Protein AF-A0A5N5D1V8-F1 (afdb_monomer)

Structure (mmCIF, N/CA/C/O backbone):
data_AF-A0A5N5D1V8-F1
#
_entry.id   AF-A0A5N5D1V8-F1
#
loop_
_atom_site.group_PDB
_atom_site.id
_atom_site.type_symbol
_atom_site.label_atom_id
_atom_site.label_alt_id
_atom_site.label_comp_id
_atom_site.label_asym_id
_atom_site.label_entity_id
_atom_site.label_seq_id
_atom_site.pdbx_PDB_ins_code
_atom_site.Cartn_x
_atom_site.Cartn_y
_atom_site.Cartn_z
_atom_site.occupancy
_atom_site.B_iso_or_equiv
_atom_site.auth_seq_id
_atom_site.auth_comp_id
_atom_site.auth_asym_id
_atom_site.auth_atom_id
_atom_site.pdbx_PDB_model_num
ATOM 1 N N . MET A 1 1 ? -0.577 69.117 19.351 1.00 42.59 1 MET A N 1
ATOM 2 C CA . MET A 1 1 ? 0.116 68.019 18.646 1.00 42.59 1 MET A CA 1
ATOM 3 C C . MET A 1 1 ? -0.931 67.071 18.063 1.00 42.59 1 MET A C 1
ATOM 5 O O . MET A 1 1 ? -1.336 66.151 18.761 1.00 42.59 1 MET A O 1
ATOM 9 N N . PRO A 1 2 ? -1.446 67.340 16.850 1.00 47.38 2 PRO A N 1
ATOM 10 C CA . PRO A 1 2 ? -2.308 66.423 16.113 1.00 47.38 2 PRO A CA 1
ATOM 11 C C . PRO A 1 2 ? -1.571 65.749 14.943 1.00 47.38 2 PRO A C 1
ATOM 13 O O . PRO A 1 2 ? -0.576 66.260 14.428 1.00 47.38 2 PRO A O 1
ATOM 16 N N . ALA A 1 3 ? -2.090 64.586 14.557 1.00 36.03 3 ALA A N 1
ATOM 17 C CA . ALA A 1 3 ? -1.589 63.711 13.508 1.00 36.03 3 ALA A CA 1
ATOM 18 C C . ALA A 1 3 ? -1.681 64.340 12.106 1.00 36.03 3 ALA A C 1
ATOM 20 O O . ALA A 1 3 ? -2.692 64.948 11.753 1.00 36.03 3 ALA A O 1
ATOM 21 N N . GLN A 1 4 ? -0.634 64.135 11.304 1.00 44.75 4 GLN A N 1
ATOM 22 C CA . GLN A 1 4 ? -0.610 64.428 9.873 1.00 44.75 4 GLN A CA 1
ATOM 23 C C . GLN A 1 4 ? -0.632 63.135 9.053 1.00 44.75 4 GLN A C 1
ATOM 25 O O . GLN A 1 4 ? 0.056 62.160 9.341 1.00 44.75 4 GLN A O 1
ATOM 30 N N . THR A 1 5 ? -1.459 63.192 8.018 1.00 51.12 5 THR A N 1
ATOM 31 C CA . THR A 1 5 ? -1.609 62.291 6.876 1.00 51.12 5 THR A CA 1
ATOM 32 C C . THR A 1 5 ? -0.330 62.155 6.051 1.00 51.12 5 THR A C 1
ATOM 34 O O . THR A 1 5 ? 0.395 63.138 5.929 1.00 51.12 5 THR A O 1
ATOM 37 N N . ASN A 1 6 ? -0.150 61.038 5.333 1.00 42.38 6 ASN A N 1
ATOM 38 C CA . ASN A 1 6 ? 0.480 61.094 4.010 1.00 42.38 6 ASN A CA 1
ATOM 39 C C . ASN A 1 6 ? -0.023 60.017 3.036 1.00 42.38 6 ASN A C 1
ATOM 41 O O . ASN A 1 6 ? -0.085 58.832 3.354 1.00 42.38 6 ASN A O 1
ATOM 45 N N . LYS A 1 7 ? -0.377 60.510 1.844 1.00 45.62 7 LYS A N 1
ATOM 46 C CA . LYS A 1 7 ? -0.591 59.814 0.570 1.00 45.62 7 LYS A CA 1
ATOM 47 C C . LYS A 1 7 ? 0.757 59.600 -0.126 1.00 45.62 7 LYS A C 1
ATOM 49 O O . LYS A 1 7 ? 1.566 60.516 -0.083 1.00 45.62 7 LYS A O 1
ATOM 54 N N . THR A 1 8 ? 0.891 58.519 -0.891 1.00 39.72 8 THR A N 1
ATOM 55 C CA . THR A 1 8 ? 1.714 58.370 -2.116 1.00 39.72 8 THR A CA 1
ATOM 56 C C . THR A 1 8 ? 1.380 56.999 -2.723 1.00 39.72 8 THR A C 1
ATOM 58 O O . THR A 1 8 ? 1.044 56.085 -1.980 1.00 39.72 8 THR A O 1
ATOM 61 N N . SER A 1 9 ? 1.505 56.689 -4.008 1.00 42.12 9 SER A N 1
ATOM 62 C CA . SER A 1 9 ? 1.336 57.364 -5.302 1.00 42.12 9 SER A CA 1
ATOM 63 C C . SER A 1 9 ? 1.622 56.269 -6.339 1.00 42.12 9 SER A C 1
ATOM 65 O O . SER A 1 9 ? 2.507 55.441 -6.119 1.00 42.12 9 SER A O 1
ATOM 67 N N . ASP A 1 10 ? 0.883 56.280 -7.443 1.00 37.47 10 ASP A N 1
ATOM 68 C CA . ASP A 1 10 ? 1.010 55.376 -8.586 1.00 37.47 10 ASP A CA 1
ATOM 69 C C . ASP A 1 10 ? 2.416 55.334 -9.198 1.00 37.47 10 ASP A C 1
ATOM 71 O O . ASP A 1 10 ? 3.107 56.352 -9.254 1.00 37.47 10 ASP A O 1
ATOM 75 N N . SER A 1 11 ? 2.799 54.177 -9.748 1.00 42.09 11 SER A N 1
ATOM 76 C CA . SER A 1 11 ? 3.769 54.054 -10.848 1.00 42.09 11 SER A CA 1
ATOM 77 C C . SER A 1 11 ? 3.629 52.688 -11.531 1.00 42.09 11 SER A C 1
ATOM 79 O O . SER A 1 11 ? 4.098 51.672 -11.022 1.00 42.09 11 SER A O 1
ATOM 81 N N . ALA A 1 12 ? 2.993 52.676 -12.702 1.00 43.81 12 ALA A N 1
ATOM 82 C CA . ALA A 1 12 ? 3.148 51.626 -13.707 1.00 43.81 12 ALA A CA 1
ATOM 83 C C . ALA A 1 12 ? 4.480 51.807 -14.461 1.00 43.81 12 ALA A C 1
ATOM 85 O O . ALA A 1 12 ? 4.984 52.930 -14.555 1.00 43.81 12 ALA A O 1
ATOM 86 N N . PRO A 1 13 ? 5.004 50.739 -15.084 1.00 53.12 13 PRO A N 1
ATOM 87 C CA . PRO A 1 13 ? 5.500 50.915 -16.442 1.00 53.12 13 PRO A CA 1
ATOM 88 C C . PRO A 1 13 ? 5.020 49.844 -17.430 1.00 53.12 13 PRO A C 1
ATOM 90 O O . PRO A 1 13 ? 4.750 48.690 -17.106 1.00 53.12 13 PRO A O 1
ATOM 93 N N . SER A 1 14 ? 4.932 50.334 -18.657 1.00 41.66 14 SER A N 1
ATOM 94 C CA . SER A 1 14 ? 4.439 49.786 -19.911 1.00 41.66 14 SER A CA 1
ATOM 95 C C . SER A 1 14 ? 5.264 48.652 -20.529 1.00 41.66 14 SER A C 1
ATOM 97 O O . SER A 1 14 ? 6.492 48.680 -20.528 1.00 41.66 14 SER A O 1
ATOM 99 N N . ASP A 1 15 ? 4.516 47.739 -21.150 1.00 39.59 15 ASP A N 1
ATOM 100 C CA . ASP A 1 15 ? 4.758 46.979 -22.384 1.00 39.59 15 ASP A CA 1
ATOM 101 C C . ASP A 1 15 ? 6.012 47.290 -23.225 1.00 39.59 15 ASP A C 1
ATOM 103 O O . ASP A 1 15 ? 6.243 48.419 -23.655 1.00 39.59 15 ASP A O 1
ATOM 107 N N . SER A 1 16 ? 6.708 46.227 -23.640 1.00 39.16 16 SER A N 1
ATOM 108 C CA . SER A 1 16 ? 7.062 46.016 -25.054 1.00 39.16 16 SER A CA 1
ATOM 109 C C . SER A 1 16 ? 7.431 44.547 -25.295 1.00 39.16 16 SER A C 1
ATOM 111 O O . SER A 1 16 ? 8.266 43.959 -24.609 1.00 39.16 16 SER A O 1
ATOM 113 N N . GLY A 1 17 ? 6.724 43.935 -26.244 1.00 36.28 17 GLY A N 1
ATOM 114 C CA . GLY A 1 17 ? 6.792 42.512 -26.539 1.00 36.28 17 GLY A CA 1
ATOM 115 C C . GLY A 1 17 ? 7.970 42.078 -27.406 1.00 36.28 17 GLY A C 1
ATOM 116 O O . GLY A 1 17 ? 8.714 42.882 -27.959 1.00 36.28 17 GLY A O 1
ATOM 117 N N . SER A 1 18 ? 8.086 40.760 -27.569 1.00 35.09 18 SER A N 1
ATOM 118 C CA . SER A 1 18 ? 8.683 40.096 -28.733 1.00 35.09 18 SER A CA 1
ATOM 119 C C . SER A 1 18 ? 8.302 38.615 -28.706 1.00 35.09 18 SER A C 1
ATOM 121 O O . SER A 1 18 ? 8.760 37.855 -27.856 1.00 35.09 18 SER A O 1
ATOM 123 N N . ALA A 1 19 ? 7.433 38.215 -29.633 1.00 39.00 19 ALA A N 1
ATOM 124 C CA . ALA A 1 19 ? 7.110 36.821 -29.908 1.00 39.00 19 ALA A CA 1
ATOM 125 C C . ALA A 1 19 ? 8.233 36.174 -30.747 1.00 39.00 19 ALA A C 1
ATOM 127 O O . ALA A 1 19 ? 8.667 36.781 -31.730 1.00 39.00 19 ALA A O 1
ATOM 128 N N . PRO A 1 20 ? 8.695 34.951 -30.434 1.00 44.03 20 PRO A N 1
ATOM 129 C CA . PRO A 1 20 ? 9.624 34.238 -31.300 1.00 44.03 20 PRO A CA 1
ATOM 130 C C . PRO A 1 20 ? 8.882 33.517 -32.438 1.00 44.03 20 PRO A C 1
ATOM 132 O O . PRO A 1 20 ? 7.998 32.691 -32.211 1.00 44.03 20 PRO A O 1
ATOM 135 N N . GLN A 1 21 ? 9.269 33.829 -33.677 1.00 40.91 21 GLN A N 1
ATOM 136 C CA . GLN A 1 21 ? 8.855 33.112 -34.885 1.00 40.91 21 GLN A CA 1
ATOM 137 C C . GLN A 1 21 ? 9.538 31.733 -35.018 1.00 40.91 21 GLN A C 1
ATOM 139 O O . GLN A 1 21 ? 10.636 31.530 -34.493 1.00 40.91 21 GLN A O 1
ATOM 144 N N . PRO A 1 22 ? 8.911 30.783 -35.742 1.00 45.19 22 PRO A N 1
ATOM 145 C CA . PRO A 1 22 ? 9.345 29.390 -35.817 1.00 45.19 22 PRO A CA 1
ATOM 146 C C . PRO A 1 22 ? 10.581 29.174 -36.703 1.00 45.19 22 PRO A C 1
ATOM 148 O O . PRO A 1 22 ? 10.723 29.746 -37.787 1.00 45.19 22 PRO A O 1
ATOM 151 N N . ALA A 1 23 ? 11.467 28.289 -36.241 1.00 37.94 23 ALA A N 1
ATOM 152 C CA . ALA A 1 23 ? 12.672 27.886 -36.950 1.00 37.94 23 ALA A CA 1
ATOM 153 C C . ALA A 1 23 ? 12.354 27.077 -38.219 1.00 37.94 23 ALA A C 1
ATOM 155 O O . ALA A 1 23 ? 11.509 26.183 -38.242 1.00 37.94 23 ALA A O 1
ATOM 156 N N . LYS A 1 24 ? 13.091 27.429 -39.272 1.00 38.06 24 LYS A N 1
ATOM 157 C CA . LYS A 1 24 ? 13.009 26.925 -40.640 1.00 38.06 24 LYS A CA 1
ATOM 158 C C . LYS A 1 24 ? 13.465 25.468 -40.757 1.00 38.06 24 LYS A C 1
ATOM 160 O O . LYS A 1 24 ? 14.496 25.068 -40.225 1.00 38.06 24 LYS A O 1
ATOM 165 N N . THR A 1 25 ? 12.715 24.734 -41.569 1.00 34.97 25 THR A N 1
ATOM 166 C CA . THR A 1 25 ? 13.058 23.479 -42.244 1.00 34.97 25 THR A CA 1
ATOM 167 C C . THR A 1 25 ? 14.442 23.517 -42.897 1.00 34.97 25 THR A C 1
ATOM 169 O O . THR A 1 25 ? 14.732 24.433 -43.666 1.00 34.97 25 THR A O 1
ATOM 172 N N . TRP A 1 26 ? 15.259 22.487 -42.661 1.00 31.22 26 TRP A N 1
ATOM 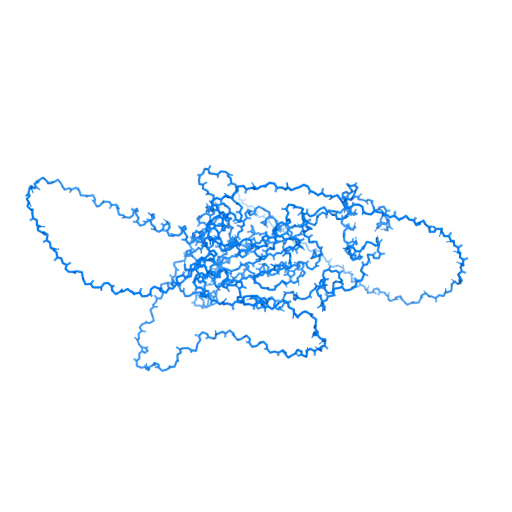173 C CA . TRP A 1 26 ? 16.456 22.189 -43.452 1.00 31.22 26 TRP A CA 1
ATOM 174 C C . TRP A 1 26 ? 16.241 20.885 -44.217 1.00 31.22 26 TRP A C 1
ATOM 176 O O . TRP A 1 26 ? 16.226 19.797 -43.646 1.00 31.22 26 TRP A O 1
ATOM 186 N N . ALA A 1 27 ? 16.060 21.038 -45.525 1.00 32.88 27 ALA A N 1
ATOM 187 C CA . ALA A 1 27 ? 16.198 19.995 -46.523 1.00 32.88 27 ALA A CA 1
ATOM 188 C C . ALA A 1 27 ? 17.584 20.125 -47.181 1.00 32.88 27 ALA A C 1
ATOM 190 O O . ALA A 1 27 ? 18.070 21.234 -47.382 1.00 32.88 27 ALA A O 1
ATOM 191 N N . ASN A 1 28 ? 18.150 18.983 -47.575 1.00 31.80 28 ASN A N 1
ATOM 192 C CA . ASN A 1 28 ? 19.224 18.810 -48.561 1.00 31.80 28 ASN A CA 1
ATOM 193 C C . ASN A 1 28 ? 20.647 19.280 -48.202 1.00 31.80 28 ASN A C 1
ATOM 195 O O . ASN A 1 28 ? 21.061 20.372 -48.571 1.00 31.80 28 ASN A O 1
ATOM 199 N N . VAL A 1 29 ? 21.460 18.348 -47.687 1.00 33.94 29 VAL A N 1
ATOM 200 C CA . VAL A 1 29 ? 22.871 18.197 -48.098 1.00 33.94 29 VAL A CA 1
ATOM 201 C C . VAL A 1 29 ? 23.187 16.701 -48.183 1.00 33.94 29 VAL A C 1
ATOM 203 O O . VAL A 1 29 ? 23.416 16.045 -47.173 1.00 33.94 29 VAL A O 1
ATOM 206 N N . ALA A 1 30 ? 23.180 16.148 -49.394 1.00 32.59 30 ALA A N 1
ATOM 207 C CA . ALA A 1 30 ? 23.771 14.846 -49.684 1.00 32.59 30 ALA A CA 1
ATOM 208 C C . ALA A 1 30 ? 24.305 14.857 -51.120 1.00 32.59 30 ALA A C 1
ATOM 210 O O . ALA A 1 30 ? 23.532 14.712 -52.063 1.00 32.59 30 ALA A O 1
ATOM 211 N N . ARG A 1 31 ? 25.622 15.040 -51.272 1.00 33.50 31 ARG A N 1
ATOM 212 C CA . ARG A 1 31 ? 26.402 14.558 -52.419 1.00 33.50 31 ARG A CA 1
ATOM 213 C C . ARG A 1 31 ? 27.829 14.214 -51.989 1.00 33.50 31 ARG A C 1
ATOM 215 O O . ARG A 1 31 ? 28.512 15.030 -51.382 1.00 33.50 31 ARG A O 1
ATOM 222 N N . ASP A 1 32 ? 28.187 12.987 -52.355 1.00 31.81 32 ASP A N 1
ATOM 223 C CA . ASP A 1 32 ? 29.478 12.486 -52.828 1.00 31.81 32 ASP A CA 1
ATOM 224 C C . ASP A 1 32 ? 30.717 12.499 -51.918 1.00 31.81 32 ASP A C 1
ATOM 226 O O . ASP A 1 32 ? 31.389 13.512 -51.765 1.00 31.81 32 ASP A O 1
ATOM 230 N N . ALA A 1 33 ? 31.118 11.294 -51.478 1.00 34.41 33 ALA A N 1
ATOM 231 C CA . ALA A 1 33 ? 32.513 10.831 -51.546 1.00 34.41 33 ALA A CA 1
ATOM 232 C C . ALA A 1 33 ? 32.646 9.297 -51.363 1.00 34.41 33 ALA A C 1
ATOM 234 O O . ALA A 1 33 ? 32.598 8.760 -50.263 1.00 34.41 33 ALA A O 1
ATOM 235 N N . ASN A 1 34 ? 32.803 8.616 -52.499 1.00 34.56 34 ASN A N 1
ATOM 236 C CA . ASN A 1 34 ? 33.731 7.523 -52.829 1.00 34.56 34 ASN A CA 1
ATOM 237 C C . ASN A 1 34 ? 34.306 6.529 -51.779 1.00 34.56 34 ASN A C 1
ATOM 239 O O . ASN A 1 34 ? 35.125 6.874 -50.938 1.00 34.56 34 ASN A O 1
ATOM 243 N N . LYS A 1 35 ? 34.058 5.252 -52.131 1.00 34.03 35 LYS A N 1
ATOM 244 C CA . LYS A 1 35 ? 34.930 4.051 -52.223 1.00 34.03 35 LYS A CA 1
ATOM 245 C C . LYS A 1 35 ? 35.473 3.320 -50.969 1.00 34.03 35 LYS A C 1
ATOM 247 O O . LYS A 1 35 ? 36.012 3.944 -50.062 1.00 34.03 35 LYS A O 1
ATOM 252 N N . PRO A 1 36 ? 35.431 1.963 -50.976 1.00 36.75 36 PRO A N 1
ATOM 253 C CA . PRO A 1 36 ? 35.878 1.113 -49.875 1.00 36.75 36 PRO A CA 1
ATOM 254 C C . PRO A 1 36 ? 37.347 0.687 -50.022 1.00 36.75 36 PRO A C 1
ATOM 256 O O . PRO A 1 36 ? 37.790 0.318 -51.111 1.00 36.75 36 PRO A O 1
ATOM 259 N N . SER A 1 37 ? 38.085 0.658 -48.910 1.00 36.72 37 SER A N 1
ATOM 260 C CA . SER A 1 37 ? 39.353 -0.064 -48.805 1.00 36.72 37 SER A CA 1
ATOM 261 C C . SER A 1 37 ? 39.127 -1.416 -48.126 1.00 36.72 37 SER A C 1
ATOM 263 O O . SER A 1 37 ? 38.724 -1.532 -46.970 1.00 36.72 37 SER A O 1
ATOM 265 N N . THR A 1 38 ? 39.371 -2.466 -48.898 1.00 38.06 38 THR A N 1
ATOM 266 C CA . THR A 1 38 ? 39.499 -3.852 -48.459 1.00 38.06 38 THR A CA 1
ATOM 267 C C . THR A 1 38 ? 40.792 -4.016 -47.666 1.00 38.06 38 THR A C 1
ATOM 269 O O . THR A 1 38 ? 41.879 -3.869 -48.221 1.00 38.06 38 THR A O 1
ATOM 272 N N . GLY A 1 39 ? 40.681 -4.336 -46.378 1.00 33.41 39 GLY A N 1
ATOM 273 C CA . GLY A 1 39 ? 41.809 -4.678 -45.513 1.00 33.41 39 GLY A CA 1
ATOM 274 C C . GLY A 1 39 ? 41.529 -5.979 -44.774 1.00 33.41 39 GLY A C 1
ATOM 275 O O . GLY A 1 39 ? 40.989 -5.971 -43.672 1.00 33.41 39 GLY A O 1
ATOM 276 N N . SER A 1 40 ? 41.869 -7.101 -45.405 1.00 35.28 40 SER A N 1
ATOM 277 C CA . SER A 1 40 ? 41.883 -8.429 -44.797 1.00 35.28 40 SER A CA 1
ATOM 278 C C . SER A 1 40 ? 43.000 -8.514 -43.754 1.00 35.28 40 SER A C 1
ATOM 280 O O . SER A 1 40 ? 44.176 -8.438 -44.104 1.00 35.28 40 SER A O 1
ATOM 282 N N . SER A 1 41 ? 42.652 -8.726 -42.486 1.00 35.41 41 SER A N 1
ATOM 283 C CA . SER A 1 41 ? 43.610 -9.166 -41.471 1.00 35.41 41 SER A CA 1
ATOM 284 C C . SER A 1 41 ? 43.082 -10.444 -40.831 1.00 35.41 41 SER A C 1
ATOM 286 O O . SER A 1 41 ? 42.145 -10.434 -40.034 1.00 35.41 41 SER A O 1
ATOM 288 N N . GLN A 1 42 ? 43.660 -11.561 -41.271 1.00 35.69 42 GLN A N 1
ATOM 289 C CA . GLN A 1 42 ? 43.499 -12.873 -40.666 1.00 35.69 42 GLN A CA 1
ATOM 290 C C . GLN A 1 42 ? 44.093 -12.838 -39.252 1.00 35.69 42 GLN A C 1
ATOM 292 O O . GLN A 1 42 ? 45.250 -12.463 -39.066 1.00 35.69 42 GLN A O 1
ATOM 297 N N . ARG A 1 43 ? 43.308 -13.250 -38.253 1.00 34.88 43 ARG A N 1
ATOM 298 C CA . ARG A 1 43 ? 43.806 -13.607 -36.919 1.00 34.88 43 ARG A CA 1
ATOM 299 C C . ARG A 1 43 ? 43.671 -15.119 -36.725 1.00 34.88 43 ARG A C 1
ATOM 301 O O . ARG A 1 43 ? 42.622 -15.661 -37.074 1.00 34.88 43 ARG A O 1
ATOM 308 N N . PRO A 1 44 ? 44.692 -15.795 -36.174 1.00 41.91 44 PRO A N 1
ATOM 309 C CA . PRO A 1 44 ? 44.664 -17.236 -35.978 1.00 41.91 44 PRO A CA 1
ATOM 310 C C . PRO A 1 44 ? 43.743 -17.626 -34.816 1.00 41.91 44 PRO A C 1
ATOM 312 O O . PRO A 1 44 ? 43.694 -16.960 -33.779 1.00 41.91 44 PRO A O 1
ATOM 315 N N . ALA A 1 45 ? 43.022 -18.729 -35.014 1.00 32.94 45 ALA A N 1
ATOM 316 C CA . ALA A 1 45 ? 42.212 -19.389 -34.005 1.00 32.94 45 ALA A CA 1
ATOM 317 C C . ALA A 1 45 ? 43.120 -20.063 -32.962 1.00 32.94 45 ALA A C 1
ATOM 319 O O . ALA A 1 45 ? 43.905 -20.948 -33.290 1.00 32.94 45 ALA A O 1
ATOM 320 N N . LEU A 1 46 ? 42.995 -19.646 -31.702 1.00 34.19 46 LEU A N 1
ATOM 321 C CA . LEU A 1 46 ? 43.505 -20.374 -30.543 1.00 34.19 46 LEU A CA 1
ATOM 322 C C . LEU A 1 46 ? 42.364 -21.235 -29.998 1.00 34.19 46 LEU A C 1
ATOM 324 O O . LEU A 1 46 ? 41.447 -20.740 -29.346 1.00 34.19 46 LEU A O 1
ATOM 328 N N . THR A 1 47 ? 42.413 -22.525 -30.306 1.00 33.59 47 THR A N 1
ATOM 329 C CA . THR A 1 47 ? 41.608 -23.573 -29.675 1.00 33.59 47 THR A CA 1
ATOM 330 C C . THR A 1 47 ? 42.188 -23.897 -28.302 1.00 33.59 47 THR A C 1
ATOM 332 O O . THR A 1 47 ? 43.231 -24.540 -28.206 1.00 33.59 47 THR A O 1
ATOM 335 N N . THR A 1 48 ? 41.510 -23.477 -27.236 1.00 32.16 48 THR A N 1
ATOM 336 C CA . THR A 1 48 ? 41.734 -23.977 -25.875 1.00 32.16 48 THR A CA 1
ATOM 337 C C . THR A 1 48 ? 40.599 -24.926 -25.497 1.00 32.16 48 THR A C 1
ATOM 339 O O . THR A 1 48 ? 39.460 -24.521 -25.278 1.00 32.16 48 THR A O 1
ATOM 342 N N . SER A 1 49 ? 40.911 -26.218 -25.439 1.00 31.38 49 SER A N 1
ATOM 343 C CA . SER A 1 49 ? 40.054 -27.252 -24.863 1.00 31.38 49 SER A CA 1
ATOM 344 C C . SER A 1 49 ? 40.066 -27.128 -23.337 1.00 31.38 49 SER A C 1
ATOM 346 O O . SER A 1 49 ? 41.098 -27.353 -22.705 1.00 31.38 49 SER A O 1
ATOM 348 N N . VAL A 1 50 ? 38.929 -26.763 -22.745 1.00 29.84 50 VAL A N 1
ATOM 349 C CA . VAL A 1 50 ? 38.724 -26.783 -21.291 1.00 29.84 50 VAL A CA 1
ATOM 350 C C . VAL A 1 50 ? 38.098 -28.122 -20.913 1.00 29.84 50 VAL A C 1
ATOM 352 O O . VAL A 1 50 ? 36.923 -28.369 -21.176 1.00 29.84 50 VAL A O 1
ATOM 355 N N . THR A 1 51 ? 38.896 -28.984 -20.289 1.00 30.22 51 THR A N 1
ATOM 356 C CA . THR A 1 51 ? 38.439 -30.207 -19.625 1.00 30.22 51 THR A CA 1
ATOM 357 C C . THR A 1 51 ? 37.754 -29.819 -18.315 1.00 30.22 51 THR A C 1
ATOM 359 O O . THR A 1 51 ? 38.399 -29.314 -17.398 1.00 30.22 51 THR A O 1
ATOM 362 N N . THR A 1 52 ? 36.444 -30.027 -18.216 1.00 30.47 52 THR A N 1
ATOM 363 C CA . THR A 1 52 ? 35.683 -29.849 -16.974 1.00 30.47 52 THR A CA 1
ATOM 364 C C . THR A 1 52 ? 35.812 -31.110 -16.118 1.00 30.47 52 THR A C 1
ATOM 366 O O . THR A 1 52 ? 35.195 -32.131 -16.394 1.00 30.47 52 THR A O 1
ATOM 369 N N . GLN A 1 53 ? 36.635 -31.046 -15.068 1.00 30.14 53 GLN A N 1
ATOM 370 C CA . GLN A 1 53 ? 36.560 -31.977 -13.941 1.00 30.14 53 GLN A CA 1
ATOM 371 C C . GLN A 1 53 ? 35.539 -31.438 -12.932 1.00 30.14 53 GLN A C 1
ATOM 373 O O . GLN A 1 53 ? 35.704 -30.348 -12.389 1.00 30.14 53 GLN A O 1
ATOM 378 N N . THR A 1 54 ? 34.478 -32.200 -12.685 1.00 31.14 54 THR A N 1
ATOM 379 C CA . THR A 1 54 ? 33.545 -32.001 -11.568 1.00 31.14 54 THR A CA 1
ATOM 380 C C . THR A 1 54 ? 34.199 -32.425 -10.250 1.00 31.14 54 THR A C 1
ATOM 382 O O . THR A 1 54 ? 34.585 -33.591 -10.138 1.00 31.14 54 THR A O 1
ATOM 385 N N . PRO A 1 55 ? 34.291 -31.557 -9.225 1.00 32.47 55 PRO A N 1
ATOM 386 C CA . PRO A 1 55 ? 34.655 -31.995 -7.886 1.00 32.47 55 PRO A CA 1
ATOM 387 C C . PRO A 1 5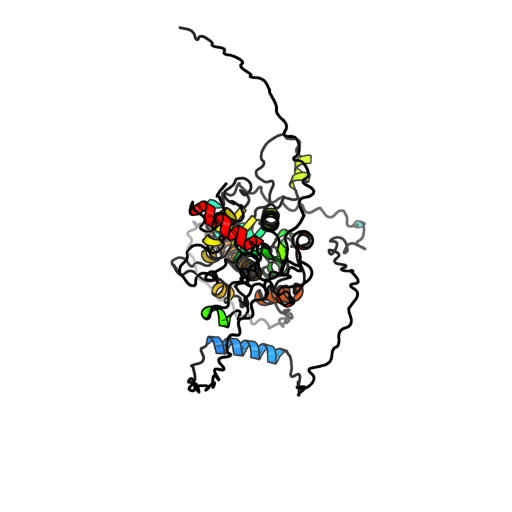5 ? 33.429 -32.570 -7.163 1.00 32.47 55 PRO A C 1
ATOM 389 O O . PRO A 1 55 ? 32.360 -31.957 -7.117 1.00 32.47 55 PRO A O 1
ATOM 392 N N . ALA A 1 56 ? 33.603 -33.759 -6.588 1.00 32.03 56 ALA A N 1
ATOM 393 C CA . ALA A 1 56 ? 32.654 -34.370 -5.668 1.00 32.03 56 ALA A CA 1
ATOM 394 C C . ALA A 1 56 ? 32.577 -33.550 -4.368 1.00 32.03 56 ALA A C 1
ATOM 396 O O . ALA A 1 56 ? 33.601 -33.250 -3.754 1.00 32.03 56 ALA A O 1
ATOM 397 N N . TRP A 1 57 ? 31.361 -33.199 -3.949 1.00 32.59 57 TRP A N 1
ATOM 398 C CA . TRP A 1 57 ? 31.096 -32.563 -2.657 1.00 32.59 57 TRP A CA 1
ATOM 399 C C . TRP A 1 57 ? 30.857 -33.623 -1.570 1.00 32.59 57 TRP A C 1
ATOM 401 O O . TRP A 1 57 ? 30.225 -34.644 -1.850 1.00 32.59 57 TRP A O 1
ATOM 411 N N . PRO A 1 58 ? 31.329 -33.402 -0.329 1.00 33.72 58 PRO A N 1
ATOM 412 C CA . PRO A 1 58 ? 31.129 -34.338 0.767 1.00 33.72 58 PRO A CA 1
ATOM 413 C C . PRO A 1 58 ? 29.703 -34.252 1.327 1.00 33.72 58 PRO A C 1
ATOM 415 O O . PRO A 1 58 ? 29.096 -33.183 1.399 1.00 33.72 58 PRO A O 1
ATOM 418 N N . ALA A 1 59 ? 29.191 -35.406 1.752 1.00 33.28 59 ALA A N 1
ATOM 419 C CA . ALA A 1 59 ? 27.900 -35.564 2.405 1.00 33.28 59 ALA A CA 1
ATOM 420 C C . ALA A 1 59 ? 27.777 -34.660 3.646 1.00 33.28 59 ALA A C 1
ATOM 422 O O . ALA A 1 59 ? 28.547 -34.782 4.600 1.00 33.28 59 ALA A O 1
ATOM 423 N N . LEU A 1 60 ? 26.781 -33.771 3.644 1.00 33.22 60 LEU A N 1
ATOM 424 C CA . LEU A 1 60 ? 26.415 -32.963 4.805 1.00 33.22 60 LEU A CA 1
ATOM 425 C C . LEU A 1 60 ? 25.552 -33.782 5.772 1.00 33.22 60 LEU A C 1
ATOM 427 O O . LEU A 1 60 ? 24.582 -34.435 5.389 1.00 33.22 60 LEU A O 1
ATOM 431 N N . GLY A 1 61 ? 25.960 -33.754 7.040 1.00 31.92 61 GLY A N 1
ATOM 432 C CA . GLY A 1 61 ? 25.370 -34.498 8.144 1.00 31.92 61 GLY A CA 1
ATOM 433 C C . GLY A 1 61 ? 23.939 -34.087 8.498 1.00 31.92 61 GLY A C 1
ATOM 434 O O . GLY A 1 61 ? 23.464 -32.994 8.198 1.00 31.92 61 GLY A O 1
ATOM 435 N N . ARG A 1 62 ? 23.256 -35.011 9.179 1.00 36.00 62 ARG A N 1
ATOM 436 C CA . ARG A 1 62 ? 21.863 -34.905 9.629 1.00 36.00 62 ARG A CA 1
ATOM 437 C C . ARG A 1 62 ? 21.699 -33.749 10.624 1.00 36.00 62 ARG A C 1
ATOM 439 O O . ARG A 1 62 ? 22.101 -33.857 11.779 1.00 36.00 62 ARG A O 1
ATOM 446 N N . GLY A 1 63 ? 21.084 -32.659 10.172 1.00 34.56 63 GLY A N 1
ATOM 447 C CA . GLY A 1 63 ? 20.659 -31.544 11.016 1.00 34.56 63 GLY A CA 1
ATOM 448 C C . GLY A 1 63 ? 19.435 -31.894 11.870 1.00 34.56 63 GLY A C 1
ATOM 449 O O . GLY A 1 63 ? 18.510 -32.571 11.421 1.00 34.56 63 GLY A O 1
ATOM 450 N N . ARG A 1 64 ? 19.447 -31.428 13.121 1.00 39.47 64 ARG A N 1
ATOM 451 C CA . ARG A 1 64 ? 18.397 -31.605 14.136 1.00 39.47 64 ARG A CA 1
ATOM 452 C C . ARG A 1 64 ? 17.117 -30.867 13.716 1.00 39.47 64 ARG A C 1
ATOM 454 O O . ARG A 1 64 ? 17.155 -29.668 13.454 1.00 39.47 64 ARG A O 1
ATOM 461 N N . VAL A 1 65 ? 15.985 -31.570 13.689 1.00 37.69 65 VAL A N 1
ATOM 462 C CA . VAL A 1 65 ? 14.657 -30.991 13.422 1.00 37.69 65 VAL A CA 1
ATOM 463 C C . VAL A 1 65 ? 14.248 -30.098 14.599 1.00 37.69 65 VAL A C 1
ATOM 465 O O . VAL A 1 65 ? 14.276 -30.539 15.746 1.00 37.69 65 VAL A O 1
ATOM 468 N N . THR A 1 66 ? 13.881 -28.843 14.329 1.00 62.38 66 THR A N 1
ATOM 469 C CA . THR A 1 66 ? 13.348 -27.916 15.339 1.00 62.38 66 THR A CA 1
ATOM 470 C C . THR A 1 66 ? 11.846 -28.135 15.545 1.00 62.38 66 THR A C 1
ATOM 472 O O . THR A 1 66 ? 11.120 -28.526 14.630 1.00 62.38 66 THR A O 1
ATOM 475 N N . THR A 1 67 ? 11.353 -27.833 16.747 1.00 44.25 67 THR A N 1
ATOM 476 C CA . THR A 1 67 ? 9.950 -28.006 17.172 1.00 44.25 67 THR A CA 1
ATOM 477 C C . THR A 1 67 ? 8.946 -27.230 16.303 1.00 44.25 67 THR A C 1
ATOM 479 O O . THR A 1 67 ? 7.780 -27.607 16.218 1.00 44.25 67 THR A O 1
ATOM 482 N N . ALA A 1 68 ? 9.390 -26.173 15.612 1.00 40.19 68 ALA A N 1
ATOM 483 C CA . ALA A 1 68 ? 8.581 -25.421 14.648 1.00 40.19 68 ALA A CA 1
ATOM 484 C C . ALA A 1 68 ? 8.342 -26.205 13.342 1.00 40.19 68 ALA A C 1
ATOM 486 O O . ALA A 1 68 ? 7.231 -26.209 12.815 1.00 40.19 68 ALA A O 1
ATOM 487 N N . GLY A 1 69 ? 9.346 -26.954 12.866 1.00 38.00 69 GLY A N 1
ATOM 488 C CA . GLY A 1 69 ? 9.217 -27.820 11.689 1.00 38.00 69 GLY A CA 1
ATOM 489 C C . GLY A 1 69 ? 8.300 -29.027 11.917 1.00 38.00 69 GLY A C 1
ATOM 490 O O . GLY A 1 69 ? 7.685 -29.516 10.973 1.00 38.00 69 GLY A O 1
ATOM 491 N N . GLN A 1 70 ? 8.152 -29.486 13.166 1.00 41.38 70 GLN A N 1
ATOM 492 C CA . GLN A 1 70 ? 7.196 -30.544 13.520 1.00 41.38 70 GLN A CA 1
ATOM 493 C C . GLN A 1 70 ? 5.741 -30.056 13.516 1.00 41.38 70 GLN A C 1
ATOM 495 O O . GLN A 1 70 ? 4.870 -30.792 13.058 1.00 41.38 70 GLN A O 1
ATOM 500 N N . ARG A 1 71 ? 5.469 -28.814 13.943 1.00 43.84 71 ARG A N 1
ATOM 501 C CA . ARG A 1 71 ? 4.104 -28.253 13.924 1.00 43.84 71 ARG A CA 1
ATOM 502 C C . ARG A 1 71 ? 3.617 -27.959 12.504 1.00 43.84 71 ARG A C 1
ATOM 504 O O . ARG A 1 71 ? 2.482 -28.286 12.187 1.00 43.84 71 ARG A O 1
ATOM 511 N N . ALA A 1 72 ? 4.492 -27.469 11.623 1.00 38.75 72 ALA A N 1
ATOM 512 C CA . ALA A 1 72 ? 4.157 -27.275 10.208 1.00 38.75 72 ALA A CA 1
ATOM 513 C C . ALA A 1 72 ? 3.807 -28.598 9.498 1.00 38.75 72 ALA A C 1
ATOM 515 O O . ALA A 1 72 ? 2.869 -28.657 8.708 1.00 38.75 72 ALA A O 1
ATOM 516 N N . ARG A 1 73 ? 4.506 -29.694 9.831 1.00 44.03 73 ARG A N 1
ATOM 517 C CA . ARG A 1 73 ? 4.181 -31.035 9.312 1.00 44.03 73 ARG A CA 1
ATOM 518 C C . ARG A 1 73 ? 2.862 -31.583 9.863 1.00 44.03 73 ARG A C 1
ATOM 520 O O . ARG A 1 73 ? 2.158 -32.271 9.134 1.00 44.03 73 ARG A O 1
ATOM 527 N N . GLN A 1 74 ? 2.508 -31.261 11.108 1.00 50.84 74 GLN A N 1
ATOM 528 C CA . GLN A 1 74 ? 1.216 -31.640 11.694 1.00 50.84 74 GLN A CA 1
ATOM 529 C C . GLN A 1 74 ? 0.040 -30.886 11.057 1.00 50.84 74 GLN A C 1
ATOM 531 O O . GLN A 1 74 ? -1.019 -31.481 10.880 1.00 50.84 74 GLN A O 1
ATOM 536 N N . SER A 1 75 ? 0.222 -29.629 10.640 1.00 41.12 75 SER A N 1
ATOM 537 C CA . SER A 1 75 ? -0.810 -28.888 9.899 1.00 41.12 75 SER A CA 1
ATOM 538 C C . SER A 1 75 ? -1.042 -29.456 8.493 1.00 41.12 75 SER A C 1
ATOM 540 O O . SER A 1 75 ? -2.188 -29.622 8.092 1.00 41.12 75 SER A O 1
ATOM 542 N N . VAL A 1 76 ? 0.019 -29.851 7.774 1.00 39.78 76 VAL A N 1
ATOM 543 C CA . VAL A 1 76 ? -0.107 -30.516 6.457 1.00 39.78 76 VAL A CA 1
ATOM 544 C C . VAL A 1 76 ? -0.763 -31.898 6.582 1.00 39.78 76 VAL A C 1
ATOM 546 O O . VAL A 1 76 ? -1.583 -32.267 5.745 1.00 39.78 76 VAL A O 1
ATOM 549 N N . ALA A 1 77 ? -0.465 -32.644 7.653 1.00 39.66 77 ALA A N 1
ATOM 550 C CA . ALA A 1 77 ? -1.109 -33.930 7.921 1.00 39.66 77 ALA A CA 1
ATOM 551 C C . ALA A 1 77 ? -2.620 -33.786 8.189 1.00 39.66 77 ALA A C 1
ATOM 553 O O . ALA A 1 77 ? -3.396 -34.566 7.649 1.00 39.66 77 ALA A O 1
ATOM 554 N N . ARG A 1 78 ? -3.051 -32.748 8.925 1.00 41.94 78 ARG A N 1
ATOM 555 C CA . ARG A 1 78 ? -4.480 -32.471 9.180 1.00 41.94 78 ARG A CA 1
ATOM 556 C C . ARG A 1 78 ? -5.262 -32.104 7.916 1.00 41.94 78 ARG A C 1
ATOM 558 O O . ARG A 1 78 ? -6.411 -32.506 7.784 1.00 41.94 78 ARG A O 1
ATOM 565 N N . VAL A 1 79 ? -4.640 -31.396 6.969 1.00 37.56 79 VAL A N 1
ATOM 566 C CA . VAL A 1 79 ? -5.255 -31.101 5.659 1.00 37.56 79 VAL A CA 1
ATOM 567 C C . VAL A 1 79 ? -5.374 -32.370 4.810 1.00 37.56 79 VAL A C 1
ATOM 569 O O . VAL A 1 79 ? -6.373 -32.563 4.125 1.00 37.56 79 VAL A O 1
ATOM 572 N N . SER A 1 80 ? -4.396 -33.276 4.896 1.00 34.69 80 SER A N 1
ATOM 573 C CA . SER A 1 80 ? -4.437 -34.554 4.176 1.00 34.69 80 SER A CA 1
ATOM 574 C C . SER A 1 80 ? -5.461 -35.543 4.751 1.00 34.69 80 SER A C 1
ATOM 576 O O . SER A 1 80 ? -5.988 -36.358 4.002 1.00 34.69 80 SER A O 1
ATOM 578 N N . GLU A 1 81 ? -5.761 -35.470 6.052 1.00 39.94 81 GLU A N 1
ATOM 579 C CA . GLU A 1 81 ? -6.797 -36.281 6.713 1.00 39.94 81 GLU A CA 1
ATOM 580 C C . GLU A 1 81 ? -8.216 -35.762 6.416 1.00 39.94 81 GLU A C 1
ATOM 582 O O . GLU A 1 81 ? -9.141 -36.554 6.252 1.00 39.94 81 GLU A O 1
ATOM 587 N N . ALA A 1 82 ? -8.379 -34.442 6.264 1.00 37.09 82 ALA A N 1
ATOM 588 C CA . ALA A 1 82 ? -9.660 -33.811 5.940 1.00 37.09 82 ALA A CA 1
ATOM 589 C C . ALA A 1 82 ? -10.108 -34.011 4.478 1.00 37.09 82 ALA A C 1
ATOM 591 O O . ALA A 1 82 ? -11.289 -33.853 4.177 1.00 37.09 82 ALA A O 1
ATOM 592 N N . LEU A 1 83 ? -9.193 -34.363 3.567 1.00 38.84 83 LEU A N 1
ATOM 593 C CA . LEU A 1 83 ? -9.489 -34.473 2.132 1.00 38.84 83 LEU A CA 1
ATOM 594 C C . LEU A 1 83 ? -9.805 -35.888 1.635 1.00 38.84 83 LEU A C 1
ATOM 596 O O . LEU A 1 83 ? -10.156 -36.041 0.468 1.00 38.84 83 LEU A O 1
ATOM 600 N N . GLY A 1 84 ? -9.764 -36.903 2.501 1.00 29.94 84 GLY A N 1
ATOM 601 C CA . GLY A 1 84 ? -10.085 -38.279 2.123 1.00 29.94 84 GLY A CA 1
ATOM 602 C C . GLY A 1 84 ? -9.076 -38.886 1.135 1.00 29.94 84 GLY A C 1
ATOM 603 O O . GLY A 1 84 ? -8.488 -38.226 0.283 1.00 29.94 84 GLY A O 1
ATOM 604 N N . ASN A 1 85 ? -8.844 -40.189 1.260 1.00 37.12 85 ASN A N 1
ATOM 605 C CA . ASN A 1 85 ? -7.904 -40.926 0.419 1.00 37.12 85 ASN A CA 1
ATOM 606 C C . ASN A 1 85 ? -8.341 -40.933 -1.058 1.00 37.12 85 ASN A C 1
ATOM 608 O O . ASN A 1 85 ? -9.052 -41.836 -1.497 1.00 37.12 85 ASN A O 1
ATOM 612 N N . VAL A 1 86 ? -7.869 -39.966 -1.846 1.00 30.56 86 VAL A N 1
ATOM 613 C CA . VAL A 1 86 ? -7.851 -40.069 -3.307 1.00 30.56 86 VAL A CA 1
ATOM 614 C C . VAL A 1 86 ? -6.555 -40.768 -3.707 1.00 30.56 86 VAL A C 1
ATOM 616 O O . VAL A 1 86 ? -5.467 -40.200 -3.646 1.00 30.56 86 VAL A O 1
ATOM 619 N N . ASN A 1 87 ? -6.683 -42.033 -4.107 1.00 31.73 87 ASN A N 1
ATOM 620 C CA . ASN A 1 87 ? -5.614 -42.795 -4.743 1.00 31.73 87 ASN A CA 1
ATOM 621 C C . ASN A 1 87 ? -5.224 -42.120 -6.067 1.00 31.73 87 ASN A C 1
ATOM 623 O O . ASN A 1 87 ? -5.932 -42.251 -7.064 1.00 31.73 87 ASN A O 1
ATOM 627 N N . ILE A 1 88 ? -4.081 -41.437 -6.092 1.00 31.00 88 ILE A N 1
ATOM 628 C CA . ILE A 1 88 ? -3.415 -41.034 -7.333 1.00 31.00 88 ILE A CA 1
ATOM 629 C C . ILE A 1 88 ? -2.334 -42.077 -7.602 1.00 31.00 88 ILE A C 1
ATOM 631 O O . ILE A 1 88 ? -1.267 -42.054 -6.992 1.00 31.00 88 ILE A O 1
ATOM 635 N N . SER A 1 89 ? -2.641 -43.016 -8.494 1.00 32.12 89 SER A N 1
ATOM 636 C CA . SER A 1 89 ? -1.628 -43.869 -9.114 1.00 32.12 89 SER A CA 1
ATOM 637 C C . SER A 1 89 ? -1.178 -43.240 -10.434 1.00 32.12 89 SER A C 1
ATOM 639 O O . SER A 1 89 ? -1.992 -42.744 -11.208 1.00 32.12 89 SER A O 1
ATOM 641 N N . ASP A 1 90 ? 0.143 -43.201 -10.593 1.00 35.91 90 ASP A N 1
ATOM 642 C CA . ASP A 1 90 ? 0.967 -43.007 -11.789 1.00 35.91 90 ASP A CA 1
ATOM 643 C C . ASP A 1 90 ? 0.343 -42.415 -13.066 1.00 35.91 90 ASP A C 1
ATOM 645 O O . ASP A 1 90 ? -0.392 -43.064 -13.806 1.00 35.91 90 ASP A O 1
ATOM 649 N N . SER A 1 91 ? 0.817 -41.223 -13.441 1.00 28.86 91 SER A N 1
ATOM 650 C CA . SER A 1 91 ? 0.906 -40.806 -14.850 1.00 28.86 91 SER A CA 1
ATOM 651 C C . SER A 1 91 ? 2.078 -39.842 -15.069 1.00 28.86 91 SER A C 1
ATOM 653 O O . SER A 1 91 ? 1.936 -38.635 -15.236 1.00 28.86 91 SER A O 1
ATOM 655 N N . SER A 1 92 ? 3.288 -40.399 -15.077 1.00 31.00 92 SER A N 1
ATOM 656 C CA . SER A 1 92 ? 4.518 -39.719 -15.487 1.00 31.00 92 SER A CA 1
ATOM 657 C C . SER A 1 92 ? 4.880 -40.065 -16.936 1.00 31.00 92 SER A C 1
ATOM 659 O O . SER A 1 92 ? 5.911 -40.672 -17.192 1.00 31.00 92 SER A O 1
ATOM 661 N N . THR A 1 93 ? 4.048 -39.714 -17.922 1.00 34.19 93 THR A N 1
ATOM 662 C CA . THR A 1 93 ? 4.481 -39.614 -19.338 1.00 34.19 93 THR A CA 1
ATOM 663 C C . THR A 1 93 ? 3.383 -39.010 -20.214 1.00 3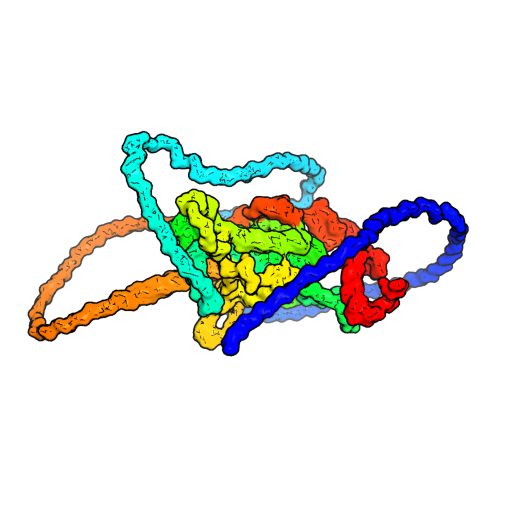4.19 93 THR A C 1
ATOM 665 O O . THR A 1 93 ? 2.529 -39.727 -20.712 1.00 34.19 93 THR A O 1
ATOM 668 N N . GLN A 1 94 ? 3.413 -37.690 -20.425 1.00 29.02 94 GLN A N 1
ATOM 669 C CA . GLN A 1 94 ? 2.971 -37.030 -21.667 1.00 29.02 94 GLN A CA 1
ATOM 670 C C . GLN A 1 94 ? 3.297 -35.532 -21.588 1.00 29.02 94 GLN A C 1
ATOM 672 O O . GLN A 1 94 ? 2.460 -34.680 -21.307 1.00 29.02 94 GLN A O 1
ATOM 677 N N . ALA A 1 95 ? 4.567 -35.213 -21.825 1.00 30.50 95 ALA A N 1
ATOM 678 C CA . ALA A 1 95 ? 4.981 -33.888 -22.262 1.00 30.50 95 ALA A CA 1
ATOM 679 C C . ALA A 1 95 ? 5.312 -33.981 -23.757 1.00 30.50 95 ALA A C 1
ATOM 681 O O . ALA A 1 95 ? 5.958 -34.942 -24.174 1.00 30.50 95 ALA A O 1
ATOM 682 N N . ASN A 1 96 ? 4.896 -32.960 -24.512 1.00 33.94 96 ASN A N 1
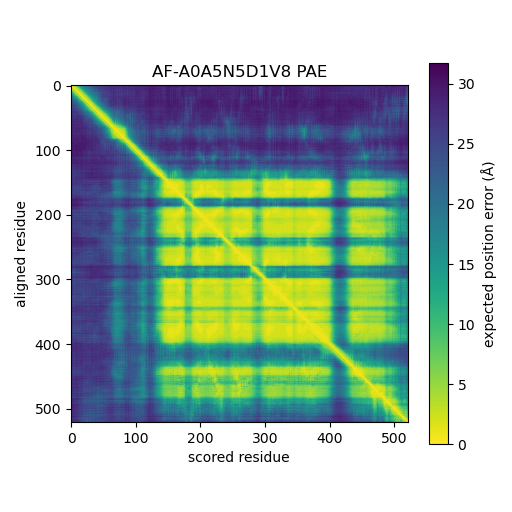ATOM 683 C CA . ASN A 1 96 ? 5.047 -32.736 -25.959 1.00 33.94 96 ASN A CA 1
ATOM 684 C C . ASN A 1 96 ? 3.855 -33.173 -26.819 1.00 33.94 96 ASN A C 1
ATOM 686 O O . ASN A 1 96 ? 3.817 -34.304 -27.287 1.00 33.94 96 ASN A O 1
ATOM 690 N N . GLN A 1 97 ? 2.944 -32.228 -27.090 1.00 29.03 97 GLN A N 1
ATOM 691 C CA . GLN A 1 97 ? 2.448 -31.884 -28.439 1.00 29.03 97 GLN A CA 1
ATOM 692 C C . GLN A 1 97 ? 1.200 -30.998 -28.347 1.00 29.03 97 GLN A C 1
ATOM 694 O O . GLN A 1 97 ? 0.098 -31.496 -28.512 1.00 29.03 97 GLN A O 1
ATOM 699 N N . TRP A 1 98 ? 1.341 -29.686 -28.137 1.00 27.25 98 TRP A N 1
ATOM 700 C CA . TRP A 1 98 ? 0.269 -28.747 -28.501 1.00 27.25 98 TRP A CA 1
ATOM 701 C C . TRP A 1 98 ? 0.865 -27.621 -29.343 1.00 27.25 98 TRP A C 1
ATOM 703 O O . TRP A 1 98 ? 1.550 -26.721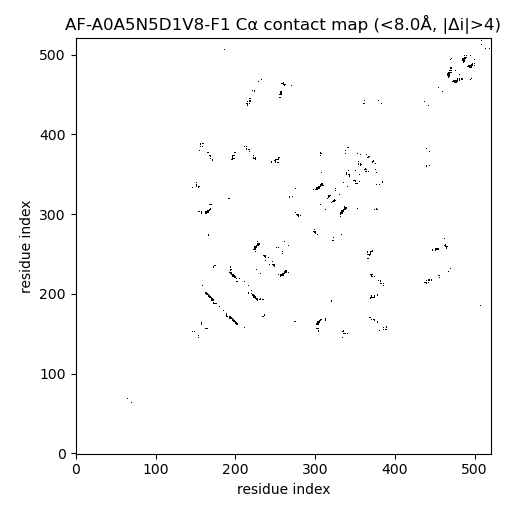 -28.862 1.00 27.25 98 TRP A O 1
ATOM 713 N N . SER A 1 99 ? 0.666 -27.779 -30.648 1.00 31.58 99 SER A N 1
ATOM 714 C CA . SER A 1 99 ? 1.009 -26.856 -31.716 1.00 31.58 99 SER A CA 1
ATOM 715 C C . SER A 1 99 ? 0.075 -25.648 -31.729 1.00 31.58 99 SER A C 1
ATOM 717 O O . SER A 1 99 ? -1.138 -25.761 -31.580 1.00 31.58 99 SER A O 1
ATOM 719 N N . SER A 1 100 ? 0.691 -24.503 -31.981 1.00 35.53 100 SER A N 1
ATOM 720 C CA . SER A 1 100 ? 0.149 -23.180 -32.281 1.00 35.53 100 SER A CA 1
ATOM 721 C C . SER A 1 100 ? -1.107 -23.144 -33.163 1.00 35.53 100 SER A C 1
ATOM 723 O O . SER A 1 100 ? -1.087 -23.597 -34.305 1.00 35.53 100 SER A O 1
ATOM 725 N N . THR A 1 101 ? -2.156 -22.469 -32.683 1.00 31.73 101 THR A N 1
ATOM 726 C CA . THR A 1 101 ? -3.166 -21.773 -33.506 1.00 31.73 101 THR A CA 1
ATOM 727 C C . THR A 1 101 ? -3.591 -20.494 -32.762 1.00 31.73 101 THR A C 1
ATOM 729 O O . THR A 1 101 ? -3.759 -20.552 -31.543 1.00 31.73 101 THR A O 1
ATOM 732 N N . PRO A 1 102 ? -3.708 -19.324 -33.423 1.00 31.70 102 PRO A N 1
ATOM 733 C CA . PRO A 1 102 ? -3.952 -18.056 -32.737 1.00 31.70 102 PRO A CA 1
ATOM 734 C C . PRO A 1 102 ? -5.436 -17.898 -32.380 1.00 31.70 102 PRO A C 1
ATOM 736 O O . PRO A 1 102 ? -6.298 -17.913 -33.256 1.00 31.70 102 PRO A O 1
ATOM 739 N N . ALA A 1 103 ? -5.737 -17.721 -31.093 1.00 31.02 103 ALA A N 1
ATOM 740 C CA . ALA A 1 103 ? -7.083 -17.399 -30.634 1.00 31.02 103 ALA A CA 1
ATOM 741 C C . ALA A 1 103 ? -7.410 -15.927 -30.937 1.00 31.02 103 ALA A C 1
ATOM 743 O O . ALA A 1 103 ? -6.732 -15.011 -30.467 1.00 31.02 103 ALA A O 1
ATOM 744 N N . GLN A 1 104 ? -8.467 -15.708 -31.721 1.00 29.50 104 GLN A N 1
ATOM 745 C CA . GLN A 1 104 ? -9.122 -14.412 -31.859 1.00 29.50 104 GLN A CA 1
ATOM 746 C C . GLN A 1 104 ? -9.691 -13.984 -30.500 1.00 29.50 104 GLN A C 1
ATOM 748 O O . GLN A 1 104 ? -10.515 -14.675 -29.903 1.00 29.50 104 GLN A O 1
ATOM 753 N N . LEU A 1 105 ? -9.239 -12.827 -30.019 1.00 29.23 105 LEU A N 1
ATOM 754 C CA . LEU A 1 105 ? -9.752 -12.154 -28.829 1.00 29.23 105 LEU A CA 1
ATOM 755 C C . LEU A 1 105 ? -11.173 -11.637 -29.093 1.00 29.23 105 LEU A C 1
ATOM 757 O O . LEU A 1 105 ? -11.357 -10.556 -29.649 1.00 29.23 105 LEU A O 1
ATOM 761 N N . HIS A 1 106 ? -12.178 -12.388 -28.646 1.00 28.59 106 HIS A N 1
ATOM 762 C CA . HIS A 1 106 ? -13.483 -11.818 -28.333 1.00 28.59 106 HIS A CA 1
ATOM 763 C C . HIS A 1 106 ? -13.392 -11.114 -26.974 1.00 28.59 106 HIS A C 1
ATOM 765 O O . HIS A 1 106 ? -13.287 -11.733 -25.918 1.00 28.59 106 HIS A O 1
ATOM 771 N N . SER A 1 107 ? -13.390 -9.785 -27.030 1.00 40.31 107 SER A N 1
ATOM 772 C CA . SER A 1 107 ? -13.557 -8.891 -25.890 1.00 40.31 107 SER A CA 1
ATOM 773 C C . SER A 1 107 ? -15.007 -8.960 -25.403 1.00 40.31 107 SER A C 1
ATOM 775 O O . SER A 1 107 ? -15.883 -8.297 -25.955 1.00 40.31 107 SER A O 1
ATOM 777 N N . SER A 1 108 ? -15.256 -9.736 -24.352 1.00 30.33 108 SER A N 1
ATOM 778 C CA . SER A 1 108 ? -16.478 -9.635 -23.550 1.00 30.33 108 SER A CA 1
ATOM 779 C C . SER A 1 108 ? -16.163 -9.918 -22.082 1.00 30.33 108 SER A C 1
ATOM 781 O O . SER A 1 108 ? -16.426 -11.001 -21.564 1.00 30.33 108 SER A O 1
ATOM 783 N N . SER A 1 109 ? -15.567 -8.942 -21.398 1.00 31.61 109 SER A N 1
ATOM 784 C CA . SER A 1 109 ? -15.540 -8.912 -19.936 1.00 31.61 109 SER A CA 1
ATOM 785 C C . SER A 1 109 ? -16.789 -8.183 -19.439 1.00 31.61 109 SER A C 1
ATOM 787 O O . SER A 1 109 ? -16.761 -6.972 -19.222 1.00 31.61 109 SER A O 1
ATOM 789 N N . ASN A 1 110 ? -17.889 -8.920 -19.274 1.00 29.44 110 ASN A N 1
ATOM 790 C CA . ASN A 1 110 ? -19.025 -8.476 -18.467 1.00 29.44 110 ASN A CA 1
ATOM 791 C C . ASN A 1 110 ? -18.620 -8.562 -16.992 1.00 29.44 110 ASN A C 1
ATOM 793 O O . ASN A 1 110 ? -18.890 -9.545 -16.309 1.00 29.44 110 ASN A O 1
ATOM 797 N N . TRP A 1 111 ? -17.927 -7.533 -16.514 1.00 33.59 111 TRP A N 1
ATOM 798 C CA . TRP A 1 111 ? -17.896 -7.223 -15.093 1.00 33.59 111 TRP A CA 1
ATOM 799 C C . TRP A 1 111 ? -18.952 -6.144 -14.878 1.00 33.59 111 TRP A C 1
ATOM 801 O O . TRP A 1 111 ? -18.708 -4.971 -15.154 1.00 33.59 111 TRP A O 1
ATOM 811 N N . GLN A 1 112 ? -20.158 -6.554 -14.488 1.00 27.80 112 GLN A N 1
ATOM 812 C CA . GLN A 1 112 ? -21.131 -5.613 -13.950 1.00 27.80 112 GLN A CA 1
ATOM 813 C C . GLN A 1 112 ? -20.905 -5.533 -12.439 1.00 27.80 112 GLN A C 1
ATOM 815 O O . GLN A 1 112 ? -20.812 -6.585 -11.799 1.00 27.80 112 GLN A O 1
ATOM 820 N N . PRO A 1 113 ? -20.784 -4.329 -11.855 1.00 30.19 113 PRO A N 1
ATOM 821 C CA . PRO A 1 113 ? -20.921 -4.198 -10.414 1.00 30.19 113 PRO A CA 1
ATOM 822 C C . PRO A 1 113 ? -22.286 -4.775 -10.030 1.00 30.19 113 PRO A C 1
ATOM 824 O O . PRO A 1 113 ? -23.270 -4.522 -10.722 1.00 30.19 113 PRO A O 1
ATOM 827 N N . ILE A 1 114 ? -22.340 -5.573 -8.963 1.00 31.78 114 ILE A N 1
ATOM 828 C CA . ILE A 1 114 ? -23.611 -6.011 -8.380 1.00 31.78 114 ILE A CA 1
ATOM 829 C C . ILE A 1 114 ? -24.389 -4.727 -8.048 1.00 31.78 114 ILE A C 1
ATOM 831 O O . ILE A 1 114 ? -23.895 -3.939 -7.236 1.00 31.78 114 ILE A O 1
ATOM 835 N N . PRO A 1 115 ? -25.544 -4.452 -8.682 1.00 32.56 115 PRO A N 1
ATOM 836 C CA . PRO A 1 115 ? -26.350 -3.302 -8.316 1.00 32.56 115 PRO A CA 1
ATOM 837 C C . PRO A 1 115 ? -26.892 -3.551 -6.911 1.00 32.56 115 PRO A C 1
ATOM 839 O O . PRO A 1 115 ? -27.494 -4.596 -6.662 1.00 32.56 115 PRO A O 1
ATOM 842 N N . ALA A 1 116 ? -26.718 -2.587 -6.008 1.00 36.38 116 ALA A N 1
ATOM 843 C CA . ALA A 1 116 ? -27.242 -2.649 -4.642 1.00 36.38 116 ALA A CA 1
ATOM 844 C C . ALA A 1 116 ? -28.788 -2.750 -4.567 1.00 36.38 116 ALA A C 1
ATOM 846 O O . ALA A 1 116 ? -29.329 -2.957 -3.488 1.00 36.38 116 ALA A O 1
ATOM 847 N N . ASP A 1 117 ? -29.490 -2.675 -5.704 1.00 36.56 117 ASP A N 1
ATOM 848 C CA . ASP A 1 117 ? -30.948 -2.536 -5.798 1.00 36.56 117 ASP A CA 1
ATOM 849 C C . ASP A 1 117 ? -31.710 -3.779 -6.310 1.00 36.56 117 ASP A C 1
ATOM 851 O O . ASP A 1 117 ? -32.855 -3.659 -6.729 1.00 36.56 117 ASP A O 1
ATOM 855 N N . THR A 1 118 ? -31.144 -4.993 -6.287 1.00 34.44 118 THR A N 1
ATOM 856 C CA . THR A 1 118 ? -31.852 -6.198 -6.808 1.00 34.44 118 THR A CA 1
ATOM 857 C C . THR A 1 118 ? -32.428 -7.159 -5.757 1.00 34.44 118 THR A C 1
ATOM 859 O O . THR A 1 118 ? -32.690 -8.319 -6.058 1.00 34.44 118 THR A O 1
ATOM 862 N N . LEU A 1 119 ? -32.723 -6.684 -4.540 1.00 34.41 119 LEU A N 1
ATOM 863 C CA . LEU A 1 119 ? -33.470 -7.454 -3.524 1.00 34.41 119 LEU A CA 1
ATOM 864 C C . LEU A 1 119 ? -34.678 -6.698 -2.949 1.00 34.41 119 LEU A C 1
ATOM 866 O O . LEU A 1 119 ? -34.903 -6.691 -1.739 1.00 34.41 119 LEU A O 1
ATOM 870 N N . THR A 1 120 ? -35.487 -6.072 -3.800 1.00 45.72 120 THR A N 1
ATOM 871 C CA . THR A 1 120 ? -36.764 -5.481 -3.374 1.00 45.72 120 THR A CA 1
ATOM 872 C C . THR A 1 120 ? -37.863 -5.679 -4.412 1.00 45.72 120 THR A C 1
ATOM 874 O O . THR A 1 120 ? -38.363 -4.715 -4.975 1.00 45.72 120 THR A O 1
ATOM 877 N N . GLU A 1 121 ? -38.323 -6.916 -4.609 1.00 40.81 121 GLU A N 1
ATOM 878 C CA . GLU A 1 121 ? -39.683 -7.129 -5.120 1.00 40.81 121 GLU A CA 1
ATOM 879 C C . GLU A 1 121 ? -40.458 -8.119 -4.235 1.00 40.81 121 GLU A C 1
ATOM 881 O O . GLU A 1 121 ? -39.918 -9.115 -3.758 1.00 40.81 121 GLU A O 1
ATOM 886 N N . ASP A 1 122 ? -41.717 -7.743 -3.987 1.00 41.31 122 ASP A N 1
ATOM 887 C CA . ASP A 1 122 ? -42.780 -8.382 -3.198 1.00 41.31 122 ASP A CA 1
ATOM 888 C C . ASP A 1 122 ? -42.783 -8.236 -1.665 1.00 41.31 122 ASP A C 1
ATOM 890 O O . ASP A 1 122 ? -43.125 -9.159 -0.925 1.00 41.31 122 ASP A O 1
ATOM 894 N N . LEU A 1 123 ? -42.557 -7.010 -1.168 1.00 43.28 123 LEU A N 1
ATOM 895 C CA . LEU A 1 123 ? -43.083 -6.606 0.144 1.00 43.28 123 LEU A CA 1
ATOM 896 C C . LEU A 1 123 ? -44.227 -5.589 0.019 1.00 43.28 123 LEU A C 1
ATOM 898 O O . LEU A 1 123 ? -44.067 -4.468 -0.462 1.00 43.28 123 LEU A O 1
ATOM 902 N N . ASP A 1 124 ? -45.378 -6.043 0.511 1.00 50.78 124 ASP A N 1
ATOM 903 C CA . ASP A 1 124 ? -46.650 -5.365 0.754 1.00 50.78 124 ASP A CA 1
ATOM 904 C C . ASP A 1 124 ? -46.552 -3.827 0.956 1.00 50.78 124 ASP A C 1
ATOM 906 O O . ASP A 1 124 ? -45.936 -3.357 1.926 1.00 50.78 124 ASP A O 1
ATOM 910 N N . PRO A 1 125 ? -47.212 -3.010 0.103 1.00 46.28 125 PRO A N 1
ATOM 911 C CA . PRO A 1 125 ? -47.226 -1.550 0.225 1.00 46.28 125 PRO A CA 1
ATOM 912 C C . PRO A 1 125 ? -47.856 -1.033 1.535 1.00 46.28 125 PRO A C 1
ATOM 914 O O . PRO A 1 125 ? -47.675 0.141 1.872 1.00 46.28 125 PRO A O 1
ATOM 917 N N . SER A 1 126 ? -48.508 -1.890 2.328 1.00 40.12 126 SER A N 1
ATOM 918 C CA . SER A 1 126 ? -49.062 -1.564 3.651 1.00 40.12 126 SER A CA 1
ATOM 919 C C . SER A 1 126 ? -48.003 -1.298 4.733 1.00 40.12 126 SER A C 1
ATOM 921 O O . SER A 1 126 ? -48.324 -0.719 5.773 1.00 40.12 126 SER A O 1
ATOM 923 N N . ARG A 1 127 ? -46.731 -1.680 4.523 1.00 43.94 127 ARG A N 1
ATOM 924 C CA . ARG A 1 127 ? -45.657 -1.550 5.535 1.00 43.94 127 ARG A CA 1
ATOM 925 C C . ARG A 1 127 ? -44.801 -0.279 5.444 1.00 43.94 127 ARG A C 1
ATOM 927 O O . ARG A 1 127 ? -43.966 -0.055 6.319 1.00 43.94 127 ARG A O 1
ATOM 934 N N . LYS A 1 128 ? -45.047 0.619 4.480 1.00 42.81 128 LYS A N 1
ATOM 935 C CA . LYS A 1 128 ? -44.278 1.874 4.264 1.00 42.81 128 LYS A CA 1
ATOM 936 C C . LYS A 1 128 ? -44.435 2.968 5.346 1.00 42.81 128 LYS A C 1
ATOM 938 O O . LYS A 1 128 ? -44.040 4.108 5.129 1.00 42.81 128 LYS A O 1
ATOM 943 N N . LYS A 1 129 ? -44.976 2.646 6.526 1.00 44.34 129 LYS A N 1
ATOM 944 C CA . LYS A 1 129 ? -45.068 3.555 7.689 1.00 44.34 129 LYS A CA 1
ATOM 945 C C . LYS A 1 129 ? -44.215 3.126 8.889 1.00 44.34 129 LYS A C 1
ATOM 947 O O . LYS A 1 129 ? -44.426 3.633 9.987 1.00 44.34 129 LYS A O 1
ATOM 952 N N . GLN A 1 130 ? -43.253 2.222 8.716 1.00 43.56 130 GLN A N 1
ATOM 953 C CA . GLN A 1 130 ? -42.252 1.998 9.760 1.00 43.56 130 GLN A CA 1
ATOM 954 C C . GLN A 1 130 ? -41.169 3.073 9.676 1.00 43.56 130 GLN A C 1
ATOM 956 O O . GLN A 1 130 ? -40.608 3.333 8.615 1.00 43.56 130 GLN A O 1
ATOM 961 N N . ALA A 1 131 ? -40.976 3.752 10.806 1.00 45.12 131 ALA A N 1
ATOM 962 C CA . ALA A 1 131 ? -40.110 4.901 10.985 1.00 45.12 131 ALA A CA 1
ATOM 963 C C . ALA A 1 131 ? -38.751 4.695 10.306 1.00 45.12 131 ALA A C 1
ATOM 965 O O . ALA A 1 131 ? -38.062 3.713 10.577 1.00 45.12 131 ALA A O 1
ATOM 966 N N . LYS A 1 132 ? -38.364 5.653 9.453 1.00 44.94 132 LYS A N 1
ATOM 967 C CA . LYS A 1 132 ? -36.984 5.846 9.002 1.00 44.94 132 LYS A CA 1
ATOM 968 C C . LYS A 1 132 ? -36.164 6.018 10.279 1.00 44.94 132 LYS A C 1
ATOM 970 O O . LYS A 1 132 ? -36.187 7.093 10.873 1.00 44.94 132 LYS A O 1
ATOM 975 N N . ALA A 1 133 ? -35.580 4.927 10.775 1.00 42.69 133 ALA A N 1
ATOM 976 C CA . ALA A 1 133 ? -34.766 4.947 11.974 1.00 42.69 133 ALA A CA 1
ATOM 977 C C . ALA A 1 133 ? -33.652 5.950 11.697 1.00 42.69 133 ALA A C 1
ATOM 979 O O . ALA A 1 133 ? -32.817 5.731 10.818 1.00 42.69 133 ALA A O 1
ATOM 980 N N . VAL A 1 134 ? -33.733 7.102 12.364 1.00 39.91 134 VAL A N 1
ATOM 981 C CA . VAL A 1 134 ? -32.729 8.154 12.285 1.00 39.91 134 VAL A CA 1
ATOM 982 C C . VAL A 1 134 ? -31.448 7.499 12.767 1.00 39.91 134 VAL A C 1
ATOM 984 O O . VAL A 1 134 ? -31.269 7.274 13.961 1.00 39.91 134 VAL A O 1
ATOM 987 N N . THR A 1 135 ? -30.606 7.089 11.821 1.00 42.75 135 THR A N 1
ATOM 988 C CA . THR A 1 135 ? -29.267 6.621 12.148 1.00 42.75 135 THR A CA 1
ATOM 989 C C . THR A 1 135 ? -28.586 7.857 12.717 1.00 42.75 135 THR A C 1
ATOM 991 O O . THR A 1 135 ? -28.552 8.870 12.014 1.00 42.75 135 THR A O 1
ATOM 994 N N . PRO A 1 136 ? -28.182 7.855 13.997 1.00 39.31 136 PRO A N 1
ATOM 995 C CA . PRO A 1 136 ? -27.657 9.052 14.629 1.00 39.31 136 PRO A CA 1
ATOM 996 C C . PRO A 1 136 ? -26.496 9.566 13.786 1.00 39.31 136 PRO A C 1
ATOM 998 O O . PRO A 1 136 ? -25.555 8.820 13.510 1.00 39.31 136 PRO A O 1
ATOM 1001 N N . THR A 1 137 ? -26.597 10.819 13.338 1.00 42.09 137 THR A N 1
ATOM 1002 C CA . THR A 1 137 ? -25.506 11.492 12.642 1.00 42.09 137 THR A CA 1
ATOM 1003 C C . THR A 1 137 ? -24.274 11.374 13.537 1.00 42.09 137 THR A C 1
ATOM 1005 O O . THR A 1 137 ? -24.352 11.791 14.700 1.00 42.09 137 THR A O 1
ATOM 1008 N N . PRO A 1 138 ? -23.172 10.760 13.067 1.00 45.84 138 PRO A N 1
ATOM 1009 C CA . PRO A 1 138 ? -21.982 10.627 13.887 1.00 45.84 138 PRO A CA 1
ATOM 1010 C C . PRO A 1 138 ? -21.561 12.028 14.349 1.00 45.84 138 PRO A C 1
ATOM 1012 O O . PRO A 1 138 ? -21.625 12.971 13.553 1.00 45.84 138 PRO A O 1
ATOM 1015 N N . PRO A 1 139 ? -21.202 12.202 15.634 1.00 49.72 139 PRO A N 1
ATOM 1016 C CA . PRO A 1 139 ? -20.809 13.502 16.156 1.00 49.72 139 PRO A CA 1
ATOM 1017 C C . PRO A 1 139 ? -19.709 14.093 15.274 1.00 49.72 139 PRO A C 1
ATOM 1019 O O . PRO A 1 139 ? -18.825 13.364 14.818 1.00 49.72 139 PRO A O 1
ATOM 1022 N N . ALA A 1 140 ? -19.778 15.405 15.027 1.00 50.97 140 ALA A N 1
ATOM 1023 C CA . ALA A 1 140 ? -18.743 16.116 14.289 1.00 50.97 140 ALA A CA 1
ATOM 1024 C C . ALA A 1 140 ? -17.382 15.763 14.900 1.00 50.97 140 ALA A C 1
ATOM 1026 O O . ALA A 1 140 ? -17.134 16.040 16.077 1.00 50.97 140 ALA A O 1
ATOM 1027 N N . LEU A 1 141 ? -16.544 15.073 14.121 1.00 54.22 141 LEU A N 1
ATOM 1028 C CA . LEU A 1 141 ? -15.235 14.639 14.587 1.00 54.22 141 LEU A CA 1
ATOM 1029 C C . LEU A 1 141 ? -14.456 15.896 14.991 1.00 54.22 141 LEU A C 1
ATOM 1031 O O . LEU A 1 141 ? -14.331 16.796 14.155 1.00 54.22 141 LEU A O 1
ATOM 1035 N N . PRO A 1 142 ? -13.954 16.000 16.236 1.00 58.00 142 PRO A N 1
ATOM 1036 C CA . PRO A 1 142 ? -13.068 17.099 16.596 1.00 58.00 142 PRO A CA 1
ATOM 1037 C C . PRO A 1 142 ? -11.905 17.130 15.599 1.00 58.00 142 PRO A C 1
ATOM 1039 O O . PRO A 1 142 ? -11.495 16.065 15.130 1.00 58.00 142 PRO A O 1
ATOM 1042 N N . GLU A 1 143 ? -11.390 18.320 15.263 1.00 63.62 143 GLU A N 1
ATOM 1043 C CA . GLU A 1 143 ? -10.174 18.471 14.450 1.00 63.62 143 GLU A CA 1
ATOM 1044 C C . GLU A 1 143 ? -9.046 17.676 15.121 1.00 63.62 143 GLU A C 1
ATOM 1046 O O . GLU A 1 143 ? -8.397 18.114 16.072 1.00 63.62 143 GLU A O 1
ATOM 1051 N N . ALA A 1 144 ? -8.884 16.427 14.696 1.00 62.78 144 ALA A N 1
ATOM 1052 C CA . ALA A 1 144 ? -7.987 15.502 15.341 1.00 62.78 144 ALA A CA 1
ATOM 1053 C C . ALA A 1 144 ? -6.575 15.853 14.883 1.00 62.78 144 ALA A C 1
ATOM 1055 O O . ALA A 1 144 ? -6.179 15.584 13.752 1.00 62.78 144 ALA A O 1
ATOM 1056 N N . HIS A 1 145 ? -5.789 16.445 15.779 1.00 82.81 145 HIS A N 1
ATOM 1057 C CA . HIS A 1 145 ? -4.354 16.597 15.580 1.00 82.81 145 HIS A CA 1
ATOM 1058 C C . HIS A 1 145 ? -3.669 15.228 15.724 1.00 82.81 145 HIS A C 1
ATOM 1060 O O . HIS A 1 145 ? -3.061 14.920 16.755 1.00 82.81 145 HIS A O 1
ATOM 1066 N N . TYR A 1 146 ? -3.757 14.394 14.680 1.00 84.56 146 TYR A N 1
ATOM 1067 C CA . TYR A 1 146 ? -3.213 13.026 14.643 1.00 84.56 146 TYR A CA 1
ATOM 1068 C C . TYR A 1 146 ? -1.715 12.962 14.964 1.00 84.56 146 TYR A C 1
ATOM 1070 O O . TYR A 1 146 ? -1.200 11.932 15.404 1.00 84.56 146 TYR A O 1
ATOM 1078 N N . THR A 1 147 ? -0.997 14.067 14.758 1.00 83.69 147 THR A N 1
ATOM 1079 C CA . THR A 1 147 ? 0.428 14.206 15.069 1.00 83.69 147 THR A CA 1
ATOM 1080 C C . THR A 1 147 ? 0.734 13.952 16.544 1.00 83.69 147 THR A C 1
ATOM 1082 O O . THR A 1 147 ? 1.786 13.389 16.841 1.00 83.69 147 THR A O 1
ATOM 1085 N N . SER A 1 148 ? -0.200 14.269 17.447 1.00 91.19 148 SER A N 1
ATOM 1086 C CA . SER A 1 148 ? -0.072 14.022 18.890 1.00 91.19 148 SER A CA 1
ATOM 1087 C C . SER A 1 148 ? -0.308 12.563 19.295 1.00 91.19 148 SER A C 1
ATOM 1089 O O . SER A 1 148 ? 0.147 12.134 20.354 1.00 91.19 148 SER A O 1
ATOM 1091 N N . PHE A 1 149 ? -0.994 11.784 18.455 1.00 95.12 149 PHE A N 1
ATOM 1092 C CA . PHE A 1 149 ? -1.346 10.402 18.763 1.00 95.12 149 PHE A CA 1
ATOM 1093 C C . PHE A 1 149 ? -0.150 9.474 18.569 1.00 95.12 149 PHE A C 1
ATOM 1095 O O . PHE A 1 149 ? 0.616 9.610 17.606 1.00 95.12 149 PHE A O 1
ATOM 1102 N N . SER A 1 150 ? -0.031 8.473 19.445 1.00 95.94 150 SER A N 1
ATOM 1103 C CA . SER A 1 150 ? 0.873 7.352 19.200 1.00 95.94 150 SER A CA 1
ATOM 1104 C C . SER A 1 150 ? 0.403 6.555 17.975 1.00 95.94 150 SER A C 1
ATOM 1106 O O . SER A 1 150 ? -0.759 6.621 17.580 1.00 95.94 150 SER A O 1
ATOM 1108 N N . HIS A 1 151 ? 1.275 5.748 17.362 1.00 96.94 151 HIS A N 1
ATOM 1109 C CA . HIS A 1 151 ? 0.847 4.898 16.240 1.00 96.94 151 HIS A CA 1
ATOM 1110 C C . HIS A 1 151 ? -0.250 3.894 16.639 1.00 96.94 151 HIS A C 1
ATOM 1112 O O . HIS A 1 151 ? -1.080 3.548 15.801 1.00 96.94 151 HIS A O 1
ATOM 1118 N N . VAL A 1 152 ? -0.277 3.460 17.907 1.00 97.31 152 VAL A N 1
ATOM 1119 C CA . VAL A 1 152 ? -1.340 2.599 18.448 1.00 97.31 152 VAL A CA 1
ATOM 1120 C C . VAL A 1 152 ? -2.664 3.362 18.510 1.00 97.31 152 VAL A C 1
ATOM 1122 O O . VAL A 1 152 ? -3.675 2.854 18.034 1.00 97.31 152 VAL A O 1
ATOM 1125 N N . ASP A 1 153 ? -2.655 4.594 19.019 1.00 96.75 153 ASP A N 1
ATOM 1126 C CA . ASP A 1 153 ? -3.871 5.412 19.105 1.00 96.75 153 ASP A CA 1
ATOM 1127 C C . ASP A 1 153 ? -4.379 5.800 17.714 1.00 96.75 153 ASP A C 1
ATOM 1129 O O . ASP A 1 153 ? -5.581 5.779 17.472 1.00 96.75 153 ASP A O 1
ATOM 1133 N N . ARG A 1 154 ? -3.475 6.068 16.760 1.00 97.38 154 ARG A N 1
ATOM 1134 C CA . ARG A 1 154 ? -3.839 6.337 15.359 1.00 97.38 154 ARG A CA 1
ATOM 1135 C C . ARG A 1 154 ? -4.565 5.166 14.712 1.00 97.38 154 ARG A C 1
ATOM 1137 O O . ARG A 1 154 ? -5.567 5.396 14.045 1.00 97.38 154 ARG A O 1
ATOM 1144 N N . ILE A 1 155 ? -4.089 3.927 14.886 1.00 98.06 155 ILE A N 1
ATOM 1145 C CA . ILE A 1 155 ? -4.780 2.773 14.292 1.00 98.06 155 ILE A CA 1
ATOM 1146 C C . ILE A 1 155 ? -6.103 2.483 15.008 1.00 98.06 155 ILE A C 1
ATOM 1148 O O . ILE A 1 155 ? -7.082 2.204 14.330 1.00 98.06 155 ILE A O 1
ATOM 1152 N N . ILE A 1 156 ? -6.184 2.619 16.339 1.00 97.44 156 ILE A N 1
ATOM 1153 C CA . ILE A 1 156 ? -7.460 2.493 17.071 1.00 97.44 156 ILE A CA 1
ATOM 1154 C C . ILE A 1 156 ? -8.461 3.531 16.556 1.00 97.44 156 ILE A C 1
ATOM 1156 O O . ILE A 1 156 ? -9.581 3.181 16.191 1.00 97.44 156 ILE A O 1
ATOM 1160 N N . TRP A 1 157 ? -8.039 4.793 16.470 1.00 96.31 157 TRP A N 1
ATOM 1161 C CA . TRP A 1 157 ? -8.871 5.877 15.965 1.00 96.31 157 TRP A CA 1
ATOM 1162 C C . TRP A 1 157 ? -9.323 5.609 14.528 1.00 96.31 157 TRP A C 1
ATOM 1164 O O . TRP A 1 157 ? -10.509 5.726 14.240 1.00 96.31 157 TRP A O 1
ATOM 1174 N N . ALA A 1 158 ? -8.418 5.175 13.647 1.00 97.00 158 ALA A N 1
ATOM 1175 C CA . ALA A 1 158 ? -8.746 4.856 12.260 1.00 97.00 158 ALA A CA 1
ATOM 1176 C C . ALA A 1 158 ? -9.834 3.775 12.148 1.00 97.00 158 ALA A C 1
ATOM 1178 O O . ALA A 1 158 ? -10.749 3.910 11.340 1.00 97.00 158 ALA A O 1
ATOM 1179 N N . MET A 1 159 ? -9.751 2.728 12.977 1.00 97.38 159 MET A N 1
ATOM 1180 C CA . MET A 1 159 ? -10.730 1.638 12.999 1.00 97.38 159 MET A CA 1
ATOM 1181 C C . MET A 1 159 ? -12.099 2.088 13.519 1.00 97.38 159 MET A C 1
ATOM 1183 O O . MET A 1 159 ? -13.110 1.616 13.017 1.00 97.38 159 MET A O 1
ATOM 1187 N N . LEU A 1 160 ? -12.133 2.991 14.503 1.00 95.62 160 LEU A N 1
ATOM 1188 C CA . LEU A 1 160 ? -13.372 3.466 15.131 1.00 95.62 160 LEU A CA 1
ATOM 1189 C C . LEU A 1 160 ? -14.057 4.620 14.381 1.00 95.62 160 LEU A C 1
ATOM 1191 O O . LEU A 1 160 ? -15.210 4.917 14.669 1.00 95.62 160 LEU A O 1
ATOM 1195 N N . ASN A 1 161 ? -13.359 5.288 13.458 1.00 94.06 161 ASN A N 1
ATOM 1196 C CA . ASN A 1 161 ? -13.847 6.491 12.769 1.00 94.06 161 ASN A CA 1
ATOM 1197 C C . ASN A 1 161 ? -13.891 6.319 11.243 1.00 94.06 161 ASN A C 1
ATOM 1199 O O . ASN A 1 161 ? -13.726 7.289 10.504 1.00 94.06 161 ASN A O 1
ATOM 1203 N N . ASP A 1 162 ? -14.068 5.079 10.775 1.00 94.56 162 ASP A N 1
ATOM 1204 C CA . ASP A 1 162 ? -14.239 4.723 9.360 1.00 94.56 162 ASP A CA 1
ATOM 1205 C C . ASP A 1 162 ? -13.182 5.321 8.411 1.00 94.56 162 ASP A C 1
ATOM 1207 O O . ASP A 1 162 ? -13.447 5.626 7.237 1.00 94.56 162 ASP A O 1
ATOM 1211 N N . ALA A 1 163 ? -11.956 5.487 8.917 1.00 96.12 163 ALA A N 1
ATOM 1212 C CA . ALA A 1 163 ? -10.855 6.001 8.123 1.00 96.12 163 ALA A CA 1
ATOM 1213 C C . ALA A 1 163 ? -10.493 4.995 7.025 1.00 96.12 163 ALA A C 1
ATOM 1215 O O . ALA A 1 163 ? -10.442 3.778 7.246 1.00 96.12 163 ALA A O 1
ATOM 1216 N N . LEU A 1 164 ? -10.191 5.515 5.838 1.00 97.56 164 LEU A N 1
ATOM 1217 C CA . LEU A 1 164 ? -9.665 4.703 4.752 1.00 97.56 164 LEU A CA 1
ATOM 1218 C C . LEU A 1 164 ? -8.257 4.240 5.125 1.00 97.56 164 LEU A C 1
ATOM 1220 O O . LEU A 1 164 ? -7.388 5.065 5.413 1.00 97.56 164 LEU A O 1
ATOM 1224 N N . LEU A 1 165 ? -8.008 2.933 5.094 1.00 98.50 165 LEU A N 1
ATOM 1225 C CA . LEU A 1 165 ? -6.658 2.413 5.285 1.00 98.50 165 LEU A CA 1
ATOM 1226 C C . LEU A 1 165 ? -5.999 2.241 3.920 1.00 98.50 165 LEU A C 1
ATOM 1228 O O . LEU A 1 165 ? -6.490 1.475 3.089 1.00 98.50 165 LEU A O 1
ATOM 1232 N N . VAL A 1 166 ? -4.880 2.929 3.705 1.00 98.50 166 VAL A N 1
ATOM 1233 C CA . VAL A 1 166 ? -4.071 2.828 2.485 1.00 98.50 166 VAL A CA 1
ATOM 1234 C C . VAL A 1 166 ? -2.686 2.350 2.875 1.00 98.50 166 VAL A C 1
ATOM 1236 O O . VAL A 1 166 ? -1.923 3.093 3.481 1.00 98.50 166 VAL A O 1
ATOM 1239 N N . SER A 1 167 ? -2.339 1.117 2.536 1.00 98.62 167 SER A N 1
ATOM 1240 C CA . SER A 1 167 ? -0.972 0.643 2.676 1.00 98.62 167 SER A CA 1
ATOM 1241 C C . SER A 1 167 ? -0.148 0.932 1.435 1.00 98.62 167 SER A C 1
ATOM 1243 O O . SER A 1 167 ? -0.629 0.755 0.315 1.00 98.62 167 SER A O 1
ATOM 1245 N N . VAL A 1 168 ? 1.083 1.391 1.648 1.00 98.31 168 VAL A N 1
ATOM 1246 C CA . VAL A 1 168 ? 2.056 1.680 0.595 1.00 98.31 168 VAL A CA 1
ATOM 1247 C C . VAL A 1 168 ? 3.368 1.008 0.962 1.00 98.31 168 VAL A C 1
ATOM 1249 O O . VAL A 1 168 ? 3.799 1.093 2.108 1.00 98.31 168 VAL A O 1
ATOM 1252 N N . ASP A 1 169 ? 3.995 0.377 -0.019 1.00 98.25 169 ASP A N 1
ATOM 1253 C CA . ASP A 1 169 ? 5.347 -0.165 0.087 1.00 98.25 169 ASP A CA 1
ATOM 1254 C C . ASP A 1 169 ? 6.119 0.192 -1.187 1.00 98.25 169 ASP A C 1
ATOM 1256 O O . ASP A 1 169 ? 5.536 0.234 -2.278 1.00 98.25 169 ASP A O 1
ATOM 1260 N N . MET A 1 170 ? 7.403 0.524 -1.069 1.00 97.38 170 MET A N 1
ATOM 1261 C CA . MET A 1 170 ? 8.238 0.867 -2.216 1.00 97.38 170 MET A CA 1
ATOM 1262 C C . MET A 1 170 ? 9.527 0.069 -2.222 1.00 97.38 170 MET A C 1
ATOM 1264 O O . MET A 1 170 ? 10.361 0.153 -1.321 1.00 97.38 170 MET A O 1
ATOM 1268 N N . GLU A 1 171 ? 9.751 -0.613 -3.337 1.00 95.00 171 GLU A N 1
ATOM 1269 C CA . GLU A 1 171 ? 10.964 -1.384 -3.530 1.00 95.00 171 GLU A CA 1
ATOM 1270 C C . GLU A 1 171 ? 12.028 -0.530 -4.199 1.00 95.00 171 GLU A C 1
ATOM 1272 O O . GLU A 1 171 ? 11.803 0.101 -5.236 1.00 95.00 171 GLU A O 1
ATOM 1277 N N . PHE A 1 172 ? 13.223 -0.528 -3.612 1.00 92.25 172 PHE A N 1
ATOM 1278 C CA . PHE A 1 172 ? 14.374 0.203 -4.128 1.00 92.25 172 PHE A CA 1
ATOM 1279 C C . PHE A 1 172 ? 15.358 -0.761 -4.769 1.00 92.25 172 PHE A C 1
ATOM 1281 O O . PHE A 1 172 ? 15.648 -1.829 -4.237 1.00 92.25 172 PHE A O 1
ATOM 1288 N N . PHE A 1 173 ? 15.993 -0.330 -5.857 1.00 88.19 173 PHE A N 1
ATOM 1289 C CA . PHE A 1 173 ? 17.053 -1.117 -6.478 1.00 88.19 173 PHE A CA 1
ATOM 1290 C C . PHE A 1 173 ? 18.246 -1.301 -5.517 1.00 88.19 173 PHE A C 1
ATOM 1292 O O . PHE A 1 173 ? 18.960 -0.351 -5.210 1.00 88.19 173 PHE A O 1
ATOM 1299 N N . MET A 1 174 ? 18.483 -2.506 -5.011 1.00 79.06 174 MET A N 1
ATOM 1300 C CA . MET A 1 174 ? 19.543 -2.875 -4.066 1.00 79.06 174 MET A CA 1
ATOM 1301 C C . MET A 1 174 ? 20.831 -3.349 -4.741 1.00 79.06 174 MET A C 1
ATOM 1303 O O . MET A 1 174 ? 21.864 -3.444 -4.077 1.00 79.06 174 MET A O 1
ATOM 1307 N N . GLY A 1 175 ? 20.793 -3.646 -6.041 1.00 68.12 175 GLY A N 1
ATOM 1308 C CA . GLY A 1 175 ? 21.965 -4.124 -6.762 1.00 68.12 175 GLY A CA 1
ATOM 1309 C C . GLY A 1 175 ? 23.123 -3.123 -6.733 1.00 68.12 175 GLY A C 1
ATOM 1310 O O . GLY A 1 175 ? 22.931 -1.902 -6.715 1.00 68.12 175 GLY A O 1
ATOM 1311 N N . ARG A 1 176 ? 24.358 -3.636 -6.825 1.00 58.31 176 ARG A N 1
ATOM 1312 C CA . ARG A 1 176 ? 25.425 -2.821 -7.416 1.00 58.31 176 ARG A CA 1
ATOM 1313 C C . ARG A 1 176 ? 24.981 -2.512 -8.831 1.00 58.31 176 ARG A C 1
ATOM 1315 O O . ARG A 1 176 ? 24.474 -3.400 -9.521 1.00 58.31 176 ARG A O 1
ATOM 1322 N N . SER A 1 177 ? 25.169 -1.274 -9.272 1.00 52.38 177 SER A N 1
ATOM 1323 C CA . SER A 1 177 ? 25.035 -1.010 -10.696 1.00 52.38 177 SER A CA 1
ATOM 1324 C C . SER A 1 177 ? 25.870 -2.059 -11.446 1.00 52.38 177 SER A C 1
ATOM 1326 O O . SER A 1 177 ? 27.026 -2.266 -11.069 1.00 52.38 177 SER A O 1
ATOM 1328 N N . PRO A 1 178 ? 25.343 -2.731 -12.485 1.00 48.22 178 PRO A N 1
ATOM 1329 C CA . PRO A 1 178 ? 26.105 -3.721 -13.256 1.00 48.22 178 PRO A CA 1
ATOM 1330 C C . PRO A 1 178 ? 27.389 -3.142 -13.889 1.00 48.22 178 PRO A C 1
ATOM 1332 O O . PRO A 1 178 ? 28.212 -3.874 -14.440 1.00 48.22 178 PRO A O 1
ATOM 1335 N N . TYR A 1 179 ? 27.573 -1.825 -13.788 1.00 47.72 179 TYR A N 1
ATOM 1336 C CA . TYR A 1 179 ? 28.722 -1.055 -14.238 1.00 47.72 179 TYR A CA 1
ATOM 1337 C C . TYR A 1 179 ? 29.763 -0.756 -13.139 1.00 47.72 179 TYR A C 1
ATOM 1339 O O . TYR A 1 179 ? 30.848 -0.267 -13.452 1.00 47.72 179 TYR A O 1
ATOM 1347 N N . ASP A 1 180 ? 29.508 -1.100 -11.872 1.00 52.81 180 ASP A N 1
ATOM 1348 C CA . ASP A 1 180 ? 30.454 -0.918 -10.761 1.00 52.81 180 ASP A CA 1
ATOM 1349 C C . ASP A 1 180 ? 31.482 -2.064 -10.670 1.00 52.81 180 ASP A C 1
ATOM 1351 O O . ASP A 1 180 ? 31.596 -2.773 -9.671 1.00 52.81 180 ASP A O 1
ATOM 1355 N N . LYS A 1 181 ? 32.240 -2.284 -11.751 1.00 49.91 181 LYS A N 1
ATOM 1356 C CA . LYS A 1 181 ? 33.409 -3.187 -11.726 1.00 49.91 181 LYS A CA 1
ATOM 1357 C C . LYS A 1 181 ? 34.692 -2.486 -11.267 1.00 49.91 181 LYS A C 1
ATOM 1359 O O . LYS A 1 181 ? 35.711 -3.143 -11.098 1.00 49.91 181 LYS A O 1
ATOM 1364 N N . GLN A 1 182 ? 34.662 -1.160 -11.116 1.00 54.97 182 GLN A N 1
ATOM 1365 C CA . GLN A 1 182 ? 35.854 -0.315 -10.952 1.00 54.97 182 GLN A CA 1
ATOM 1366 C C . GLN A 1 182 ? 35.700 0.777 -9.878 1.00 54.97 182 GLN A C 1
ATOM 1368 O O . GLN A 1 182 ? 36.521 1.689 -9.838 1.00 54.97 182 GLN A O 1
ATOM 1373 N N . GLY A 1 183 ? 34.657 0.752 -9.036 1.00 50.38 183 GLY A N 1
ATOM 1374 C CA . GLY A 1 183 ? 34.429 1.814 -8.044 1.00 50.38 183 GLY A CA 1
ATOM 1375 C C . GLY A 1 183 ? 34.115 3.173 -8.680 1.00 50.38 183 GLY A C 1
ATOM 1376 O O . GLY A 1 183 ? 34.196 4.216 -8.029 1.00 50.38 183 GLY A O 1
ATOM 1377 N N . ASN A 1 184 ? 33.784 3.192 -9.974 1.00 48.81 184 ASN A N 1
ATOM 1378 C CA . ASN A 1 184 ? 33.491 4.421 -10.690 1.00 48.81 184 ASN A CA 1
ATOM 1379 C C . ASN A 1 184 ? 32.077 4.873 -10.301 1.00 48.81 184 ASN A C 1
ATOM 1381 O O . ASN A 1 184 ? 31.084 4.349 -10.798 1.00 48.81 184 ASN A O 1
ATOM 1385 N N . LEU A 1 185 ? 32.017 5.884 -9.428 1.00 46.50 185 LEU A N 1
ATOM 1386 C CA . LEU A 1 185 ? 30.863 6.612 -8.858 1.00 46.50 185 LEU A CA 1
ATOM 1387 C C . LEU A 1 185 ? 29.744 7.061 -9.834 1.00 46.50 185 LEU A C 1
ATOM 1389 O O . LEU A 1 185 ? 28.830 7.792 -9.435 1.00 46.50 185 LEU A O 1
ATOM 1393 N N . ARG A 1 186 ? 29.830 6.720 -11.122 1.00 43.41 186 ARG A N 1
ATOM 1394 C CA . ARG A 1 186 ? 29.034 7.307 -12.206 1.00 43.41 186 ARG A CA 1
ATOM 1395 C C . ARG A 1 186 ? 27.718 6.594 -12.490 1.00 43.41 186 ARG A C 1
ATOM 1397 O O . ARG A 1 186 ? 26.814 7.250 -12.997 1.00 43.41 186 ARG A O 1
ATOM 1404 N N . ASP A 1 187 ? 27.548 5.344 -12.074 1.00 51.97 187 ASP A N 1
ATOM 1405 C CA . ASP A 1 187 ? 26.255 4.665 -12.168 1.00 51.97 187 ASP A CA 1
ATOM 1406 C C . ASP A 1 187 ? 25.587 4.612 -10.796 1.00 51.97 187 ASP A C 1
ATOM 1408 O O . ASP A 1 187 ? 25.575 3.596 -10.101 1.00 51.97 187 ASP A O 1
ATOM 1412 N N . ARG A 1 188 ? 25.073 5.773 -10.377 1.00 60.31 188 ARG A N 1
ATOM 1413 C CA . ARG A 1 188 ? 24.357 5.908 -9.108 1.00 60.31 188 ARG A CA 1
ATOM 1414 C C . ARG A 1 188 ? 23.085 5.064 -9.146 1.00 60.31 188 ARG A C 1
ATOM 1416 O O . ARG A 1 188 ? 22.300 5.174 -10.088 1.00 60.31 188 ARG A O 1
ATOM 1423 N N . LYS A 1 189 ? 22.888 4.274 -8.088 1.00 72.38 189 LYS A N 1
ATOM 1424 C CA . LYS A 1 189 ? 21.618 3.624 -7.746 1.00 72.38 189 LYS A CA 1
ATOM 1425 C C . LYS A 1 189 ? 20.469 4.630 -7.948 1.00 72.38 189 LYS A C 1
ATOM 1427 O O . LYS A 1 189 ? 20.599 5.761 -7.463 1.00 72.38 189 LYS A O 1
ATOM 1432 N N . PRO A 1 190 ? 19.402 4.280 -8.695 1.00 81.69 190 PRO A N 1
ATOM 1433 C CA . PRO A 1 190 ? 18.244 5.156 -8.807 1.00 81.69 190 PRO A CA 1
ATOM 1434 C C . PRO A 1 190 ? 17.704 5.425 -7.400 1.00 81.69 190 PRO A C 1
ATOM 1436 O O . PRO A 1 190 ? 17.598 4.510 -6.586 1.00 81.69 190 PRO A O 1
ATOM 1439 N N . THR A 1 191 ? 17.450 6.696 -7.103 1.00 86.56 191 THR A N 1
ATOM 1440 C CA . THR A 1 191 ? 16.840 7.115 -5.836 1.00 86.56 191 THR A CA 1
ATOM 1441 C C . THR A 1 191 ? 15.337 6.867 -5.864 1.00 86.56 191 THR A C 1
ATOM 1443 O O . THR A 1 191 ? 14.766 6.426 -4.875 1.00 86.56 191 THR A O 1
ATOM 1446 N N . THR A 1 192 ? 14.733 7.053 -7.036 1.00 91.75 192 THR A N 1
ATOM 1447 C CA . THR A 1 192 ? 13.332 6.754 -7.310 1.00 91.75 192 THR A CA 1
ATOM 1448 C C . THR A 1 192 ? 13.098 5.237 -7.297 1.00 91.75 192 THR A C 1
ATOM 1450 O O . THR A 1 192 ? 13.863 4.511 -7.949 1.00 91.75 192 THR A O 1
ATOM 1453 N N . PRO A 1 193 ? 12.064 4.748 -6.592 1.00 95.06 193 PRO A N 1
ATOM 1454 C CA . PRO A 1 193 ? 11.770 3.323 -6.519 1.00 95.06 193 PRO A CA 1
ATOM 1455 C C . PRO A 1 193 ? 11.292 2.789 -7.884 1.00 95.06 193 PRO A C 1
ATOM 1457 O O . PRO A 1 193 ? 10.454 3.427 -8.528 1.00 95.06 193 PRO A O 1
ATOM 1460 N N . PRO A 1 194 ? 11.819 1.650 -8.377 1.00 94.94 194 PRO A N 1
ATOM 1461 C CA . PRO A 1 194 ? 11.292 0.990 -9.571 1.00 94.94 194 PRO A CA 1
ATOM 1462 C C . PRO A 1 194 ? 9.870 0.442 -9.411 1.00 94.94 194 PRO A C 1
ATOM 1464 O O . PRO A 1 194 ? 9.202 0.255 -10.429 1.00 94.94 194 PRO A O 1
ATOM 1467 N N . GLU A 1 195 ? 9.412 0.171 -8.186 1.00 96.94 195 GLU A N 1
ATOM 1468 C CA . GLU A 1 195 ? 8.126 -0.486 -7.924 1.00 96.94 195 GLU A CA 1
ATOM 1469 C C . GLU A 1 195 ? 7.420 0.167 -6.737 1.00 96.94 195 GLU A C 1
ATOM 1471 O O . GLU A 1 195 ? 8.054 0.519 -5.743 1.00 96.94 195 GLU A O 1
ATOM 1476 N N . VAL A 1 196 ? 6.101 0.305 -6.844 1.00 97.94 196 VAL A N 1
ATOM 1477 C CA . VAL A 1 196 ? 5.222 0.854 -5.812 1.00 97.94 196 VAL A CA 1
ATOM 1478 C C . VAL A 1 196 ? 4.053 -0.104 -5.612 1.00 97.94 196 VAL A C 1
ATOM 1480 O O . VAL A 1 196 ? 3.295 -0.396 -6.541 1.00 97.94 196 VAL A O 1
ATOM 1483 N N . GLY A 1 197 ? 3.905 -0.582 -4.387 1.00 98.25 197 GLY A N 1
ATOM 1484 C CA . GLY A 1 197 ? 2.785 -1.376 -3.929 1.00 98.25 197 GLY A CA 1
ATOM 1485 C C . GLY A 1 197 ? 1.758 -0.502 -3.248 1.00 98.25 197 GLY A C 1
ATOM 1486 O O . GLY A 1 197 ? 2.107 0.394 -2.484 1.00 98.25 197 GLY A O 1
ATOM 1487 N N . ILE A 1 198 ? 0.484 -0.755 -3.528 1.00 98.44 198 ILE A N 1
ATOM 1488 C CA . ILE A 1 198 ? -0.624 -0.015 -2.925 1.00 98.44 198 ILE A CA 1
ATOM 1489 C C . ILE A 1 198 ? -1.687 -1.024 -2.531 1.00 98.44 198 ILE A C 1
ATOM 1491 O O . ILE A 1 198 ? -2.051 -1.880 -3.333 1.00 98.44 198 ILE A O 1
ATOM 1495 N N . SER A 1 199 ? -2.214 -0.938 -1.318 1.00 98.25 199 SER A N 1
ATOM 1496 C CA . SER A 1 199 ? -3.375 -1.722 -0.906 1.00 98.25 199 SER A CA 1
ATOM 1497 C C . SER A 1 199 ? -4.356 -0.874 -0.121 1.00 98.25 199 SER A C 1
ATOM 1499 O O . SER A 1 199 ? -3.952 -0.006 0.640 1.00 98.25 199 SER A O 1
ATOM 1501 N N . VAL A 1 200 ? -5.650 -1.101 -0.313 1.00 98.19 200 VAL A N 1
ATOM 1502 C CA . VAL A 1 200 ? -6.711 -0.256 0.240 1.00 98.19 200 VAL A CA 1
ATOM 1503 C C . VAL A 1 200 ? -7.760 -1.119 0.928 1.00 98.19 200 VAL A C 1
ATOM 1505 O O . VAL A 1 200 ? -8.268 -2.057 0.314 1.00 98.19 200 VAL A O 1
ATOM 1508 N N . SER A 1 201 ? -8.120 -0.766 2.163 1.00 97.88 201 SER A N 1
ATOM 1509 C CA . SER A 1 201 ? -9.287 -1.293 2.882 1.00 97.88 201 SER A CA 1
ATOM 1510 C C . SER A 1 201 ? -10.198 -0.130 3.252 1.00 97.88 201 SER A C 1
ATOM 1512 O O . SER A 1 201 ? -9.851 0.688 4.108 1.00 97.88 201 SER A O 1
ATOM 1514 N N . ASP A 1 202 ? -11.359 -0.064 2.606 1.00 97.56 202 ASP A N 1
ATOM 1515 C CA . ASP 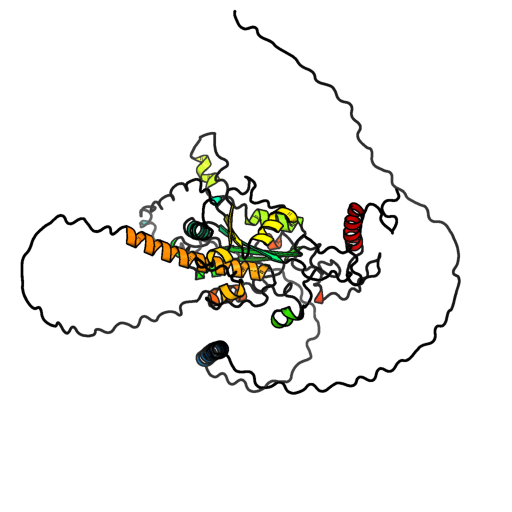A 1 202 ? -12.366 0.959 2.870 1.00 97.56 202 ASP A CA 1
ATOM 1516 C C . ASP A 1 202 ? -13.498 0.374 3.724 1.00 97.56 202 ASP A C 1
ATOM 1518 O O . ASP A 1 202 ? -14.232 -0.485 3.229 1.00 97.56 202 ASP A O 1
ATOM 1522 N N . PRO A 1 203 ? -13.661 0.805 4.988 1.00 96.75 203 PRO A N 1
ATOM 1523 C CA . PRO A 1 203 ? -14.735 0.300 5.838 1.00 96.75 203 PRO A CA 1
ATOM 1524 C C . PRO A 1 203 ? -16.130 0.678 5.318 1.00 96.75 203 PRO A C 1
ATOM 1526 O O . PRO A 1 203 ? -17.094 -0.003 5.646 1.00 96.75 203 PRO A O 1
ATOM 1529 N N . LEU A 1 204 ? -16.264 1.709 4.475 1.00 95.19 204 LEU A N 1
ATOM 1530 C CA . LEU A 1 204 ? -17.564 2.094 3.914 1.00 95.19 204 LEU A CA 1
ATOM 1531 C C . LEU A 1 204 ? -18.052 1.151 2.805 1.00 95.19 204 LEU A C 1
ATOM 1533 O O . LEU A 1 204 ? -19.226 1.193 2.458 1.00 95.19 204 LEU A O 1
ATOM 1537 N N . ASN A 1 205 ? -17.196 0.248 2.312 1.00 93.81 205 ASN A N 1
ATOM 1538 C CA . ASN A 1 205 ? -17.618 -0.839 1.423 1.00 93.81 205 ASN A CA 1
ATOM 1539 C C . ASN A 1 205 ? -18.332 -1.980 2.170 1.00 93.81 205 ASN A C 1
ATOM 1541 O O . ASN A 1 205 ? -18.725 -2.960 1.540 1.00 93.81 205 ASN A O 1
ATOM 1545 N N . LEU A 1 206 ? -18.449 -1.886 3.499 1.00 94.44 206 LEU A N 1
ATOM 1546 C CA . LEU A 1 206 ? -19.089 -2.880 4.351 1.00 94.44 206 LEU A CA 1
ATOM 1547 C C . LEU A 1 206 ? -20.287 -2.276 5.100 1.00 94.44 206 LEU A C 1
ATOM 1549 O O . LEU A 1 206 ? -20.262 -1.089 5.468 1.00 94.44 206 LEU A O 1
ATOM 1553 N N . PRO A 1 207 ? -21.316 -3.092 5.398 1.00 95.12 207 PRO A N 1
ATOM 1554 C CA . PRO A 1 207 ? -22.361 -2.722 6.344 1.00 95.12 207 PRO A CA 1
ATOM 1555 C C . PRO A 1 207 ? -21.765 -2.283 7.685 1.00 95.12 207 PRO A C 1
ATOM 1557 O O . PRO A 1 207 ? -20.761 -2.834 8.132 1.00 95.12 207 PRO A O 1
ATOM 1560 N N . SER A 1 208 ? -22.402 -1.327 8.370 1.00 91.69 208 SER A N 1
ATOM 1561 C CA . SER A 1 208 ? -21.886 -0.756 9.627 1.00 91.69 208 SER A CA 1
ATOM 1562 C C . SER A 1 208 ? -21.531 -1.808 10.687 1.00 91.69 208 SER A C 1
ATOM 1564 O O . SER A 1 208 ? -20.526 -1.660 11.375 1.00 91.69 208 SER A O 1
ATOM 1566 N N . ALA A 1 209 ? -22.314 -2.888 10.788 1.00 92.75 209 ALA A N 1
ATOM 1567 C CA . ALA A 1 209 ? -22.079 -3.982 11.735 1.00 92.75 209 ALA A CA 1
ATOM 1568 C C . ALA A 1 209 ? -20.802 -4.797 11.436 1.00 92.75 209 ALA A C 1
ATOM 1570 O O . ALA A 1 209 ? -20.238 -5.408 12.338 1.00 92.75 209 ALA A O 1
ATOM 1571 N N . GLU A 1 210 ? -20.324 -4.773 10.192 1.00 94.62 210 GLU A N 1
ATOM 1572 C CA . GLU A 1 210 ? -19.187 -5.563 9.707 1.00 94.62 210 GLU A CA 1
ATOM 1573 C C . GLU A 1 210 ? -17.909 -4.722 9.549 1.00 94.62 210 GLU A C 1
ATOM 1575 O O . GLU A 1 210 ? -16.849 -5.243 9.214 1.00 94.62 210 GLU A O 1
ATOM 1580 N N . ARG A 1 211 ? -17.944 -3.413 9.834 1.00 94.31 211 ARG A N 1
ATOM 1581 C CA . ARG A 1 211 ? -16.774 -2.522 9.662 1.00 94.31 211 ARG A CA 1
ATOM 1582 C C . ARG A 1 211 ? -15.600 -2.833 10.590 1.00 94.31 211 ARG A C 1
ATOM 1584 O O . ARG A 1 211 ? -14.489 -2.362 10.352 1.00 94.31 211 ARG A O 1
ATOM 1591 N N . LEU A 1 212 ? -15.822 -3.618 11.640 1.00 95.75 212 LEU A N 1
ATOM 1592 C CA . LEU A 1 212 ? -14.769 -4.157 12.506 1.00 95.75 212 LEU A CA 1
ATOM 1593 C C . LEU A 1 212 ? -14.559 -5.667 12.316 1.00 95.75 212 LEU A C 1
ATOM 1595 O O . LEU A 1 212 ? -13.705 -6.247 12.993 1.00 95.75 212 LEU A O 1
ATOM 1599 N N . ASP A 1 213 ? -15.287 -6.296 11.388 1.00 96.19 213 ASP A N 1
ATOM 1600 C CA . ASP A 1 213 ? -15.056 -7.681 10.999 1.00 96.19 213 ASP A CA 1
ATOM 1601 C C . ASP A 1 213 ? -13.742 -7.770 10.215 1.00 96.19 213 ASP A C 1
ATOM 1603 O O . ASP A 1 213 ? -13.588 -7.275 9.096 1.00 96.19 213 ASP A O 1
ATOM 1607 N N . LEU A 1 214 ? -12.757 -8.403 10.845 1.00 96.12 214 LEU A N 1
ATOM 1608 C CA . LEU A 1 214 ? -11.419 -8.547 10.294 1.00 96.12 214 LEU A CA 1
ATOM 1609 C C . LEU A 1 214 ? -11.414 -9.314 8.965 1.00 96.12 214 LEU A C 1
ATOM 1611 O O . LEU A 1 214 ? -10.693 -8.931 8.043 1.00 96.12 214 LEU A O 1
ATOM 1615 N N . VAL A 1 215 ? -12.194 -10.391 8.874 1.00 96.12 215 VAL A N 1
ATOM 1616 C CA . VAL A 1 215 ? -12.228 -11.273 7.705 1.00 96.12 215 VAL A CA 1
ATOM 1617 C C . VAL A 1 215 ? -12.865 -10.533 6.542 1.00 96.12 215 VAL A C 1
ATOM 1619 O O . VAL A 1 215 ? -12.249 -10.442 5.479 1.00 96.12 215 VAL A O 1
ATOM 1622 N N . GLN A 1 216 ? -14.026 -9.908 6.753 1.00 96.19 216 GLN A N 1
ATOM 1623 C CA . GLN A 1 216 ? -14.697 -9.144 5.699 1.00 96.19 216 GLN A CA 1
ATOM 1624 C C . GLN A 1 216 ? -13.845 -7.977 5.204 1.00 96.19 216 GLN A C 1
ATOM 1626 O O . GLN A 1 216 ? -13.751 -7.728 3.998 1.00 96.19 216 GLN A O 1
ATOM 1631 N N . ARG A 1 217 ? -13.133 -7.292 6.104 1.00 97.00 217 ARG A N 1
ATOM 1632 C CA . ARG A 1 217 ? -12.206 -6.224 5.709 1.00 97.00 217 ARG A CA 1
ATOM 1633 C C . ARG A 1 217 ? -11.035 -6.707 4.872 1.00 97.00 217 ARG A C 1
ATOM 1635 O O . ARG A 1 217 ? -10.650 -6.006 3.936 1.00 97.00 217 ARG A O 1
ATOM 1642 N N . ILE A 1 218 ? -10.461 -7.871 5.175 1.00 96.75 218 ILE A N 1
ATOM 1643 C CA . ILE A 1 218 ? -9.415 -8.469 4.334 1.00 96.75 218 ILE A CA 1
ATOM 1644 C C . ILE A 1 218 ? -10.013 -8.872 2.982 1.00 96.75 218 ILE A C 1
ATOM 1646 O O . ILE A 1 218 ? -9.475 -8.487 1.946 1.00 96.75 218 ILE A O 1
ATOM 1650 N N . LEU A 1 219 ? -11.159 -9.562 2.978 1.00 95.94 219 LEU A N 1
ATOM 1651 C CA . LEU A 1 219 ? -11.834 -10.036 1.766 1.00 95.94 219 LEU A CA 1
ATOM 1652 C C . LEU A 1 219 ? -12.268 -8.908 0.823 1.00 95.94 219 LEU A C 1
ATOM 1654 O O . LEU A 1 219 ? -12.344 -9.126 -0.385 1.00 95.94 219 LEU A O 1
ATOM 1658 N N . THR A 1 220 ? -12.553 -7.713 1.333 1.00 96.00 220 THR A N 1
ATOM 1659 C CA . THR A 1 220 ? -12.930 -6.536 0.527 1.00 96.00 220 THR A CA 1
ATOM 1660 C C . THR A 1 220 ? -11.756 -5.616 0.200 1.00 96.00 220 THR A C 1
ATOM 1662 O O . THR A 1 220 ? -11.909 -4.661 -0.567 1.00 96.00 220 THR A O 1
ATOM 1665 N N . SER A 1 221 ? -10.567 -5.901 0.740 1.00 96.94 221 SER A N 1
ATOM 1666 C CA . SER A 1 221 ? -9.366 -5.127 0.444 1.00 96.94 221 SER A CA 1
ATOM 1667 C C . SER A 1 221 ? -8.914 -5.329 -0.999 1.00 96.94 221 SER A C 1
ATOM 1669 O O . SER A 1 221 ? -9.055 -6.410 -1.574 1.00 96.94 221 SER A O 1
ATOM 1671 N N . ARG A 1 222 ? -8.328 -4.278 -1.577 1.00 96.69 222 ARG A N 1
ATOM 1672 C CA . ARG A 1 222 ? -7.833 -4.275 -2.959 1.00 96.69 222 ARG A CA 1
ATOM 1673 C C . ARG A 1 222 ? -6.351 -3.959 -3.017 1.00 96.69 222 ARG A C 1
ATOM 1675 O O . ARG A 1 222 ? -5.894 -3.122 -2.249 1.00 96.69 222 ARG A O 1
ATOM 1682 N N . ALA A 1 223 ? -5.624 -4.565 -3.956 1.00 97.00 223 ALA A N 1
ATOM 1683 C CA . ALA A 1 223 ? -4.185 -4.352 -4.138 1.00 97.00 223 ALA A CA 1
ATOM 1684 C C . ALA A 1 223 ? -3.813 -3.916 -5.566 1.00 97.00 223 ALA A C 1
ATOM 1686 O O . ALA A 1 223 ? -4.465 -4.302 -6.540 1.00 97.00 223 ALA A O 1
ATOM 1687 N N . ARG A 1 224 ? -2.733 -3.137 -5.682 1.00 96.88 224 ARG A N 1
ATOM 1688 C CA . ARG A 1 224 ? -2.040 -2.783 -6.928 1.00 96.88 224 ARG A CA 1
ATOM 1689 C C . ARG A 1 224 ? -0.551 -3.029 -6.770 1.00 96.88 224 ARG A C 1
ATOM 1691 O O . ARG A 1 224 ? 0.023 -2.796 -5.706 1.00 96.88 224 ARG A O 1
ATOM 1698 N N . HIS A 1 225 ? 0.064 -3.414 -7.876 1.00 97.38 225 HIS A N 1
ATOM 1699 C CA . HIS A 1 225 ? 1.506 -3.465 -8.022 1.00 97.38 225 HIS A CA 1
ATOM 1700 C C . HIS A 1 225 ? 1.895 -2.662 -9.259 1.00 97.38 225 HIS A C 1
ATOM 1702 O O . HIS A 1 225 ? 1.584 -3.066 -10.380 1.00 97.38 225 HIS A O 1
ATOM 1708 N N . VAL A 1 226 ? 2.537 -1.513 -9.057 1.00 97.31 226 VAL A N 1
ATOM 1709 C CA . VAL A 1 226 ? 2.885 -0.574 -10.125 1.00 97.31 226 VAL A CA 1
ATOM 1710 C C . VAL A 1 226 ? 4.393 -0.571 -10.326 1.00 97.31 226 VAL A C 1
ATOM 1712 O O . VAL A 1 226 ? 5.148 -0.176 -9.443 1.00 97.31 226 VAL A O 1
ATOM 1715 N N . ARG A 1 227 ? 4.844 -0.958 -11.517 1.00 96.31 227 ARG A N 1
ATOM 1716 C CA . ARG A 1 227 ? 6.243 -0.846 -11.937 1.00 96.31 227 ARG A CA 1
ATOM 1717 C C . ARG A 1 227 ? 6.429 0.406 -12.779 1.00 96.31 227 ARG A C 1
ATOM 1719 O O . ARG A 1 227 ? 5.759 0.600 -13.796 1.00 96.31 227 ARG A O 1
ATOM 1726 N N . VAL A 1 228 ? 7.384 1.239 -12.385 1.00 95.50 228 VAL A N 1
ATOM 1727 C CA . VAL A 1 228 ? 7.688 2.502 -13.059 1.00 95.50 228 VAL A CA 1
ATOM 1728 C C . VAL A 1 228 ? 8.377 2.195 -14.392 1.00 95.50 228 VAL A C 1
ATOM 1730 O O . VAL A 1 228 ? 9.499 1.690 -14.401 1.00 95.50 228 VAL A O 1
ATOM 1733 N N . LYS A 1 229 ? 7.734 2.476 -15.533 1.00 92.94 229 LYS A N 1
ATOM 1734 C CA . LYS A 1 229 ? 8.193 2.129 -16.900 1.00 92.94 229 LYS A CA 1
ATOM 1735 C C . LYS A 1 229 ? 9.654 2.500 -17.134 1.00 92.94 229 LYS A C 1
ATOM 1737 O O . LYS A 1 229 ? 10.427 1.710 -17.671 1.00 92.94 229 LYS A O 1
ATOM 1742 N N . GLU A 1 230 ? 10.054 3.689 -16.697 1.00 88.69 230 GLU A N 1
ATOM 1743 C CA . GLU A 1 230 ? 11.401 4.231 -16.871 1.00 88.69 230 GLU A CA 1
ATOM 1744 C C . GLU A 1 230 ? 12.470 3.458 -16.084 1.00 88.69 230 GLU A C 1
ATOM 1746 O O . GLU A 1 230 ? 13.661 3.554 -16.402 1.00 88.69 230 GLU A O 1
ATOM 1751 N N . LEU A 1 231 ? 12.049 2.716 -15.057 1.00 89.81 231 LEU A N 1
ATOM 1752 C CA . LEU A 1 231 ? 12.900 2.071 -14.065 1.00 89.81 231 LEU A CA 1
ATOM 1753 C C . LEU A 1 231 ? 12.678 0.556 -13.956 1.00 89.81 231 LEU A C 1
ATOM 1755 O O . LEU A 1 231 ? 13.500 -0.109 -13.343 1.00 89.81 231 LEU A O 1
ATOM 1759 N N . CYS A 1 232 ? 11.655 -0.019 -14.589 1.00 86.81 232 CYS A N 1
ATOM 1760 C CA . CYS A 1 232 ? 11.248 -1.426 -14.435 1.00 86.81 232 CYS A CA 1
ATOM 1761 C C . CYS A 1 232 ? 12.294 -2.469 -14.882 1.00 86.81 232 CYS A C 1
ATOM 1763 O O . CYS A 1 232 ? 12.143 -3.667 -14.660 1.00 86.81 232 CYS A O 1
ATOM 1765 N N . ARG A 1 233 ? 13.380 -2.038 -15.523 1.00 82.00 233 ARG A N 1
ATOM 1766 C CA . ARG A 1 233 ? 14.550 -2.887 -15.800 1.00 82.00 233 ARG A CA 1
ATOM 1767 C C . ARG A 1 233 ? 15.496 -3.034 -14.603 1.00 82.00 233 ARG A C 1
ATOM 1769 O O . ARG A 1 233 ? 16.396 -3.864 -14.644 1.00 82.00 233 ARG A O 1
ATOM 1776 N N . PHE A 1 234 ? 15.380 -2.158 -13.605 1.00 83.81 234 PHE A N 1
ATOM 1777 C CA . PHE A 1 234 ? 16.150 -2.211 -12.369 1.00 83.81 234 PHE A CA 1
ATOM 1778 C C . PHE A 1 234 ? 15.469 -3.201 -11.437 1.00 83.81 234 PHE A C 1
ATOM 1780 O O . PHE A 1 234 ? 14.743 -2.821 -10.526 1.00 83.81 234 PHE A O 1
ATOM 1787 N N . THR A 1 235 ? 15.688 -4.477 -11.711 1.00 83.19 235 THR A N 1
ATOM 1788 C CA . THR A 1 235 ? 15.210 -5.570 -10.874 1.00 83.19 235 THR A CA 1
ATOM 1789 C C . THR A 1 235 ? 16.257 -5.880 -9.821 1.00 83.19 235 THR A C 1
ATOM 1791 O O . THR A 1 235 ? 17.460 -5.792 -10.091 1.00 83.19 235 THR A O 1
ATOM 1794 N N . ASN A 1 236 ? 15.827 -6.188 -8.600 1.00 78.19 236 ASN A N 1
ATOM 1795 C CA . ASN A 1 236 ? 16.759 -6.593 -7.558 1.00 78.19 236 ASN A CA 1
ATOM 1796 C C . ASN A 1 236 ? 17.354 -7.947 -7.957 1.00 78.19 236 ASN A C 1
ATOM 1798 O O . ASN A 1 236 ? 16.613 -8.925 -8.045 1.00 78.19 236 ASN A O 1
ATOM 1802 N N . PRO A 1 237 ? 18.665 -8.015 -8.274 1.00 64.69 237 PRO A N 1
ATOM 1803 C CA . PRO A 1 237 ? 19.253 -9.253 -8.748 1.00 64.69 237 PRO A CA 1
ATOM 1804 C C . PRO A 1 237 ? 19.159 -10.307 -7.653 1.00 64.69 237 PRO A C 1
ATOM 1806 O O . PRO A 1 237 ? 19.172 -9.985 -6.463 1.00 64.69 237 PRO A O 1
ATOM 1809 N N . GLN A 1 238 ? 19.141 -11.568 -8.072 1.00 62.88 238 GLN A N 1
ATOM 1810 C CA . GLN A 1 238 ? 19.290 -12.708 -7.184 1.00 62.88 238 GLN A CA 1
ATOM 1811 C C . GLN A 1 238 ? 20.557 -12.522 -6.334 1.00 62.88 238 GLN A C 1
ATOM 1813 O O . GLN A 1 238 ? 21.677 -12.726 -6.807 1.00 62.88 238 GLN A O 1
ATOM 1818 N N . MET A 1 239 ? 20.399 -12.101 -5.079 1.00 62.06 239 MET A N 1
ATOM 1819 C CA . MET A 1 239 ? 21.505 -12.134 -4.129 1.00 62.06 239 MET A CA 1
ATOM 1820 C C . MET A 1 239 ? 21.535 -13.526 -3.498 1.00 62.06 239 MET A C 1
ATOM 1822 O O . MET A 1 239 ? 20.472 -14.086 -3.227 1.00 62.06 239 MET A O 1
ATOM 1826 N N . PRO A 1 240 ? 22.717 -14.092 -3.200 1.00 65.25 240 PRO A N 1
ATOM 1827 C CA . PRO A 1 240 ? 22.820 -15.403 -2.555 1.00 65.25 240 PRO A CA 1
ATOM 1828 C C . PRO A 1 240 ? 22.003 -15.510 -1.259 1.00 65.25 240 PRO A C 1
ATOM 1830 O O . PRO A 1 240 ? 21.462 -16.567 -0.960 1.00 65.25 240 PRO A O 1
ATOM 1833 N N . TYR A 1 241 ? 21.847 -14.402 -0.531 1.00 65.75 241 TYR A N 1
ATOM 1834 C CA . TYR A 1 241 ? 21.037 -14.317 0.688 1.00 65.75 241 TYR A CA 1
ATOM 1835 C C . TYR A 1 241 ? 19.521 -14.167 0.451 1.00 65.75 241 TYR A C 1
ATOM 1837 O O . TYR A 1 241 ? 18.756 -14.324 1.395 1.00 65.75 241 TYR A O 1
ATOM 1845 N N . TYR A 1 242 ? 19.078 -13.906 -0.784 1.00 61.88 242 TYR A N 1
ATOM 1846 C CA . TYR A 1 242 ? 17.662 -13.914 -1.194 1.00 61.88 242 TYR A CA 1
ATOM 1847 C C . TYR A 1 242 ? 17.267 -15.183 -1.966 1.00 61.88 242 TYR A C 1
ATOM 1849 O O . TYR A 1 242 ? 16.123 -15.307 -2.407 1.00 61.88 242 TYR A O 1
ATOM 1857 N N . SER A 1 243 ? 18.203 -16.124 -2.140 1.00 57.78 243 SER A N 1
ATOM 1858 C CA . SER A 1 243 ? 18.006 -17.326 -2.959 1.00 57.78 243 SER A CA 1
ATOM 1859 C C . SER A 1 243 ? 16.847 -18.205 -2.483 1.00 57.78 243 SER A C 1
ATOM 1861 O O . SER A 1 243 ? 16.180 -18.809 -3.318 1.00 57.78 243 SER A O 1
ATOM 1863 N N . ASP A 1 244 ? 16.550 -18.190 -1.183 1.00 62.06 244 ASP A N 1
ATOM 1864 C CA . ASP A 1 244 ? 15.459 -18.973 -0.596 1.00 62.06 244 ASP A CA 1
ATOM 1865 C C . ASP A 1 244 ? 14.065 -18.371 -0.842 1.00 62.06 244 ASP A C 1
ATOM 1867 O O . ASP A 1 244 ? 13.069 -19.079 -0.721 1.00 62.06 244 ASP A O 1
ATOM 1871 N N . VAL A 1 245 ? 13.967 -17.072 -1.157 1.00 60.72 245 VAL A N 1
ATOM 1872 C CA . VAL A 1 245 ? 12.671 -16.369 -1.240 1.00 60.72 245 VAL A CA 1
ATOM 1873 C C . VAL A 1 245 ? 12.239 -16.159 -2.686 1.00 60.72 245 VAL A C 1
ATOM 1875 O O . VAL A 1 245 ? 11.069 -16.360 -3.011 1.00 60.72 245 VAL A O 1
ATOM 1878 N N . CYS A 1 246 ? 13.158 -15.763 -3.574 1.00 66.62 246 CYS A N 1
ATOM 1879 C CA . CYS A 1 246 ? 12.840 -15.660 -4.995 1.00 66.62 246 CYS A CA 1
ATOM 1880 C C . CYS A 1 246 ? 14.087 -15.733 -5.889 1.00 66.62 246 CYS A C 1
ATOM 1882 O O . CYS A 1 246 ? 14.739 -14.714 -6.136 1.00 66.62 246 CYS A O 1
ATOM 1884 N N . PRO A 1 247 ? 14.417 -16.929 -6.412 1.00 63.94 247 PRO A N 1
ATOM 1885 C CA . PRO A 1 247 ? 15.596 -17.139 -7.251 1.00 63.94 247 PRO A CA 1
ATOM 1886 C C . PRO A 1 247 ? 15.639 -16.254 -8.505 1.00 63.94 247 PRO A C 1
ATOM 1888 O O . PRO A 1 247 ? 16.717 -15.925 -8.983 1.00 63.94 247 PRO A O 1
ATOM 1891 N N . THR A 1 248 ? 14.484 -15.860 -9.040 1.00 67.62 248 THR A N 1
ATOM 1892 C CA . THR A 1 248 ? 14.360 -15.110 -10.301 1.00 67.62 248 THR A CA 1
ATOM 1893 C C . THR A 1 248 ? 14.033 -13.627 -10.118 1.00 67.62 248 THR A C 1
ATOM 1895 O O . THR A 1 248 ? 13.884 -12.936 -11.121 1.00 67.62 248 THR A O 1
ATOM 1898 N N . GLY A 1 249 ? 13.928 -13.140 -8.874 1.00 76.56 249 GLY A N 1
ATOM 1899 C CA . GLY A 1 249 ? 13.370 -11.820 -8.558 1.00 76.56 249 GLY A CA 1
ATOM 1900 C C . GLY A 1 249 ? 11.850 -11.856 -8.336 1.00 76.56 249 GLY A C 1
ATOM 1901 O O . GLY A 1 249 ? 11.134 -12.638 -8.966 1.00 76.56 249 GLY A O 1
ATOM 1902 N N . CYS A 1 250 ? 11.360 -11.046 -7.391 1.00 86.88 250 CYS A N 1
ATOM 1903 C CA . CYS A 1 250 ? 9.954 -11.022 -6.957 1.00 86.88 250 CYS A CA 1
ATOM 1904 C C . CYS A 1 250 ? 9.060 -10.111 -7.807 1.00 86.88 250 CYS A C 1
ATOM 1906 O O . CYS A 1 250 ? 7.836 -10.159 -7.681 1.00 86.88 250 CYS A O 1
ATOM 1908 N N . GLU A 1 251 ? 9.631 -9.274 -8.666 1.00 88.69 251 GLU A N 1
ATOM 1909 C CA . GLU A 1 251 ? 8.915 -8.207 -9.368 1.00 88.69 251 GLU A CA 1
ATOM 1910 C C . GLU A 1 251 ? 7.750 -8.704 -10.242 1.00 88.69 251 GLU A C 1
ATOM 1912 O O . GLU A 1 251 ? 6.768 -7.999 -10.464 1.00 88.69 251 GLU A O 1
ATOM 1917 N N . ASN A 1 252 ? 7.831 -9.939 -10.737 1.00 88.44 252 ASN A N 1
ATOM 1918 C CA . ASN A 1 252 ? 6.807 -10.536 -11.595 1.00 88.44 252 ASN A CA 1
ATOM 1919 C C . ASN A 1 252 ? 5.882 -11.489 -10.819 1.00 88.44 252 ASN A C 1
ATOM 1921 O O . ASN A 1 252 ? 4.980 -12.083 -11.400 1.00 88.44 252 ASN A O 1
ATOM 1925 N N . CYS A 1 253 ? 6.076 -11.613 -9.505 1.00 91.50 253 CYS A N 1
ATOM 1926 C CA . CYS A 1 253 ? 5.367 -12.545 -8.630 1.00 91.50 253 CYS A CA 1
ATOM 1927 C C . CYS A 1 253 ? 4.279 -11.840 -7.806 1.00 91.50 253 CYS A C 1
ATOM 1929 O O . CYS A 1 253 ? 4.090 -12.150 -6.628 1.00 91.50 253 CYS A O 1
ATOM 1931 N N . PHE A 1 254 ? 3.571 -10.872 -8.397 1.00 94.88 254 PHE A N 1
ATOM 1932 C CA . PHE A 1 254 ? 2.454 -10.213 -7.723 1.00 94.88 254 PHE A CA 1
ATOM 1933 C C . PHE A 1 254 ? 1.287 -11.196 -7.554 1.00 94.88 254 PHE A C 1
ATOM 1935 O O . PHE A 1 254 ? 0.745 -11.716 -8.528 1.00 94.88 254 PHE A O 1
ATOM 1942 N N . GLN A 1 255 ? 0.919 -11.478 -6.305 1.00 94.44 255 GLN A N 1
ATOM 1943 C CA . GLN A 1 255 ? -0.030 -12.532 -5.939 1.00 94.44 255 GLN A CA 1
ATOM 1944 C C . GLN A 1 255 ? -1.475 -12.034 -5.854 1.00 94.44 255 GLN A C 1
ATOM 1946 O O . GLN A 1 255 ? -2.401 -12.836 -5.913 1.00 94.44 255 GLN A O 1
ATOM 1951 N N . PHE A 1 256 ? -1.676 -10.721 -5.740 1.00 95.31 256 PHE A N 1
ATOM 1952 C CA . PHE A 1 256 ? -2.987 -10.112 -5.512 1.00 95.31 256 PHE A CA 1
ATOM 1953 C C . PHE A 1 256 ? -3.511 -9.372 -6.748 1.00 95.31 256 PHE A C 1
ATOM 1955 O O . PHE A 1 256 ? -4.280 -8.424 -6.626 1.00 95.31 256 PHE A O 1
ATOM 1962 N N . GLY A 1 257 ? -3.100 -9.761 -7.955 1.00 94.06 257 GLY A N 1
ATOM 1963 C CA . GLY A 1 257 ? -3.607 -9.133 -9.172 1.00 94.06 257 GLY A CA 1
ATOM 1964 C C . GLY A 1 257 ? -2.687 -9.273 -10.371 1.00 94.06 257 GLY A C 1
ATOM 1965 O O . GLY A 1 257 ? -1.979 -10.265 -10.533 1.00 94.06 257 GLY A O 1
ATOM 1966 N N . LYS A 1 258 ? -2.713 -8.249 -11.224 1.00 93.25 258 LYS A N 1
ATOM 1967 C CA . LYS A 1 258 ? -1.784 -8.062 -12.340 1.00 93.25 258 LYS A CA 1
ATOM 1968 C C . LYS A 1 258 ? -0.885 -6.867 -12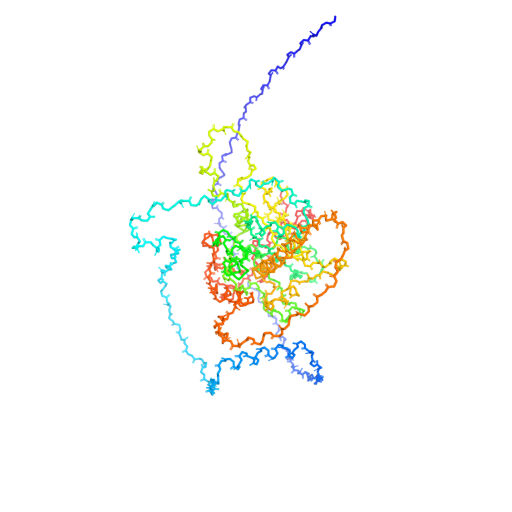.078 1.00 93.25 258 LYS A C 1
ATOM 1970 O O . LYS A 1 258 ? -1.362 -5.816 -11.656 1.00 93.25 258 LYS A O 1
ATOM 1975 N N . THR A 1 259 ? 0.399 -7.041 -12.364 1.00 94.56 259 THR A N 1
ATOM 1976 C CA . THR A 1 259 ? 1.365 -5.946 -12.377 1.00 94.56 259 THR A CA 1
ATOM 1977 C C . THR A 1 259 ? 0.986 -4.932 -13.452 1.00 94.56 259 THR A C 1
ATOM 1979 O O . THR A 1 259 ? 0.690 -5.293 -14.590 1.00 94.56 259 THR A O 1
ATOM 1982 N N . GLU A 1 260 ? 1.022 -3.661 -13.087 1.00 94.88 260 GLU A N 1
ATOM 1983 C CA . GLU A 1 260 ? 0.775 -2.531 -13.970 1.00 94.88 260 GLU A CA 1
ATOM 1984 C C . GLU A 1 260 ? 2.100 -1.850 -14.296 1.00 94.88 260 GLU A C 1
ATOM 1986 O O . GLU A 1 260 ? 2.943 -1.660 -13.420 1.00 94.88 260 GLU A O 1
ATOM 1991 N N . PHE A 1 261 ? 2.284 -1.433 -15.544 1.00 94.88 261 PHE A N 1
ATOM 1992 C CA . PHE A 1 261 ? 3.415 -0.596 -15.922 1.00 94.88 261 PHE A CA 1
ATOM 1993 C C . PHE A 1 261 ? 2.922 0.822 -16.149 1.00 94.88 261 PHE A C 1
ATOM 1995 O O . PHE A 1 261 ? 2.156 1.061 -17.081 1.00 94.88 261 PHE A O 1
ATOM 2002 N N . ALA A 1 262 ? 3.385 1.769 -15.339 1.00 95.44 262 ALA A N 1
ATOM 2003 C CA . ALA A 1 262 ? 3.000 3.177 -15.406 1.00 95.44 262 ALA A CA 1
ATOM 2004 C C . ALA A 1 262 ? 4.249 4.063 -15.491 1.00 95.44 262 ALA A C 1
ATOM 2006 O O . ALA A 1 262 ? 5.307 3.702 -14.988 1.00 95.44 262 ALA A O 1
ATOM 2007 N N . SER A 1 263 ? 4.164 5.209 -16.160 1.00 94.94 263 SER A N 1
ATOM 2008 C CA . SER A 1 263 ? 5.215 6.230 -16.084 1.00 94.94 263 SER A CA 1
ATOM 2009 C C . SER A 1 263 ? 5.336 6.769 -14.659 1.00 94.94 263 SER A C 1
ATOM 2011 O O . SER A 1 263 ? 4.434 6.595 -13.831 1.00 94.94 263 SER A O 1
ATOM 2013 N N . LEU A 1 264 ? 6.435 7.460 -14.363 1.00 94.94 264 LEU A N 1
ATOM 2014 C CA . LEU A 1 264 ? 6.613 8.091 -13.055 1.00 94.94 264 LEU A CA 1
ATOM 2015 C C . LEU A 1 264 ? 5.463 9.058 -12.719 1.00 94.94 264 LEU A C 1
ATOM 2017 O O . LEU A 1 264 ? 4.939 9.016 -11.612 1.00 94.94 264 LEU A O 1
ATOM 2021 N N . GLU A 1 265 ? 5.028 9.885 -13.671 1.00 95.19 265 GLU A N 1
ATOM 2022 C CA . GLU A 1 265 ? 3.929 10.837 -13.449 1.00 95.19 265 GLU A CA 1
ATOM 2023 C C . GLU A 1 265 ? 2.575 10.133 -13.264 1.00 95.19 265 GLU A C 1
ATOM 2025 O O . GLU A 1 265 ? 1.823 10.481 -12.354 1.00 95.19 265 GLU A O 1
ATOM 2030 N N . GLU A 1 266 ? 2.286 9.085 -14.046 1.00 96.12 266 GLU A N 1
ATOM 2031 C CA . GLU A 1 266 ? 1.092 8.249 -13.832 1.00 96.12 266 GLU A CA 1
ATOM 2032 C C . GLU A 1 266 ? 1.108 7.600 -12.438 1.00 96.12 266 GLU A C 1
ATOM 2034 O O . GLU A 1 266 ? 0.080 7.563 -11.766 1.00 96.12 266 GLU A O 1
ATOM 2039 N N . THR A 1 267 ? 2.275 7.142 -11.972 1.00 96.62 267 THR A N 1
ATOM 2040 C CA . THR A 1 267 ? 2.450 6.535 -10.640 1.00 96.62 267 THR A CA 1
ATOM 2041 C C . THR A 1 267 ? 2.156 7.539 -9.521 1.00 96.62 267 THR A C 1
ATOM 2043 O O . THR A 1 267 ? 1.442 7.218 -8.571 1.00 96.62 267 THR A O 1
ATOM 2046 N N . LYS A 1 268 ? 2.636 8.783 -9.650 1.00 96.50 268 LYS A N 1
ATOM 2047 C CA . LYS A 1 268 ? 2.315 9.867 -8.705 1.00 96.50 268 LYS A CA 1
ATOM 2048 C C . LYS A 1 268 ? 0.820 10.162 -8.672 1.00 96.50 268 LYS A C 1
ATOM 2050 O O . LYS A 1 268 ? 0.245 10.297 -7.594 1.00 96.50 268 LYS A O 1
ATOM 2055 N N . GLN A 1 269 ? 0.186 10.229 -9.843 1.00 96.00 269 GLN A N 1
ATOM 2056 C CA . GLN A 1 269 ? -1.250 10.475 -9.940 1.00 96.00 269 GLN A CA 1
ATOM 2057 C C . GLN A 1 269 ? -2.062 9.339 -9.305 1.00 96.00 269 GLN A C 1
ATOM 2059 O O . GLN A 1 269 ? -3.022 9.607 -8.589 1.00 96.00 269 GLN A O 1
ATOM 2064 N N . ILE A 1 270 ? -1.655 8.083 -9.522 1.00 96.19 270 ILE A N 1
ATOM 2065 C CA . ILE A 1 270 ? -2.258 6.903 -8.889 1.00 96.19 270 ILE A CA 1
ATOM 2066 C C . ILE A 1 270 ? -2.237 7.030 -7.357 1.00 96.19 270 ILE A C 1
ATOM 2068 O O . ILE A 1 270 ? -3.268 6.829 -6.713 1.00 96.19 270 ILE A O 1
ATOM 2072 N N . LEU A 1 271 ? -1.093 7.391 -6.768 1.00 97.31 271 LEU A N 1
ATOM 2073 C CA . LEU A 1 271 ? -0.974 7.580 -5.318 1.00 97.31 271 LEU A CA 1
ATOM 2074 C C . LEU A 1 271 ? -1.840 8.740 -4.822 1.00 97.31 271 LEU A C 1
ATOM 2076 O O . LEU A 1 271 ? -2.558 8.590 -3.835 1.00 97.31 271 LEU A O 1
ATOM 2080 N N . ARG A 1 272 ? -1.816 9.875 -5.530 1.00 96.50 272 ARG A N 1
ATOM 2081 C CA . ARG A 1 272 ? -2.591 11.067 -5.166 1.00 96.50 272 ARG A CA 1
ATOM 2082 C C . ARG A 1 272 ? -4.090 10.770 -5.130 1.00 96.50 272 ARG A C 1
ATOM 2084 O O . ARG A 1 272 ? -4.742 11.110 -4.155 1.00 96.50 272 ARG A O 1
ATOM 2091 N N . GLU A 1 273 ? -4.623 10.088 -6.137 1.00 95.19 273 GLU A N 1
ATOM 2092 C CA . GLU A 1 273 ? -6.045 9.708 -6.186 1.00 95.19 273 GLU A CA 1
ATOM 2093 C C . GLU A 1 273 ? -6.435 8.663 -5.150 1.00 95.19 273 GLU A C 1
ATOM 2095 O O . GLU A 1 273 ? -7.574 8.643 -4.699 1.00 95.19 273 GLU A O 1
ATOM 2100 N N . THR A 1 274 ? -5.496 7.804 -4.756 1.00 96.12 274 THR A N 1
ATOM 2101 C CA . THR A 1 274 ? -5.753 6.815 -3.705 1.00 96.12 274 THR A CA 1
ATOM 2102 C C . THR A 1 274 ? -5.897 7.483 -2.331 1.00 96.12 274 THR A C 1
ATOM 2104 O O . THR A 1 274 ? -6.625 6.981 -1.480 1.00 96.12 274 THR A O 1
ATOM 2107 N N . ILE A 1 275 ? -5.212 8.611 -2.106 1.00 96.62 275 ILE A N 1
ATOM 2108 C CA . ILE A 1 275 ? -5.142 9.301 -0.807 1.00 96.62 275 ILE A CA 1
ATOM 2109 C C . ILE A 1 275 ? -6.109 10.499 -0.726 1.00 96.62 275 ILE A C 1
ATOM 2111 O O . ILE A 1 275 ? -6.588 10.848 0.352 1.00 96.62 275 ILE A O 1
ATOM 2115 N N . LEU A 1 276 ? -6.417 11.157 -1.843 1.00 95.12 276 LEU A N 1
ATOM 2116 C CA . LEU A 1 276 ? -7.348 12.288 -1.891 1.00 95.12 276 LEU A CA 1
ATOM 2117 C C . LEU A 1 276 ? -8.774 11.802 -2.174 1.00 95.12 276 LEU A C 1
ATOM 2119 O O . LEU A 1 276 ? -9.271 11.948 -3.288 1.00 95.12 276 LEU A O 1
ATOM 2123 N N . VAL A 1 277 ? -9.426 11.223 -1.161 1.00 93.62 277 VAL A N 1
ATOM 2124 C CA . VAL A 1 277 ? -10.791 10.680 -1.276 1.00 93.62 277 VAL A CA 1
ATOM 2125 C C . VAL A 1 277 ? -11.820 11.691 -0.761 1.00 93.62 277 VAL A C 1
ATOM 2127 O O . VAL A 1 277 ? -11.826 11.974 0.442 1.00 93.62 277 VAL A O 1
ATOM 2130 N N . PRO A 1 278 ? -12.674 12.272 -1.628 1.00 91.75 278 PRO A N 1
ATOM 2131 C CA . PRO A 1 278 ? -13.716 13.209 -1.207 1.00 91.75 278 PRO A CA 1
ATOM 2132 C C . PRO A 1 278 ? -14.709 12.571 -0.225 1.00 91.75 278 PRO A C 1
ATOM 2134 O O . PRO A 1 278 ? -14.929 11.360 -0.256 1.00 91.75 278 PRO A O 1
ATOM 2137 N N . ARG A 1 279 ? -15.326 13.374 0.649 1.00 88.06 279 ARG A N 1
ATOM 2138 C CA . ARG A 1 279 ? -16.491 12.928 1.432 1.00 88.06 279 ARG A CA 1
ATOM 2139 C C . ARG A 1 279 ? -17.745 12.990 0.558 1.00 88.06 279 ARG A C 1
ATOM 2141 O O . ARG A 1 279 ? -18.052 14.055 0.037 1.00 88.06 279 ARG A O 1
ATOM 2148 N N . GLU A 1 280 ? -18.474 11.880 0.442 1.00 77.12 280 GLU A N 1
ATOM 2149 C CA . GLU A 1 280 ? -19.688 11.776 -0.392 1.00 77.12 280 GLU A CA 1
ATOM 2150 C C . GLU A 1 280 ? -20.797 12.762 0.028 1.00 77.12 280 GLU A C 1
ATOM 2152 O O . GLU A 1 280 ? -21.546 13.232 -0.817 1.00 77.12 280 GLU A O 1
ATOM 2157 N N . SER A 1 281 ? -20.862 13.161 1.304 1.00 60.69 281 SER A N 1
ATOM 2158 C CA . SER A 1 281 ? -21.929 14.026 1.836 1.00 60.69 281 SER A CA 1
ATOM 2159 C C . SER A 1 281 ? -21.671 15.533 1.731 1.00 60.69 281 SER A C 1
ATOM 2161 O O . SER A 1 281 ? -22.512 16.318 2.163 1.00 60.69 281 SER A O 1
ATOM 2163 N N . ALA A 1 282 ? -20.512 15.968 1.227 1.00 53.75 282 ALA A N 1
ATOM 2164 C CA . ALA A 1 282 ? -20.165 17.391 1.235 1.00 53.75 282 ALA A CA 1
ATOM 2165 C C . ALA A 1 282 ? -20.983 18.216 0.226 1.00 53.75 282 ALA A C 1
ATOM 2167 O O . ALA A 1 282 ? -21.165 19.409 0.440 1.00 53.75 282 ALA A O 1
ATOM 2168 N N . GLU A 1 283 ? -21.483 17.595 -0.845 1.00 53.75 283 GLU A N 1
ATOM 2169 C CA . GLU A 1 283 ? -22.308 18.277 -1.851 1.00 53.75 283 GLU A CA 1
ATOM 2170 C C . GLU A 1 283 ? -23.786 18.316 -1.429 1.00 53.75 283 GLU A C 1
ATOM 2172 O O . GLU A 1 283 ? -24.393 19.381 -1.471 1.00 53.75 283 GLU A O 1
ATOM 2177 N N . GLU A 1 284 ? -24.334 17.221 -0.890 1.00 58.41 284 GLU A N 1
ATOM 2178 C CA . GLU A 1 284 ? -25.734 17.180 -0.428 1.00 58.41 284 GLU A CA 1
ATOM 2179 C C . GLU A 1 284 ? -25.982 18.018 0.840 1.00 58.41 284 GLU A C 1
ATOM 2181 O O . GLU A 1 284 ? -27.050 18.603 0.991 1.00 58.41 284 GLU A O 1
ATOM 2186 N N . GLN A 1 285 ? -25.004 18.131 1.749 1.00 52.84 285 GLN A N 1
ATOM 2187 C CA . GLN A 1 285 ? -25.162 18.926 2.979 1.00 52.84 285 GLN A CA 1
ATOM 2188 C C . GLN A 1 285 ? -24.881 20.424 2.779 1.00 52.84 285 GLN A C 1
ATOM 2190 O O . GLN A 1 285 ? -25.372 21.246 3.552 1.00 52.84 285 GLN A O 1
ATOM 2195 N N . ALA A 1 286 ? -24.110 20.802 1.754 1.00 56.69 286 ALA A N 1
ATOM 2196 C CA . ALA A 1 286 ? -23.802 22.206 1.473 1.00 56.69 286 ALA A CA 1
ATOM 2197 C C . ALA A 1 286 ? -24.965 22.957 0.801 1.00 56.69 286 ALA A C 1
ATOM 2199 O O . ALA A 1 286 ? -25.042 24.179 0.923 1.00 56.69 286 ALA A O 1
ATOM 2200 N N . GLU A 1 287 ? -25.878 22.254 0.122 1.00 60.81 287 GLU A N 1
ATOM 2201 C CA . GLU A 1 287 ? -27.077 22.870 -0.464 1.00 60.81 287 GLU A CA 1
ATOM 2202 C C . GLU A 1 287 ? -28.151 23.212 0.586 1.00 60.81 287 GLU A C 1
ATOM 2204 O O . GLU A 1 287 ? -28.924 24.150 0.388 1.00 60.81 287 GLU A O 1
ATOM 2209 N N . GLU A 1 288 ? -28.186 22.507 1.723 1.00 58.38 288 GLU A N 1
ATOM 2210 C CA . GLU A 1 288 ? -29.221 22.695 2.753 1.00 58.38 288 GLU A CA 1
ATOM 2211 C C . GLU A 1 288 ? -28.929 23.861 3.716 1.00 58.38 288 GLU A C 1
ATOM 2213 O O . GLU A 1 288 ? -29.848 24.503 4.231 1.00 58.38 288 GLU A O 1
ATOM 2218 N N . GLU A 1 289 ? -27.658 24.206 3.925 1.00 56.12 289 GLU A N 1
ATOM 2219 C CA . GLU A 1 289 ? -27.259 25.295 4.814 1.00 56.12 289 GLU A CA 1
ATOM 2220 C C . GLU A 1 289 ? -26.680 26.460 4.010 1.00 56.12 289 GLU A C 1
ATOM 2222 O O . GLU A 1 289 ? -25.473 26.553 3.812 1.00 56.12 289 GLU A O 1
ATOM 2227 N N . GLY A 1 290 ? -27.543 27.384 3.569 1.00 61.75 290 GLY A N 1
ATOM 2228 C CA . GLY A 1 290 ? -27.202 28.613 2.832 1.00 61.75 290 GLY A CA 1
ATOM 2229 C C . GLY A 1 290 ? -26.313 29.619 3.588 1.00 61.75 290 GLY A C 1
ATOM 2230 O O . GLY A 1 290 ? -26.658 30.794 3.716 1.00 61.75 290 GLY A O 1
ATOM 2231 N N . LYS A 1 291 ? -25.164 29.179 4.106 1.00 57.41 291 LYS A N 1
ATOM 2232 C CA . LYS A 1 291 ? -24.162 29.976 4.808 1.00 57.41 291 LYS A CA 1
ATOM 2233 C C . LYS A 1 291 ? -22.867 30.004 4.010 1.00 57.41 291 LYS A C 1
ATOM 2235 O O . LYS A 1 291 ? -22.043 29.095 4.050 1.00 57.41 291 LYS A O 1
ATOM 2240 N N . GLU A 1 292 ? -22.646 31.135 3.350 1.00 64.75 292 GLU A N 1
ATOM 2241 C CA . GLU A 1 292 ? -21.322 31.543 2.899 1.00 64.75 292 GLU A CA 1
ATOM 2242 C C . GLU A 1 292 ? -20.375 31.668 4.104 1.00 64.75 292 GLU A C 1
ATOM 2244 O O . GLU A 1 292 ? -20.430 32.651 4.846 1.00 64.75 292 GLU A O 1
ATOM 2249 N N . LYS A 1 293 ? -19.486 30.679 4.262 1.00 54.97 293 LYS A N 1
ATOM 2250 C CA . LYS A 1 293 ? -18.064 30.769 4.669 1.00 54.97 293 LYS A CA 1
ATOM 2251 C C . LYS A 1 293 ? -17.655 29.681 5.665 1.00 54.97 293 LYS A C 1
ATOM 2253 O O . LYS A 1 293 ? -18.279 29.536 6.707 1.00 54.97 293 LYS A O 1
ATOM 2258 N N . LYS A 1 294 ? -16.435 29.172 5.407 1.00 51.00 294 LYS A N 1
ATOM 2259 C CA . LYS A 1 294 ? -15.481 28.496 6.318 1.00 51.00 294 LYS A CA 1
ATOM 2260 C C . LYS A 1 294 ? -15.887 27.061 6.689 1.00 51.00 294 LYS A C 1
ATOM 2262 O O . LYS A 1 294 ? -16.898 26.880 7.335 1.00 51.00 294 LYS A O 1
ATOM 2267 N N . GLN A 1 295 ? -15.151 26.004 6.353 1.00 53.59 295 GLN A N 1
ATOM 2268 C CA . GLN A 1 295 ? -13.707 25.813 6.162 1.00 53.59 295 GLN A CA 1
ATOM 2269 C C . GLN A 1 295 ? -13.456 24.774 5.049 1.00 53.59 295 GLN A C 1
ATOM 2271 O O . GLN A 1 295 ? -14.225 23.834 4.901 1.00 53.59 295 GLN A O 1
ATOM 2276 N N . GLU A 1 296 ? -12.341 24.882 4.316 1.00 58.53 296 GLU A N 1
ATOM 2277 C CA . GLU A 1 296 ? -11.835 23.792 3.450 1.00 58.53 296 GLU A CA 1
ATOM 2278 C C . GLU A 1 296 ? -11.446 22.528 4.256 1.00 58.53 296 GLU A C 1
ATOM 2280 O O . GLU A 1 296 ? -11.310 21.436 3.695 1.00 58.53 296 GLU A O 1
ATOM 2285 N N . ALA A 1 297 ? -11.307 22.665 5.582 1.00 54.19 297 ALA A N 1
ATOM 2286 C CA . ALA A 1 297 ? -11.116 21.571 6.525 1.00 54.19 297 ALA A CA 1
ATOM 2287 C C . ALA A 1 297 ? -12.363 20.671 6.539 1.00 54.19 297 ALA A C 1
ATOM 2289 O O . ALA A 1 297 ? -13.420 21.054 7.028 1.00 54.19 297 ALA A O 1
ATOM 2290 N N . GLY A 1 298 ? -12.238 19.469 5.973 1.00 66.94 298 GLY A N 1
ATOM 2291 C CA . GLY A 1 298 ? -13.321 18.480 5.928 1.00 66.94 298 GLY A CA 1
ATOM 2292 C C . GLY A 1 298 ? -13.728 18.016 4.532 1.00 66.94 298 GLY A C 1
ATOM 2293 O O . GLY A 1 298 ? -14.560 17.119 4.433 1.00 66.94 298 GLY A O 1
ATOM 2294 N N . ARG A 1 299 ? -13.122 18.538 3.454 1.00 84.69 299 ARG A N 1
ATOM 2295 C CA . ARG A 1 299 ? -13.425 18.081 2.082 1.00 84.69 299 ARG A CA 1
ATOM 2296 C C . ARG A 1 299 ? -13.108 16.597 1.848 1.00 84.69 299 ARG A C 1
ATOM 2298 O O . ARG A 1 299 ? -13.768 15.939 1.044 1.00 84.69 299 ARG A O 1
ATOM 2305 N N . PHE A 1 300 ? -12.096 16.072 2.534 1.00 92.00 300 PHE A N 1
ATOM 2306 C CA . PHE A 1 300 ? -11.599 14.714 2.332 1.00 92.00 300 PHE A CA 1
ATOM 2307 C C . PHE A 1 300 ? -11.903 13.798 3.522 1.00 92.00 300 PHE A C 1
ATOM 2309 O O . PHE A 1 300 ? -12.036 14.227 4.677 1.00 92.00 300 PHE A O 1
ATOM 2316 N N . ARG A 1 301 ? -12.051 12.505 3.233 1.00 93.69 301 ARG A N 1
ATOM 2317 C CA . ARG A 1 301 ? -12.162 11.457 4.250 1.00 93.69 301 ARG A CA 1
ATOM 2318 C C . ARG A 1 301 ? -10.827 11.302 4.983 1.00 93.69 301 ARG A C 1
ATOM 2320 O O . ARG A 1 301 ? -9.787 11.434 4.345 1.00 93.69 301 ARG A O 1
ATOM 2327 N N . PRO A 1 302 ? -10.826 10.997 6.292 1.00 95.38 302 PRO A N 1
ATOM 2328 C CA . PRO A 1 302 ? -9.596 10.641 6.988 1.00 95.38 302 PRO A CA 1
ATOM 2329 C C . PRO A 1 302 ? -8.927 9.425 6.333 1.00 95.38 302 PRO A C 1
ATOM 2331 O O . PRO A 1 302 ? -9.594 8.422 6.061 1.00 95.38 302 PRO A O 1
ATOM 2334 N N . VAL A 1 303 ? -7.615 9.506 6.103 1.00 97.19 303 VAL A N 1
ATOM 2335 C CA . VAL A 1 303 ? -6.818 8.425 5.506 1.00 97.19 303 VAL A CA 1
ATOM 2336 C C . VAL A 1 303 ? -5.669 8.049 6.433 1.00 97.19 303 VAL A C 1
ATOM 2338 O O . VAL A 1 303 ? -4.805 8.867 6.743 1.00 97.19 303 VAL A O 1
ATOM 2341 N N . ALA A 1 304 ? -5.617 6.780 6.827 1.00 98.12 304 ALA A N 1
ATOM 2342 C CA . ALA A 1 304 ? -4.469 6.212 7.515 1.00 98.12 304 ALA A CA 1
ATOM 2343 C C . ALA A 1 304 ? -3.531 5.561 6.490 1.00 98.12 304 ALA A C 1
ATOM 2345 O O . ALA A 1 304 ? -3.850 4.516 5.918 1.00 98.12 304 ALA A O 1
ATOM 2346 N N . VAL A 1 305 ? -2.357 6.154 6.277 1.00 98.50 305 VAL A N 1
ATOM 2347 C CA . VAL A 1 305 ? -1.289 5.547 5.476 1.00 98.50 305 VAL A CA 1
ATOM 2348 C C . VAL A 1 305 ? -0.570 4.500 6.330 1.00 98.50 305 VAL A C 1
ATOM 2350 O O . VAL A 1 305 ? 0.156 4.844 7.267 1.00 98.50 305 VAL A O 1
ATOM 2353 N N . VAL A 1 306 ? -0.814 3.220 6.040 1.00 98.62 306 VAL A N 1
ATOM 2354 C CA . VAL A 1 306 ? -0.332 2.057 6.801 1.00 98.62 306 VAL A CA 1
ATOM 2355 C C . VAL A 1 306 ? 0.953 1.508 6.180 1.00 98.62 306 VAL A C 1
ATOM 2357 O O . VAL A 1 306 ? 0.943 0.922 5.104 1.00 98.62 306 VAL A O 1
ATOM 2360 N N . VAL A 1 307 ? 2.074 1.655 6.867 1.00 98.44 307 VAL A N 1
ATOM 2361 C CA . VAL A 1 307 ? 3.410 1.290 6.362 1.00 98.44 307 VAL A CA 1
ATOM 2362 C C . VAL A 1 307 ? 4.128 0.371 7.352 1.00 98.44 307 VAL A C 1
ATOM 2364 O O . VAL A 1 307 ? 3.708 0.235 8.507 1.00 98.44 307 VAL A O 1
ATOM 2367 N N . HIS A 1 308 ? 5.212 -0.272 6.925 1.00 98.00 308 HIS A N 1
ATOM 2368 C CA . HIS A 1 308 ? 6.068 -1.082 7.792 1.00 98.00 308 HIS A CA 1
ATOM 2369 C C . HIS A 1 308 ? 7.503 -0.544 7.769 1.00 98.00 308 HIS A C 1
ATOM 2371 O O . HIS A 1 308 ? 8.115 -0.509 6.715 1.00 98.00 308 HIS A O 1
ATOM 2377 N N . ASP A 1 309 ? 8.050 -0.130 8.922 1.00 96.62 309 ASP A N 1
ATOM 2378 C CA . ASP A 1 309 ? 9.347 0.582 8.994 1.00 96.62 309 ASP A CA 1
ATOM 2379 C C . ASP A 1 309 ? 9.342 1.873 8.150 1.00 96.62 309 ASP A C 1
ATOM 2381 O O . ASP A 1 309 ? 10.192 2.112 7.292 1.00 96.62 309 ASP A O 1
ATOM 2385 N N . ALA A 1 310 ? 8.371 2.742 8.455 1.00 96.50 310 ALA A N 1
ATOM 2386 C CA . ALA A 1 310 ? 7.927 3.899 7.668 1.00 96.50 310 ALA A CA 1
ATOM 2387 C C . ALA A 1 310 ? 9.020 4.835 7.117 1.00 96.50 310 ALA A C 1
ATOM 2389 O O . ALA A 1 310 ? 8.770 5.623 6.210 1.00 96.50 310 ALA A O 1
ATOM 2390 N N . THR A 1 311 ? 10.211 4.851 7.716 1.00 96.31 311 THR A N 1
ATOM 2391 C CA . THR A 1 311 ? 11.223 5.890 7.470 1.00 96.31 311 THR A CA 1
ATOM 2392 C C . THR A 1 311 ? 11.625 5.989 6.001 1.00 96.31 311 THR A C 1
ATOM 2394 O O . THR A 1 311 ? 11.724 7.099 5.478 1.00 96.31 311 THR A O 1
ATOM 2397 N N . ASN A 1 312 ? 11.845 4.858 5.330 1.00 94.56 312 ASN A N 1
ATOM 2398 C CA . ASN A 1 312 ? 12.277 4.874 3.934 1.00 94.56 312 ASN A CA 1
ATOM 2399 C C . ASN A 1 312 ? 11.118 5.214 2.993 1.00 94.56 312 ASN A C 1
ATOM 2401 O O . ASN A 1 312 ? 11.295 6.048 2.102 1.00 94.56 312 ASN A O 1
ATOM 2405 N N . ASP A 1 313 ? 9.933 4.648 3.230 1.00 97.06 313 ASP A N 1
ATOM 2406 C CA . ASP A 1 313 ? 8.784 4.873 2.357 1.00 97.06 313 ASP A CA 1
ATOM 2407 C C . ASP A 1 313 ? 8.276 6.309 2.436 1.00 97.06 313 ASP A C 1
ATOM 2409 O O . ASP A 1 313 ? 8.102 6.979 1.423 1.00 97.06 313 ASP A O 1
ATOM 2413 N N . ILE A 1 314 ? 8.124 6.857 3.639 1.00 97.12 314 ILE A N 1
ATOM 2414 C CA . ILE A 1 314 ? 7.661 8.240 3.802 1.00 97.12 314 ILE A CA 1
ATOM 2415 C C . ILE A 1 314 ? 8.659 9.231 3.196 1.00 97.12 314 ILE A C 1
ATOM 2417 O O . ILE A 1 314 ? 8.264 10.235 2.595 1.00 97.12 314 ILE A O 1
ATOM 2421 N N . LYS A 1 315 ? 9.960 8.939 3.297 1.00 96.69 315 LYS A N 1
ATOM 2422 C CA . LYS A 1 315 ? 10.989 9.741 2.639 1.00 96.69 315 LYS A CA 1
ATOM 2423 C C . LYS A 1 315 ? 10.849 9.693 1.117 1.00 96.69 315 LYS A C 1
ATOM 2425 O O . LYS A 1 315 ? 10.899 10.742 0.483 1.00 96.69 315 LYS A O 1
ATOM 2430 N N . ALA A 1 316 ? 10.655 8.518 0.523 1.00 95.88 316 ALA A N 1
ATOM 2431 C CA . ALA A 1 316 ? 10.529 8.399 -0.928 1.00 95.88 316 ALA A CA 1
ATOM 2432 C C . ALA A 1 316 ? 9.211 8.957 -1.479 1.00 95.88 316 ALA A C 1
ATOM 2434 O O . ALA A 1 316 ? 9.233 9.586 -2.539 1.00 95.88 316 ALA A O 1
ATOM 2435 N N . LEU A 1 317 ? 8.096 8.824 -0.751 1.00 96.69 317 LEU A N 1
ATOM 2436 C CA . LEU A 1 317 ? 6.840 9.498 -1.096 1.00 96.69 317 LEU A CA 1
ATOM 2437 C C . LEU A 1 317 ? 7.074 11.003 -1.259 1.00 96.69 317 LEU A C 1
ATOM 2439 O O . LEU A 1 317 ? 6.713 11.580 -2.285 1.00 96.69 317 LEU A O 1
ATOM 2443 N N . ARG A 1 318 ? 7.773 11.607 -0.294 1.00 97.00 318 ARG A N 1
ATOM 2444 C CA . ARG A 1 318 ? 8.094 13.036 -0.272 1.00 97.00 318 ARG A CA 1
ATOM 2445 C C . ARG A 1 318 ? 9.101 13.442 -1.347 1.00 97.00 318 ARG A C 1
ATOM 2447 O O . ARG A 1 318 ? 8.822 14.326 -2.151 1.00 97.00 318 ARG A O 1
ATOM 2454 N N . GLU A 1 319 ? 10.281 12.826 -1.343 1.00 95.94 319 GLU A N 1
ATOM 2455 C CA . GLU A 1 319 ? 11.436 13.287 -2.124 1.00 95.94 319 GLU A CA 1
ATOM 2456 C C . GLU A 1 319 ? 11.400 12.821 -3.585 1.00 95.94 319 GLU A C 1
ATOM 2458 O O . GLU A 1 319 ? 11.814 13.561 -4.477 1.00 95.94 319 GLU A O 1
ATOM 2463 N N . GLU A 1 320 ? 10.903 11.610 -3.850 1.00 94.44 320 GLU A N 1
ATOM 2464 C CA . GLU A 1 320 ? 10.979 10.982 -5.177 1.00 94.44 320 GLU A CA 1
ATOM 2465 C C . GLU A 1 320 ? 9.648 11.041 -5.929 1.00 94.44 320 GLU A C 1
ATOM 2467 O O . GLU A 1 320 ? 9.625 11.197 -7.154 1.00 94.44 320 GLU A O 1
ATOM 2472 N N . LEU A 1 321 ? 8.533 10.944 -5.202 1.00 95.50 321 LEU A N 1
ATOM 2473 C CA . LEU A 1 321 ? 7.187 10.954 -5.776 1.00 95.50 321 LEU A CA 1
ATOM 2474 C C . LEU A 1 321 ? 6.475 12.303 -5.594 1.00 95.50 321 LEU A C 1
ATOM 2476 O O . LEU A 1 321 ? 5.463 12.550 -6.243 1.00 95.50 321 LEU A O 1
ATOM 2480 N N . GLY A 1 322 ? 7.034 13.225 -4.804 1.00 95.19 322 GLY A N 1
ATOM 2481 C CA . GLY A 1 322 ? 6.479 14.569 -4.616 1.00 95.19 322 GLY A CA 1
ATOM 2482 C C . GLY A 1 322 ? 5.170 14.605 -3.819 1.00 95.19 322 GLY A C 1
ATOM 2483 O O . GLY A 1 322 ? 4.479 15.625 -3.838 1.00 95.19 322 GLY A O 1
ATOM 2484 N N . LEU A 1 323 ? 4.827 13.515 -3.126 1.00 95.50 323 LEU A N 1
ATOM 2485 C CA . LEU A 1 323 ? 3.731 13.437 -2.164 1.00 95.50 323 LEU A CA 1
ATOM 2486 C C . LEU A 1 323 ? 4.263 13.775 -0.771 1.00 95.50 323 LEU A C 1
ATOM 2488 O O . LEU A 1 323 ? 4.594 12.903 0.032 1.00 95.50 323 LEU A O 1
ATOM 2492 N N . ASP A 1 324 ? 4.382 15.072 -0.509 1.00 96.75 324 ASP A N 1
ATOM 2493 C CA . ASP A 1 324 ? 4.745 15.581 0.807 1.00 96.75 324 ASP A CA 1
ATOM 2494 C C . ASP A 1 324 ? 3.509 15.632 1.709 1.00 96.75 324 ASP A C 1
ATOM 2496 O O . ASP A 1 324 ? 2.723 16.576 1.638 1.00 96.75 324 ASP A O 1
ATOM 2500 N N . LEU A 1 325 ? 3.337 14.589 2.525 1.00 95.19 325 LEU A N 1
ATOM 2501 C CA . LEU A 1 325 ? 2.195 14.429 3.432 1.00 95.19 325 LEU A CA 1
ATOM 2502 C C . LEU A 1 325 ? 2.163 15.468 4.568 1.00 95.19 325 LEU A C 1
ATOM 2504 O O . LEU A 1 325 ? 1.178 15.519 5.291 1.00 95.19 325 LEU A O 1
ATOM 2508 N N . ASP A 1 326 ? 3.209 16.290 4.721 1.00 94.19 326 ASP A N 1
ATOM 2509 C CA . ASP A 1 326 ? 3.244 17.391 5.693 1.00 94.19 326 ASP A CA 1
ATOM 2510 C C . ASP A 1 326 ? 2.590 18.682 5.137 1.00 94.19 326 ASP A C 1
ATOM 2512 O O . ASP A 1 326 ? 2.517 19.697 5.831 1.00 94.19 326 ASP A O 1
ATOM 2516 N N . LYS A 1 327 ? 2.144 18.684 3.868 1.00 94.12 327 LYS A N 1
ATOM 2517 C CA . LYS A 1 327 ? 1.462 19.831 3.248 1.00 94.12 327 LYS A CA 1
ATOM 2518 C C . LYS A 1 327 ? -0.016 19.912 3.659 1.00 94.12 327 LYS A C 1
ATOM 2520 O O . LYS A 1 327 ? -0.655 18.867 3.746 1.00 94.12 327 LYS A O 1
ATOM 2525 N N . PRO A 1 328 ? -0.604 21.128 3.719 1.00 92.00 328 PRO A N 1
ATOM 2526 C CA . PRO A 1 328 ? -2.009 21.324 4.104 1.00 92.00 328 PRO A CA 1
ATOM 2527 C C . PRO A 1 328 ? -3.029 20.525 3.278 1.00 92.00 328 PRO A C 1
ATOM 2529 O O . PRO A 1 328 ? -4.065 20.098 3.773 1.00 92.00 328 PRO A O 1
ATOM 2532 N N . GLU A 1 329 ? -2.732 20.270 1.999 1.00 92.88 329 GLU A N 1
ATOM 2533 C CA . GLU A 1 329 ? -3.586 19.458 1.120 1.00 92.88 329 GLU A CA 1
ATOM 2534 C C . GLU A 1 329 ? -3.724 17.984 1.560 1.00 92.88 329 GLU A C 1
ATOM 2536 O O . GLU A 1 329 ? -4.556 17.263 1.010 1.00 92.88 329 GLU A O 1
ATOM 2541 N N . PHE A 1 330 ? -2.920 17.543 2.534 1.00 94.44 330 PHE A N 1
ATOM 2542 C CA . PHE A 1 330 ? -2.925 16.207 3.125 1.00 94.44 330 PHE A CA 1
ATOM 2543 C C . PHE A 1 330 ? -3.204 16.222 4.641 1.00 94.44 330 PHE A C 1
ATOM 2545 O O . PHE A 1 330 ? -2.941 15.222 5.301 1.00 94.44 330 PHE A O 1
ATOM 2552 N N . ASP A 1 331 ? -3.781 17.290 5.206 1.00 92.94 331 ASP A N 1
ATOM 2553 C CA . ASP A 1 331 ? -4.099 17.371 6.648 1.00 92.94 331 ASP A CA 1
ATOM 2554 C C . ASP A 1 331 ? -5.076 16.272 7.129 1.00 92.94 331 ASP A C 1
ATOM 2556 O O . ASP A 1 331 ? -5.135 15.936 8.314 1.00 92.94 331 ASP A O 1
ATOM 2560 N N . HIS A 1 332 ? -5.839 15.662 6.214 1.00 93.69 332 HIS A N 1
ATOM 2561 C CA . HIS A 1 332 ? -6.697 14.500 6.484 1.00 93.69 332 HIS A CA 1
ATOM 2562 C C . HIS A 1 332 ? -5.938 13.164 6.533 1.00 93.69 332 HIS A C 1
ATOM 2564 O O . HIS A 1 332 ? -6.548 12.126 6.800 1.00 93.69 332 HIS A O 1
ATOM 2570 N N . VAL A 1 333 ? -4.635 13.168 6.251 1.00 95.88 333 VAL A N 1
ATOM 2571 C CA . VAL A 1 333 ? -3.786 11.980 6.146 1.00 95.88 333 VAL A CA 1
ATOM 2572 C C . VAL A 1 333 ? -2.901 11.850 7.380 1.00 95.88 333 VAL A C 1
ATOM 2574 O O . VAL A 1 333 ? -2.265 12.801 7.824 1.00 95.88 333 VAL A O 1
ATOM 2577 N N . PHE A 1 334 ? -2.790 10.641 7.924 1.00 97.12 334 PHE A N 1
ATOM 2578 C CA . PHE A 1 334 ? -1.864 10.348 9.018 1.00 97.12 334 PHE A CA 1
ATOM 2579 C C . PHE A 1 334 ? -1.199 8.985 8.853 1.00 97.12 334 PHE A C 1
ATOM 2581 O O . PHE A 1 334 ? -1.727 8.076 8.220 1.00 97.12 334 PHE A O 1
ATOM 2588 N N . ILE A 1 335 ? -0.011 8.831 9.441 1.00 97.75 335 ILE A N 1
ATOM 2589 C CA . ILE A 1 335 ? 0.827 7.640 9.247 1.00 97.75 335 ILE A CA 1
ATOM 2590 C C . ILE A 1 335 ? 0.662 6.657 10.409 1.00 97.75 335 ILE A C 1
ATOM 2592 O O . ILE A 1 335 ? 0.874 7.009 11.581 1.00 97.75 335 ILE A O 1
ATOM 2596 N N . VAL A 1 336 ? 0.388 5.398 10.072 1.00 98.25 336 VAL A N 1
ATOM 2597 C CA . VAL A 1 336 ? 0.404 4.241 10.972 1.00 98.25 336 VAL A CA 1
ATOM 2598 C C . VAL A 1 336 ? 1.572 3.333 10.584 1.00 98.25 336 VAL A C 1
ATOM 2600 O O . VAL A 1 336 ? 1.579 2.743 9.512 1.00 98.25 336 VAL A O 1
ATOM 2603 N N . ASP A 1 337 ? 2.560 3.199 11.469 1.00 98.44 337 ASP A N 1
ATOM 2604 C CA . ASP A 1 337 ? 3.706 2.309 11.270 1.00 98.44 337 ASP A CA 1
ATOM 2605 C C . ASP A 1 337 ? 3.473 0.999 12.028 1.00 98.44 337 ASP A C 1
ATOM 2607 O O . ASP A 1 337 ? 3.541 0.961 13.261 1.00 98.44 337 ASP A O 1
ATOM 2611 N N . THR A 1 338 ? 3.192 -0.077 11.296 1.00 98.31 338 THR A N 1
ATOM 2612 C CA . THR A 1 338 ? 2.879 -1.402 11.858 1.00 98.31 338 THR A CA 1
ATOM 2613 C C . THR A 1 338 ? 4.019 -1.973 12.705 1.00 98.31 338 THR A C 1
ATOM 2615 O O . THR A 1 338 ? 3.759 -2.688 13.676 1.00 98.31 338 THR A O 1
ATOM 2618 N N . GLN A 1 339 ? 5.281 -1.611 12.425 1.00 97.06 339 GLN A N 1
ATOM 2619 C CA . GLN A 1 339 ? 6.426 -2.006 13.251 1.00 97.06 339 GLN A CA 1
ATOM 2620 C C . GLN A 1 339 ? 6.346 -1.363 14.642 1.00 97.06 339 GLN A C 1
ATOM 2622 O O . GLN A 1 339 ? 6.624 -2.019 15.648 1.00 97.06 339 GLN A O 1
ATOM 2627 N N . LYS A 1 340 ? 5.910 -0.099 14.716 1.00 97.25 340 LYS A N 1
ATOM 2628 C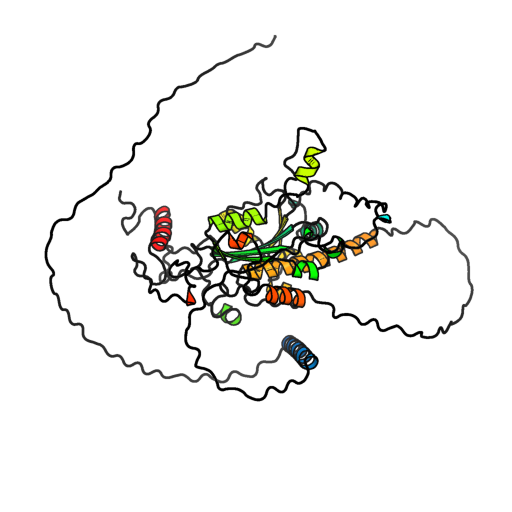 CA . LYS A 1 340 ? 5.729 0.629 15.981 1.00 97.25 340 LYS A CA 1
ATOM 2629 C C . LYS A 1 340 ? 4.444 0.238 16.707 1.00 97.25 340 LYS A C 1
ATOM 2631 O O . LYS A 1 340 ? 4.443 0.197 17.931 1.00 97.25 340 LYS A O 1
ATOM 2636 N N . VAL A 1 341 ? 3.371 -0.102 15.988 1.00 97.25 341 VAL A N 1
ATOM 2637 C CA . VAL A 1 341 ? 2.138 -0.653 16.594 1.00 97.25 341 VAL A CA 1
ATOM 2638 C C . VAL A 1 341 ? 2.404 -2.014 17.253 1.00 97.25 341 VAL A C 1
ATOM 2640 O O . VAL A 1 341 ? 1.869 -2.304 18.329 1.00 97.25 341 VAL A O 1
ATOM 2643 N N . ALA A 1 342 ? 3.253 -2.836 16.627 1.00 95.69 342 ALA A N 1
ATOM 2644 C CA . ALA A 1 342 ? 3.680 -4.135 17.146 1.00 95.69 342 ALA A CA 1
ATOM 2645 C C . ALA A 1 342 ? 4.629 -4.036 18.348 1.00 95.69 342 ALA A C 1
ATOM 2647 O O . ALA A 1 342 ? 4.763 -4.997 19.112 1.00 95.69 342 ALA A O 1
ATOM 2648 N N . GLN A 1 343 ? 5.337 -2.911 18.483 1.00 94.25 343 GLN A N 1
ATOM 2649 C CA . GLN A 1 343 ? 6.415 -2.764 19.447 1.00 94.25 343 GLN A CA 1
ATOM 2650 C C . GLN A 1 343 ? 5.878 -2.903 20.875 1.00 94.25 343 GLN A C 1
ATOM 2652 O O . GLN A 1 343 ? 4.993 -2.169 21.318 1.00 94.25 343 GLN A O 1
ATOM 2657 N N . ARG A 1 344 ? 6.420 -3.873 21.617 1.00 87.50 344 ARG A N 1
ATOM 2658 C CA . ARG A 1 344 ? 6.101 -4.045 23.036 1.00 87.50 344 ARG A CA 1
ATOM 2659 C C . ARG A 1 344 ? 6.800 -2.952 23.835 1.00 87.50 344 ARG A C 1
ATOM 2661 O O . ARG A 1 344 ? 7.955 -2.629 23.562 1.00 87.50 344 ARG A O 1
ATOM 2668 N N . GLN A 1 345 ? 6.119 -2.410 24.841 1.00 83.94 345 GLN A N 1
ATOM 2669 C CA . GLN A 1 345 ? 6.706 -1.412 25.731 1.00 83.94 345 GLN A CA 1
ATOM 2670 C C . GLN A 1 345 ? 8.016 -1.952 26.329 1.00 83.94 345 GLN A C 1
ATOM 2672 O O . GLN A 1 345 ? 8.039 -3.026 26.924 1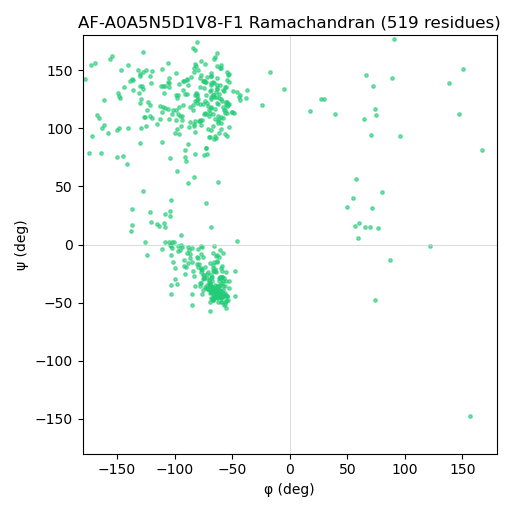.00 83.94 345 GLN A O 1
ATOM 2677 N N . GLY A 1 346 ? 9.112 -1.221 26.119 1.00 87.00 346 GLY A N 1
ATOM 2678 C CA . GLY A 1 346 ? 10.452 -1.600 26.577 1.00 87.00 346 GLY A CA 1
ATOM 2679 C C . GLY A 1 346 ? 11.260 -2.499 25.628 1.00 87.00 346 GLY A C 1
ATOM 2680 O O . GLY A 1 346 ? 12.475 -2.583 25.804 1.00 87.00 346 GLY A O 1
ATOM 2681 N N . ASP A 1 347 ? 10.660 -3.112 24.599 1.00 91.44 347 ASP A N 1
ATOM 2682 C CA . ASP A 1 347 ? 11.421 -3.862 23.590 1.00 91.44 347 ASP A CA 1
ATOM 2683 C C . ASP A 1 347 ? 11.952 -2.904 22.516 1.00 91.44 347 ASP A C 1
ATOM 2685 O O . ASP A 1 347 ? 11.193 -2.207 21.842 1.00 91.44 347 ASP A O 1
ATOM 2689 N N . LYS A 1 348 ? 13.277 -2.849 22.361 1.00 91.06 348 LYS A N 1
ATOM 2690 C CA . LYS A 1 348 ? 13.948 -2.025 21.342 1.00 91.06 348 LYS A CA 1
ATOM 2691 C C . LYS A 1 348 ? 14.142 -2.765 20.018 1.00 91.06 348 LYS A C 1
ATOM 2693 O O . LYS A 1 348 ? 14.610 -2.160 19.054 1.00 91.06 348 LYS A O 1
ATOM 2698 N N . ARG A 1 349 ? 13.850 -4.068 19.960 1.00 93.25 349 ARG A N 1
ATOM 2699 C CA . ARG A 1 349 ? 14.034 -4.858 18.741 1.00 93.25 349 ARG A CA 1
ATOM 2700 C C . ARG A 1 349 ? 12.967 -4.488 17.720 1.00 93.25 349 ARG A C 1
ATOM 2702 O O . ARG A 1 349 ? 11.773 -4.521 18.007 1.00 93.25 349 ARG A O 1
ATOM 2709 N N . LYS A 1 350 ? 13.419 -4.175 16.507 1.00 94.12 350 LYS A N 1
ATOM 2710 C CA . LYS A 1 350 ? 12.549 -3.990 15.349 1.00 94.12 350 LYS A CA 1
ATOM 2711 C C . LYS A 1 350 ? 12.005 -5.347 14.906 1.00 94.12 350 LYS A C 1
ATOM 2713 O O . LYS A 1 350 ? 12.784 -6.249 14.599 1.00 94.12 350 LYS A O 1
ATOM 2718 N N . ILE A 1 351 ? 10.684 -5.492 14.882 1.00 95.56 351 ILE A N 1
ATOM 2719 C CA . ILE A 1 351 ? 10.027 -6.659 14.290 1.00 95.56 351 ILE A CA 1
ATOM 2720 C C . ILE A 1 351 ? 9.921 -6.456 12.776 1.00 95.56 351 ILE A C 1
ATOM 2722 O O . ILE A 1 351 ? 9.472 -5.406 12.324 1.00 95.56 351 ILE A O 1
ATOM 2726 N N . GLY A 1 352 ? 10.367 -7.442 11.999 1.00 95.69 352 GLY A N 1
ATOM 2727 C CA . GLY A 1 352 ? 10.179 -7.443 10.547 1.00 95.69 352 GLY A CA 1
ATOM 2728 C C . GLY A 1 352 ? 8.795 -7.962 10.157 1.00 95.69 352 GLY A C 1
ATOM 2729 O O . GLY A 1 352 ? 8.207 -8.761 10.890 1.00 95.69 352 GLY A O 1
ATOM 2730 N N . LEU A 1 353 ? 8.307 -7.569 8.980 1.00 95.62 353 LEU A N 1
ATOM 2731 C CA . LEU A 1 353 ? 6.966 -7.904 8.492 1.00 95.62 353 LEU A CA 1
ATOM 2732 C C . LEU A 1 353 ? 6.695 -9.415 8.502 1.00 95.62 353 LEU A C 1
ATOM 2734 O O . LEU A 1 353 ? 5.675 -9.856 9.018 1.00 95.62 353 LEU A O 1
ATOM 2738 N N . LYS A 1 354 ? 7.652 -10.231 8.042 1.00 94.94 354 LYS A N 1
ATOM 2739 C CA . LYS A 1 354 ? 7.551 -11.701 8.083 1.00 94.94 354 LYS A CA 1
ATOM 2740 C C . LYS A 1 354 ? 7.261 -12.246 9.485 1.00 94.94 354 LYS A C 1
ATOM 2742 O O . LYS A 1 354 ? 6.436 -13.139 9.638 1.00 94.94 354 LYS A O 1
ATOM 2747 N N . ALA A 1 355 ? 7.948 -11.727 10.503 1.00 95.44 355 ALA A N 1
ATOM 2748 C CA . ALA A 1 355 ? 7.734 -12.157 11.883 1.00 95.44 355 ALA A CA 1
ATOM 2749 C C . ALA A 1 355 ? 6.377 -11.678 12.412 1.00 95.44 355 ALA A C 1
ATOM 2751 O O . ALA A 1 355 ? 5.734 -12.401 13.160 1.00 95.44 355 ALA A O 1
ATOM 2752 N N . LEU A 1 356 ? 5.933 -10.492 11.989 1.00 95.56 356 LEU A N 1
ATOM 2753 C CA . LEU A 1 356 ? 4.632 -9.954 12.365 1.00 95.56 356 LEU A CA 1
ATOM 2754 C C . LEU A 1 356 ? 3.463 -10.773 11.784 1.00 95.56 356 LEU A C 1
ATOM 2756 O O . LEU A 1 356 ? 2.465 -10.979 12.466 1.00 95.56 356 LEU A O 1
ATOM 2760 N N . LEU A 1 357 ? 3.594 -11.268 10.552 1.00 96.12 357 LEU A N 1
ATOM 2761 C CA . LEU A 1 357 ? 2.573 -12.088 9.885 1.00 96.12 357 LEU A CA 1
ATOM 2762 C C . LEU A 1 357 ? 2.495 -13.523 10.420 1.00 96.12 357 LEU A C 1
ATOM 2764 O O . LEU A 1 357 ? 1.427 -14.136 10.388 1.00 96.12 357 LEU A O 1
ATOM 2768 N N . ALA A 1 358 ? 3.613 -14.054 10.925 1.00 94.94 358 ALA A N 1
ATOM 2769 C CA . ALA A 1 358 ? 3.710 -15.434 11.396 1.00 94.94 358 ALA A CA 1
ATOM 2770 C C . ALA A 1 358 ? 2.715 -15.755 12.526 1.00 94.94 358 ALA A C 1
ATOM 2772 O O . ALA A 1 358 ? 2.190 -16.865 12.572 1.00 94.94 358 ALA A O 1
ATOM 2773 N N . ASP A 1 359 ? 2.409 -14.780 13.387 1.00 91.06 359 ASP A N 1
ATOM 2774 C CA . ASP A 1 359 ? 1.451 -14.934 14.491 1.00 91.06 359 ASP A CA 1
ATOM 2775 C C . ASP A 1 359 ? 0.004 -15.149 14.008 1.00 91.06 359 ASP A C 1
ATOM 2777 O O . ASP A 1 359 ? -0.842 -15.602 14.774 1.00 91.06 359 ASP A O 1
ATOM 2781 N N . SER A 1 360 ? -0.291 -14.816 12.749 1.00 93.00 360 SER A N 1
ATOM 2782 C CA . SER A 1 360 ? -1.608 -14.989 12.118 1.00 93.00 360 SER A CA 1
ATOM 2783 C C . SER A 1 360 ? -1.577 -15.983 10.959 1.00 93.00 360 SER A C 1
ATOM 2785 O O . SER A 1 360 ? -2.472 -15.954 10.128 1.00 93.00 360 SER A O 1
ATOM 2787 N N . PHE A 1 361 ? -0.535 -16.820 10.878 1.00 95.44 361 PHE A N 1
ATOM 2788 C CA . PHE A 1 361 ? -0.355 -17.848 9.842 1.00 95.44 361 PHE A CA 1
ATOM 2789 C C . PHE A 1 361 ? -0.369 -17.333 8.390 1.00 95.44 361 PHE A C 1
ATOM 2791 O O . PHE A 1 361 ? -0.431 -18.120 7.448 1.00 95.44 361 PHE A O 1
ATOM 2798 N N . ILE A 1 362 ? -0.216 -16.022 8.178 1.00 94.62 362 ILE A N 1
ATOM 2799 C CA . ILE A 1 362 ? -0.159 -15.437 6.837 1.00 94.62 362 ILE A CA 1
ATOM 2800 C C . ILE A 1 362 ? 1.232 -15.684 6.246 1.00 94.62 362 ILE A C 1
ATOM 2802 O O . ILE A 1 362 ? 2.249 -15.245 6.791 1.00 94.62 362 ILE A O 1
ATOM 2806 N N . SER A 1 363 ? 1.280 -16.365 5.098 1.00 93.50 363 SER A N 1
ATOM 2807 C CA . SER A 1 363 ? 2.533 -16.602 4.375 1.00 93.50 363 SER A CA 1
ATOM 2808 C C . SER A 1 363 ? 3.174 -15.291 3.908 1.00 93.50 363 SER A C 1
ATOM 2810 O O . SER A 1 363 ? 2.483 -14.373 3.464 1.00 93.50 363 SER A O 1
ATOM 2812 N N . SER A 1 364 ? 4.509 -15.231 3.944 1.00 91.69 364 SER A N 1
ATOM 2813 C CA . SER A 1 364 ? 5.335 -14.115 3.465 1.00 91.69 364 SER A CA 1
ATOM 2814 C C . SER A 1 364 ? 6.013 -14.416 2.117 1.00 91.69 364 SER A C 1
ATOM 2816 O O . SER A 1 364 ? 7.138 -13.972 1.877 1.00 91.69 364 SER A O 1
ATOM 2818 N N . ASP A 1 365 ? 5.405 -15.248 1.274 1.00 90.06 365 ASP A N 1
ATOM 2819 C CA . ASP A 1 365 ? 5.986 -15.612 -0.022 1.00 90.06 365 ASP A CA 1
ATOM 2820 C C . ASP A 1 365 ? 6.127 -14.389 -0.932 1.00 90.06 365 ASP A C 1
ATOM 2822 O O . ASP A 1 365 ? 5.224 -13.558 -1.026 1.00 90.06 365 ASP A O 1
ATOM 2826 N N . HIS A 1 366 ? 7.260 -14.284 -1.627 1.00 90.81 366 HIS A N 1
ATOM 2827 C CA . HIS A 1 366 ? 7.573 -13.147 -2.500 1.00 90.81 366 HIS A CA 1
ATOM 2828 C C . HIS A 1 366 ? 7.496 -11.778 -1.795 1.00 90.81 366 HIS A C 1
ATOM 2830 O O . HIS A 1 366 ? 7.023 -10.808 -2.389 1.00 90.81 366 HIS A O 1
ATOM 2836 N N . ALA A 1 367 ? 7.978 -11.697 -0.548 1.00 85.56 367 ALA A N 1
ATOM 2837 C CA . ALA A 1 367 ? 8.043 -10.473 0.267 1.00 85.56 367 ALA A CA 1
ATOM 2838 C C . ALA A 1 367 ? 9.118 -9.454 -0.185 1.00 85.56 367 ALA A C 1
ATOM 2840 O O . ALA A 1 367 ? 9.828 -8.883 0.630 1.00 85.56 367 ALA A O 1
ATOM 2841 N N . HIS A 1 368 ? 9.325 -9.349 -1.501 1.00 89.94 368 HIS A N 1
ATOM 2842 C CA . HIS A 1 368 ? 10.108 -8.292 -2.163 1.00 89.94 368 HIS A CA 1
ATOM 2843 C C . HIS A 1 368 ? 9.394 -7.797 -3.429 1.00 89.94 368 HIS A C 1
ATOM 2845 O O . HIS A 1 368 ? 10.006 -7.273 -4.358 1.00 89.94 368 HIS A O 1
ATOM 2851 N N . ASN A 1 369 ? 8.104 -8.111 -3.543 1.00 94.75 369 ASN A N 1
ATOM 2852 C CA . ASN A 1 369 ? 7.212 -7.514 -4.515 1.00 94.75 369 ASN A CA 1
ATOM 2853 C C . ASN A 1 369 ? 6.417 -6.471 -3.740 1.00 94.75 369 ASN A C 1
ATOM 2855 O O . ASN A 1 369 ? 5.643 -6.844 -2.855 1.00 94.75 369 ASN A O 1
ATOM 2859 N N . SER A 1 370 ? 6.580 -5.197 -4.077 1.00 96.94 370 SER A N 1
ATOM 2860 C CA . SER A 1 370 ? 5.995 -4.119 -3.276 1.00 96.94 370 SER A CA 1
ATOM 2861 C C . SER A 1 370 ? 4.474 -4.236 -3.151 1.00 96.94 370 SER A C 1
ATOM 2863 O O . SER A 1 370 ? 3.904 -3.978 -2.095 1.00 96.94 370 SER A O 1
ATOM 2865 N N . GLY A 1 371 ? 3.779 -4.704 -4.195 1.00 97.31 371 GLY A N 1
ATOM 2866 C CA . GLY A 1 371 ? 2.330 -4.927 -4.145 1.00 97.31 371 GLY A CA 1
ATOM 2867 C C . GLY A 1 371 ? 1.917 -6.001 -3.138 1.00 97.31 371 GLY A C 1
ATOM 2868 O O . GLY A 1 371 ? 0.908 -5.852 -2.447 1.00 97.31 371 GLY A O 1
ATOM 2869 N N . ASN A 1 372 ? 2.703 -7.072 -3.031 1.00 96.94 372 ASN A N 1
ATOM 2870 C CA . ASN A 1 372 ? 2.478 -8.114 -2.038 1.00 96.94 372 ASN A CA 1
ATOM 2871 C C . ASN A 1 372 ? 2.744 -7.616 -0.610 1.00 96.94 372 ASN A C 1
ATOM 2873 O O . ASN A 1 372 ? 1.980 -7.941 0.303 1.00 96.94 372 ASN A O 1
ATOM 2877 N N . ASP A 1 373 ? 3.805 -6.832 -0.420 1.00 97.12 373 ASP A N 1
ATOM 2878 C CA . ASP A 1 373 ? 4.185 -6.295 0.888 1.00 97.12 373 ASP A CA 1
ATOM 2879 C C . ASP A 1 373 ? 3.217 -5.222 1.374 1.00 97.12 373 ASP A C 1
ATOM 2881 O O . ASP A 1 373 ? 2.822 -5.256 2.540 1.00 97.12 373 ASP A O 1
ATOM 2885 N N . ALA A 1 374 ? 2.716 -4.363 0.484 1.00 98.19 374 ALA A N 1
ATOM 2886 C CA . ALA A 1 374 ? 1.635 -3.433 0.799 1.00 98.19 374 ALA A CA 1
ATOM 2887 C C . ALA A 1 374 ? 0.364 -4.177 1.248 1.00 98.19 374 ALA A C 1
ATOM 2889 O O . ALA A 1 374 ? -0.243 -3.825 2.259 1.00 98.19 374 ALA A O 1
ATOM 2890 N N . PHE A 1 375 ? -0.036 -5.253 0.559 1.00 98.00 375 PHE A N 1
ATOM 2891 C CA . PHE A 1 375 ? -1.238 -6.001 0.951 1.00 98.00 375 PHE A CA 1
ATOM 2892 C C . PHE A 1 375 ? -1.075 -6.680 2.312 1.00 98.00 375 PHE A C 1
ATOM 2894 O O . PHE A 1 375 ? -1.958 -6.622 3.168 1.00 98.00 375 PHE A O 1
ATOM 2901 N N . ARG A 1 376 ? 0.084 -7.293 2.552 1.00 97.62 376 ARG A N 1
ATOM 2902 C CA . ARG A 1 376 ? 0.378 -7.940 3.833 1.00 97.62 376 ARG A CA 1
ATOM 2903 C C . ARG A 1 376 ? 0.545 -6.945 4.971 1.00 97.62 376 ARG A C 1
ATOM 2905 O O . ARG A 1 376 ? 0.112 -7.225 6.086 1.00 97.62 376 ARG A O 1
ATOM 2912 N N . THR A 1 377 ? 1.125 -5.783 4.700 1.00 98.31 377 THR A N 1
ATOM 2913 C CA . THR A 1 377 ? 1.220 -4.681 5.660 1.00 98.31 377 THR A CA 1
ATOM 2914 C C . THR A 1 377 ? -0.170 -4.167 6.029 1.00 98.31 377 THR A C 1
ATOM 2916 O O . THR A 1 377 ? -0.449 -3.976 7.214 1.00 98.31 377 THR A O 1
ATOM 2919 N N . LEU A 1 378 ? -1.078 -4.037 5.054 1.00 98.50 378 LEU A N 1
ATOM 2920 C CA . LEU A 1 378 ? -2.485 -3.724 5.307 1.00 98.50 378 LEU A CA 1
ATOM 2921 C C . LEU A 1 378 ? -3.154 -4.787 6.190 1.00 98.50 378 LEU A C 1
ATOM 2923 O O . LEU A 1 378 ? -3.764 -4.436 7.199 1.00 98.50 378 LEU A O 1
ATOM 2927 N N . ALA A 1 379 ? -3.008 -6.073 5.853 1.00 98.00 379 ALA A N 1
ATOM 2928 C CA . ALA A 1 379 ? -3.575 -7.174 6.633 1.00 98.00 379 ALA A CA 1
ATOM 2929 C C . ALA A 1 379 ? -3.041 -7.187 8.077 1.00 98.00 379 ALA A C 1
ATOM 2931 O O . ALA A 1 379 ? -3.819 -7.275 9.026 1.00 98.00 379 ALA A O 1
ATOM 2932 N N . ALA A 1 380 ? -1.729 -7.010 8.264 1.00 97.94 380 ALA A N 1
ATOM 2933 C CA . ALA A 1 380 ? -1.118 -6.888 9.586 1.00 97.94 380 ALA A CA 1
ATOM 2934 C C . ALA A 1 380 ? -1.671 -5.683 10.366 1.00 97.94 380 ALA A C 1
ATOM 2936 O O . ALA A 1 380 ? -1.998 -5.810 11.548 1.00 97.94 380 ALA A O 1
ATOM 2937 N N . GLY A 1 381 ? -1.825 -4.531 9.705 1.00 98.25 381 GLY A N 1
ATOM 2938 C CA . GLY A 1 381 ? -2.431 -3.333 10.287 1.00 98.25 381 GLY A CA 1
ATOM 2939 C C . GLY A 1 381 ? -3.880 -3.552 10.731 1.00 98.25 381 GLY A C 1
ATOM 2940 O O . GLY A 1 381 ? -4.237 -3.151 11.837 1.00 98.25 381 GLY A O 1
ATOM 2941 N N . LEU A 1 382 ? -4.691 -4.246 9.924 1.00 98.31 382 LEU A N 1
ATOM 2942 C CA . LEU A 1 382 ? -6.070 -4.623 10.261 1.00 98.31 382 LEU A CA 1
ATOM 2943 C C . LEU A 1 382 ? -6.126 -5.553 11.480 1.00 98.31 382 LEU A C 1
ATOM 2945 O O . LEU A 1 382 ? -6.858 -5.274 12.431 1.00 98.31 382 LEU A O 1
ATOM 2949 N N . ILE A 1 383 ? -5.318 -6.620 11.487 1.00 97.62 383 ILE A N 1
ATOM 2950 C CA . ILE A 1 383 ? -5.236 -7.580 12.601 1.00 97.62 383 ILE A CA 1
ATOM 2951 C C . ILE A 1 383 ? -4.891 -6.849 13.900 1.00 97.62 383 ILE A C 1
ATOM 2953 O O . ILE A 1 383 ? -5.581 -6.995 14.913 1.00 97.62 383 ILE A O 1
ATOM 2957 N N . GLN A 1 384 ? -3.837 -6.030 13.872 1.00 97.69 384 GLN A N 1
ATOM 2958 C CA . GLN A 1 384 ? -3.420 -5.252 15.032 1.00 97.69 384 GLN A CA 1
ATOM 2959 C C . GLN A 1 384 ? -4.496 -4.254 15.455 1.00 97.69 384 GLN A C 1
ATOM 2961 O O . GLN A 1 384 ? -4.801 -4.172 16.642 1.00 97.69 384 GLN A O 1
ATOM 2966 N N . GLY A 1 385 ? -5.090 -3.524 14.510 1.00 97.75 385 GLY A N 1
ATOM 2967 C CA . GLY A 1 385 ? -6.143 -2.546 14.768 1.00 97.75 385 GLY A CA 1
ATOM 2968 C C . GLY A 1 385 ? -7.321 -3.158 15.521 1.00 97.75 385 GLY A C 1
ATOM 2969 O O . GLY A 1 385 ? -7.636 -2.711 16.624 1.00 97.75 385 GLY A O 1
ATOM 2970 N N . VAL A 1 386 ? -7.902 -4.242 14.995 1.00 97.38 386 VAL A N 1
ATOM 2971 C CA . VAL A 1 386 ? -9.029 -4.948 15.631 1.00 97.38 386 VAL A CA 1
ATOM 2972 C C . VAL A 1 386 ? -8.653 -5.462 17.025 1.00 97.38 386 VAL A C 1
ATOM 2974 O O . VAL A 1 386 ? -9.408 -5.286 17.981 1.00 97.38 386 VAL A O 1
ATOM 2977 N N . GLN A 1 387 ? -7.465 -6.053 17.190 1.00 96.31 387 GLN A N 1
ATOM 2978 C CA . GLN A 1 387 ? -7.005 -6.524 18.503 1.00 96.31 387 GLN A CA 1
ATOM 2979 C C . GLN A 1 387 ? -6.847 -5.387 19.523 1.00 96.31 387 GLN A C 1
ATOM 2981 O O . GLN A 1 387 ? -7.081 -5.591 20.717 1.00 96.31 387 GLN A O 1
ATOM 2986 N N . LYS A 1 388 ? -6.407 -4.203 19.083 1.00 97.00 388 LYS A N 1
ATOM 2987 C CA . LYS A 1 388 ? -6.218 -3.035 19.953 1.00 97.00 388 LYS A CA 1
ATOM 2988 C C . LYS A 1 388 ? -7.548 -2.382 20.319 1.00 97.00 388 LYS A C 1
ATOM 2990 O O . LYS A 1 388 ? -7.708 -2.043 21.487 1.00 97.00 388 LYS A O 1
ATOM 2995 N N . VAL A 1 389 ? -8.499 -2.300 19.385 1.00 96.94 389 VAL A N 1
ATOM 2996 C CA . VAL A 1 389 ? -9.875 -1.847 19.659 1.00 96.94 389 VAL A CA 1
ATOM 2997 C C . VAL A 1 389 ? -10.519 -2.716 20.741 1.00 96.94 389 VAL A C 1
ATOM 2999 O O . VAL A 1 389 ? -10.896 -2.191 21.783 1.00 96.94 389 VAL A O 1
ATOM 3002 N N . LYS A 1 390 ? -10.499 -4.049 20.585 1.00 96.50 390 LYS A N 1
ATOM 3003 C CA . LYS A 1 390 ? -11.056 -4.980 21.588 1.00 96.50 390 LYS A CA 1
ATOM 3004 C C . LYS A 1 390 ? -10.444 -4.783 22.982 1.00 96.50 390 LYS A C 1
ATOM 3006 O O . LYS A 1 390 ? -11.141 -4.791 23.990 1.00 96.50 390 LYS A O 1
ATOM 3011 N N . LYS A 1 391 ? -9.124 -4.577 23.064 1.00 96.19 391 LYS A N 1
ATOM 3012 C CA . LYS A 1 391 ? -8.439 -4.303 24.344 1.00 96.19 391 LYS A CA 1
ATOM 3013 C C . LYS A 1 391 ? -8.827 -2.946 24.935 1.00 96.19 391 LYS A C 1
ATOM 3015 O O . LYS A 1 391 ? -8.955 -2.836 26.153 1.00 96.19 391 LYS A O 1
ATOM 3020 N N . HIS A 1 392 ? -8.999 -1.933 24.091 1.00 95.25 392 HIS A N 1
ATOM 3021 C CA . HIS A 1 392 ? -9.409 -0.593 24.499 1.00 95.25 392 HIS A CA 1
ATOM 3022 C C . HIS A 1 392 ? -10.846 -0.579 25.056 1.00 95.25 392 HIS A C 1
ATOM 3024 O O . HIS A 1 392 ? -11.099 0.040 26.090 1.00 95.25 392 HIS A O 1
ATOM 3030 N N . GLU A 1 393 ? -11.771 -1.317 24.440 1.00 94.25 393 GLU A N 1
ATOM 3031 C CA . GLU A 1 393 ? -13.159 -1.477 24.912 1.00 94.25 393 GLU A CA 1
ATOM 3032 C C . GLU A 1 393 ? -13.236 -2.174 26.279 1.00 94.25 393 GLU A C 1
ATOM 3034 O O . GLU A 1 393 ? -13.978 -1.746 27.165 1.00 94.25 393 GLU A O 1
ATOM 3039 N N . VAL A 1 394 ? -12.413 -3.205 26.504 1.00 95.44 394 VAL A N 1
ATOM 3040 C CA . VAL A 1 394 ? -12.329 -3.884 27.810 1.00 95.44 394 VAL A CA 1
ATOM 3041 C C . VAL A 1 394 ? -11.783 -2.942 28.888 1.00 95.44 394 VAL A C 1
ATOM 3043 O O . VAL A 1 394 ? -12.333 -2.875 29.989 1.00 95.44 394 VAL A O 1
ATOM 3046 N N . ALA A 1 395 ? -10.729 -2.178 28.579 1.00 93.50 395 ALA A N 1
ATOM 3047 C CA . ALA A 1 395 ? -10.132 -1.237 29.526 1.00 93.50 395 ALA A CA 1
ATOM 3048 C C . ALA A 1 395 ? -11.113 -0.120 29.926 1.00 93.50 395 ALA A C 1
ATOM 3050 O O . ALA A 1 395 ? -11.266 0.167 31.114 1.00 93.50 395 ALA A O 1
ATOM 3051 N N . THR A 1 396 ? -11.823 0.461 28.956 1.00 92.94 396 THR A N 1
ATOM 3052 C CA . THR A 1 396 ? -12.815 1.527 29.190 1.00 92.94 396 THR A CA 1
ATOM 3053 C C . THR A 1 396 ? -14.060 1.033 29.929 1.00 92.94 396 THR A C 1
ATOM 3055 O O . THR A 1 396 ? -14.576 1.731 30.798 1.00 92.94 396 THR A O 1
ATOM 3058 N N . SER A 1 397 ? -14.503 -0.200 29.671 1.00 93.06 397 SER A N 1
ATOM 3059 C CA . SER A 1 397 ? -15.623 -0.808 30.404 1.00 93.06 397 SER A CA 1
ATOM 3060 C C . SER A 1 397 ? -15.285 -1.082 31.877 1.00 93.06 397 SER A C 1
ATOM 3062 O O . SER A 1 397 ? -16.155 -1.002 32.744 1.00 93.06 397 SER A O 1
ATOM 3064 N N . SER A 1 398 ? -14.017 -1.384 32.182 1.00 91.25 398 SER A N 1
ATOM 3065 C CA . SER A 1 398 ? -13.572 -1.684 33.550 1.00 91.25 398 SER A CA 1
ATOM 3066 C C . SER A 1 398 ? -13.450 -0.451 34.455 1.00 91.25 398 SER A C 1
ATOM 3068 O O . SER A 1 398 ? -13.678 -0.558 35.658 1.00 91.25 398 SER A O 1
ATOM 3070 N N . SER A 1 399 ? -13.154 0.731 33.902 1.00 85.56 399 SER A N 1
ATOM 3071 C CA . SER A 1 399 ? -12.999 1.967 34.683 1.00 85.56 399 SER A CA 1
ATOM 3072 C C . SER A 1 399 ? -14.330 2.626 35.069 1.00 85.56 399 SER A C 1
ATOM 3074 O O . SER A 1 399 ? -14.369 3.404 36.019 1.00 85.56 399 SER A O 1
ATOM 3076 N N . GLY A 1 400 ? -15.428 2.295 34.380 1.00 80.75 400 GLY A N 1
ATOM 3077 C CA . GLY A 1 400 ? -16.762 2.851 34.637 1.00 80.75 400 GLY A CA 1
ATOM 3078 C C . GLY A 1 400 ? -17.511 2.243 35.831 1.00 80.75 400 GLY A C 1
ATOM 3079 O O . GLY A 1 400 ? -18.441 2.862 36.342 1.00 80.75 400 GLY A O 1
ATOM 3080 N N . ARG A 1 401 ? -17.105 1.066 36.330 1.00 73.00 401 ARG A N 1
ATOM 3081 C CA . ARG A 1 401 ? -17.662 0.458 37.558 1.00 73.00 401 ARG A CA 1
ATOM 3082 C C . ARG A 1 401 ? -16.914 0.935 38.802 1.00 73.00 401 ARG A C 1
ATOM 3084 O O . ARG A 1 401 ? -16.458 0.130 39.611 1.00 73.00 401 ARG A O 1
ATOM 3091 N N . GLY A 1 402 ? -16.793 2.252 38.959 1.00 66.44 402 GLY A N 1
ATOM 3092 C CA . GLY A 1 402 ? -16.460 2.822 40.260 1.00 66.44 402 GLY A CA 1
ATOM 3093 C C . GLY A 1 402 ? -17.463 2.291 41.280 1.00 66.44 402 GLY A C 1
ATOM 3094 O O . GLY A 1 402 ? -18.668 2.459 41.088 1.00 66.44 402 GLY A O 1
ATOM 3095 N N . SER A 1 403 ? -16.969 1.589 42.306 1.00 58.47 403 SER A N 1
ATOM 3096 C CA . SER A 1 403 ? -17.783 1.102 43.419 1.00 58.47 403 SER A CA 1
ATOM 3097 C C . SER A 1 403 ? -18.743 2.208 43.851 1.00 58.47 403 SER A C 1
ATOM 3099 O O . SER A 1 403 ? -18.260 3.300 44.171 1.00 58.47 403 SER A O 1
ATOM 3101 N N . PRO A 1 404 ? -20.068 1.973 43.882 1.00 64.44 404 PRO A N 1
ATOM 3102 C CA . PRO A 1 404 ? -20.947 2.890 44.584 1.00 64.44 404 PRO A CA 1
ATOM 3103 C C . PRO A 1 404 ? -20.388 2.987 46.002 1.00 64.44 404 PRO A C 1
ATOM 3105 O O . PRO A 1 404 ? -20.210 1.966 46.665 1.00 64.44 404 PRO A O 1
ATOM 3108 N N . SER A 1 405 ? -19.993 4.186 46.427 1.00 58.56 405 SER A N 1
ATOM 3109 C CA . SER A 1 405 ? -19.465 4.391 47.768 1.00 58.56 405 SER A CA 1
ATOM 3110 C C . SER A 1 405 ? -20.594 4.109 48.756 1.00 58.56 405 SER A C 1
ATOM 3112 O O . SER A 1 405 ? -21.411 4.979 49.054 1.00 58.56 405 SER A O 1
ATOM 3114 N N . THR A 1 406 ? -20.674 2.874 49.239 1.00 54.66 406 THR A N 1
ATOM 3115 C CA . THR A 1 406 ? -21.534 2.484 50.348 1.00 54.66 406 THR A CA 1
ATOM 3116 C C . THR A 1 406 ? -20.917 3.045 51.625 1.00 54.66 406 THR A C 1
ATOM 3118 O O . THR A 1 406 ? -20.191 2.379 52.355 1.00 54.66 406 THR A O 1
ATOM 3121 N N . THR A 1 407 ? -21.203 4.313 51.908 1.00 63.56 407 THR A N 1
ATOM 3122 C CA . THR A 1 407 ? -21.280 4.797 53.287 1.00 63.56 407 THR A CA 1
ATOM 3123 C C . THR A 1 407 ? -22.519 4.162 53.907 1.00 63.56 407 THR A C 1
ATOM 3125 O O . THR A 1 407 ? -23.628 4.666 53.746 1.00 63.56 407 THR A O 1
ATOM 3128 N N . GLY A 1 408 ? -22.343 3.012 54.551 1.00 57.31 408 GLY A N 1
ATOM 3129 C CA . GLY A 1 408 ? -23.430 2.277 55.186 1.00 57.31 408 GLY A CA 1
ATOM 3130 C C . GLY A 1 408 ? -22.890 1.243 56.157 1.00 57.31 408 GLY A C 1
ATOM 3131 O O . GLY A 1 408 ? -22.793 0.066 55.833 1.00 57.31 408 GLY A O 1
ATOM 3132 N N . SER A 1 409 ? -22.495 1.711 57.337 1.00 62.72 409 SER A N 1
ATOM 3133 C CA . SER A 1 409 ? -22.163 0.884 58.492 1.00 62.72 409 SER A CA 1
ATOM 3134 C C . SER A 1 409 ? -23.369 0.032 58.898 1.00 62.72 409 SER A C 1
ATOM 3136 O O . SER A 1 409 ? -24.432 0.576 59.186 1.00 62.72 409 SER A O 1
ATOM 3138 N N . GLY A 1 410 ? -23.193 -1.285 58.986 1.00 51.84 410 GLY A N 1
ATOM 3139 C CA . GLY A 1 410 ? -24.184 -2.188 59.567 1.00 51.84 410 GLY A CA 1
ATOM 3140 C C . GLY A 1 410 ? -23.593 -3.578 59.808 1.00 51.84 410 GLY A C 1
ATOM 3141 O O . GLY A 1 410 ? -23.275 -4.258 58.836 1.00 51.84 410 GLY A O 1
ATOM 3142 N N . PRO A 1 411 ? -23.403 -4.005 61.069 1.00 71.31 411 PRO A N 1
ATOM 3143 C CA . PRO A 1 411 ? -23.092 -5.386 61.408 1.00 71.31 411 PRO A CA 1
ATOM 3144 C C . PRO A 1 411 ? -24.388 -6.156 61.690 1.00 71.31 411 PRO A C 1
ATOM 3146 O O . PRO A 1 411 ? -25.293 -5.594 62.304 1.00 71.31 411 PRO A O 1
ATOM 3149 N N . THR A 1 412 ? -24.456 -7.412 61.247 1.00 51.34 412 THR A N 1
ATOM 3150 C CA . THR A 1 412 ? -25.345 -8.538 61.645 1.00 51.34 412 THR A CA 1
ATOM 3151 C C . THR A 1 412 ? -25.530 -9.423 60.410 1.00 51.34 412 THR A C 1
ATOM 3153 O O . THR A 1 412 ? -25.494 -8.926 59.292 1.00 51.34 412 THR A O 1
ATOM 3156 N N . ASP A 1 413 ? -25.753 -10.722 60.463 1.00 49.66 413 ASP A N 1
ATOM 3157 C CA . ASP A 1 413 ? -25.577 -11.796 61.434 1.00 49.66 413 ASP A CA 1
ATOM 3158 C C . ASP A 1 413 ? -25.837 -13.074 60.601 1.00 49.66 413 ASP A C 1
ATOM 3160 O O . ASP A 1 413 ? -26.444 -13.022 59.531 1.00 49.66 413 ASP A O 1
ATOM 3164 N N . SER A 1 414 ? -25.291 -14.181 61.077 1.00 59.00 414 SER A N 1
ATOM 3165 C CA . SER A 1 414 ? -25.514 -15.587 60.729 1.00 59.00 414 SER A CA 1
ATOM 3166 C C . SER A 1 414 ? -26.780 -16.001 59.948 1.00 59.00 414 SER A C 1
ATOM 3168 O O . SER A 1 414 ? -27.886 -15.530 60.198 1.00 59.00 414 SER A O 1
ATOM 3170 N N . GLY A 1 415 ? -26.631 -17.052 59.124 1.00 48.31 415 GLY A N 1
ATOM 3171 C CA . GLY A 1 415 ? -27.683 -18.070 59.004 1.00 48.31 415 GLY A CA 1
ATOM 3172 C C . GLY A 1 415 ? -27.880 -18.748 57.644 1.00 48.31 415 GLY A C 1
ATOM 3173 O O . GLY A 1 415 ? -28.426 -18.143 56.734 1.00 48.31 415 GLY A O 1
ATOM 3174 N N . ALA A 1 416 ? -27.560 -20.047 57.629 1.00 50.00 416 ALA A N 1
ATOM 3175 C CA . ALA A 1 416 ? -28.301 -21.149 56.997 1.00 50.00 416 ALA A CA 1
ATOM 3176 C C . ALA A 1 416 ? -28.276 -21.348 55.463 1.00 50.00 416 ALA A C 1
ATOM 3178 O O . ALA A 1 416 ? -28.876 -20.613 54.688 1.00 50.00 416 ALA A O 1
ATOM 3179 N N . ASP A 1 417 ? -27.614 -22.449 55.084 1.00 57.69 417 ASP A N 1
ATOM 3180 C CA . ASP A 1 417 ? -28.177 -23.604 54.367 1.00 57.69 417 ASP A CA 1
ATOM 3181 C C . ASP A 1 417 ? -29.202 -23.342 53.255 1.00 57.69 417 ASP A C 1
ATOM 3183 O O . ASP A 1 417 ? -30.363 -23.042 53.522 1.00 57.69 417 ASP A O 1
ATOM 3187 N N . THR A 1 418 ? -28.835 -23.625 51.999 1.00 47.62 418 THR A N 1
ATOM 3188 C CA . THR A 1 418 ? -29.819 -24.098 51.009 1.00 47.62 418 THR A CA 1
ATOM 3189 C C . THR A 1 418 ? -29.178 -25.015 49.963 1.00 47.62 418 THR A C 1
ATOM 3191 O O . THR A 1 418 ? -28.500 -24.586 49.035 1.00 47.62 418 THR A O 1
ATOM 3194 N N . GLU A 1 419 ? -29.361 -26.302 50.241 1.00 50.09 419 GLU A N 1
ATOM 3195 C CA . GLU A 1 419 ? -29.729 -27.427 49.377 1.00 50.09 419 GLU A CA 1
ATOM 3196 C C . GLU A 1 419 ? -29.345 -27.453 47.886 1.00 50.09 419 GLU A C 1
ATOM 3198 O O . GLU A 1 419 ? -29.726 -26.629 47.056 1.00 50.09 419 GLU A O 1
ATOM 3203 N N . ASN A 1 420 ? -28.670 -28.563 47.577 1.00 50.69 420 ASN A N 1
ATOM 3204 C CA . ASN A 1 420 ? -28.386 -29.134 46.272 1.00 50.69 420 ASN A CA 1
ATOM 3205 C C . ASN A 1 420 ? -29.665 -29.345 45.441 1.00 50.69 420 ASN A C 1
ATOM 3207 O O . ASN A 1 420 ? -30.471 -30.221 45.747 1.00 50.69 420 ASN A O 1
ATOM 3211 N N . GLY A 1 421 ? -29.801 -28.597 44.346 1.00 47.59 421 GLY A N 1
ATOM 3212 C CA . GLY A 1 421 ? -30.743 -28.888 43.266 1.00 47.59 421 GLY A CA 1
ATOM 3213 C C . GLY A 1 421 ? -30.031 -29.569 42.100 1.00 47.59 421 GLY A C 1
ATOM 3214 O O . GLY A 1 421 ? -29.447 -28.896 41.253 1.00 47.59 421 GLY A O 1
ATOM 3215 N N . GLU A 1 422 ? -30.079 -30.902 42.059 1.00 53.19 422 GLU A N 1
ATOM 3216 C CA . GLU A 1 422 ? -29.702 -31.718 40.899 1.00 53.19 422 GLU A CA 1
ATOM 3217 C C . GLU A 1 422 ? -30.746 -31.520 39.784 1.00 53.19 422 GLU A C 1
ATOM 3219 O O . GLU A 1 422 ? -31.796 -32.160 39.762 1.00 53.19 422 GLU A O 1
ATOM 3224 N N . GLY A 1 423 ? -30.487 -30.570 38.882 1.00 49.41 423 GLY A N 1
ATOM 3225 C CA . GLY A 1 423 ? -31.314 -30.290 37.708 1.00 49.41 423 GLY A CA 1
ATOM 3226 C C . GLY A 1 423 ? -30.775 -30.984 36.458 1.00 49.41 423 GLY A C 1
ATOM 3227 O O . GLY A 1 423 ? -29.654 -30.716 36.034 1.00 49.41 423 GLY A O 1
ATOM 3228 N N . SER A 1 424 ? -31.597 -31.874 35.899 1.00 52.62 424 SER A N 1
ATOM 3229 C CA . SER A 1 424 ? -31.406 -32.665 34.681 1.00 52.62 424 SER A CA 1
ATOM 3230 C C . SER A 1 424 ? -30.677 -31.958 33.535 1.00 52.62 424 SER A C 1
ATOM 3232 O O . SER A 1 424 ? -31.041 -30.864 33.112 1.00 52.62 424 SER A O 1
ATOM 3234 N N . ALA A 1 425 ? -29.702 -32.675 32.975 1.00 53.25 425 ALA A N 1
ATOM 3235 C CA . ALA A 1 425 ? -29.028 -32.372 31.723 1.00 53.25 425 ALA A CA 1
ATOM 3236 C C . ALA A 1 425 ? -30.005 -32.489 30.539 1.00 53.25 425 ALA A C 1
ATOM 3238 O O . ALA A 1 425 ? -30.177 -33.566 29.966 1.00 53.25 425 ALA A O 1
ATOM 3239 N N . GLU A 1 426 ? -30.661 -31.387 30.182 1.00 56.47 426 GLU A N 1
ATOM 3240 C CA . GLU A 1 426 ? -31.316 -31.253 28.882 1.00 56.47 426 GLU A CA 1
ATOM 3241 C C . GLU A 1 426 ? -30.255 -31.033 27.795 1.00 56.47 426 GLU A C 1
ATOM 3243 O O . GLU A 1 426 ? -29.276 -30.307 27.984 1.00 56.47 426 GLU A O 1
ATOM 3248 N N . GLY A 1 427 ? -30.419 -31.756 26.685 1.00 57.84 427 GLY A N 1
ATOM 3249 C CA . GLY A 1 427 ? -29.469 -31.834 25.584 1.00 57.84 427 GLY A CA 1
ATOM 3250 C C . GLY A 1 427 ? -29.163 -30.461 25.006 1.00 57.84 427 GLY A C 1
ATOM 3251 O O . GLY A 1 427 ? -30.031 -29.805 24.443 1.00 57.84 427 GLY A O 1
ATOM 3252 N N . VAL A 1 428 ? -27.904 -30.051 25.136 1.00 64.69 428 VAL A N 1
ATOM 3253 C CA . VAL A 1 428 ? -27.357 -28.910 24.410 1.00 64.69 428 VAL A CA 1
ATOM 3254 C C . VAL A 1 428 ? -27.333 -29.311 22.941 1.00 64.69 428 VAL A C 1
ATOM 3256 O O . VAL A 1 428 ? -26.477 -30.097 22.529 1.00 64.69 428 VAL A O 1
ATOM 3259 N N . ASP A 1 429 ? -28.309 -28.814 22.181 1.00 65.62 429 ASP A N 1
ATOM 3260 C CA . ASP A 1 429 ? -28.319 -28.888 20.728 1.00 65.62 429 ASP A CA 1
ATOM 3261 C C . ASP A 1 429 ? -26.955 -28.416 20.230 1.00 65.62 429 ASP A C 1
ATOM 3263 O O . ASP A 1 429 ? -26.535 -27.276 20.446 1.00 65.62 429 ASP A O 1
ATOM 3267 N N . GLN A 1 430 ? -26.214 -29.353 19.645 1.00 65.56 430 GLN A N 1
ATOM 3268 C CA . GLN A 1 430 ? -24.876 -29.135 19.132 1.00 65.56 430 GLN A CA 1
ATOM 3269 C C . GLN A 1 430 ? -25.029 -28.339 17.835 1.00 65.56 430 GLN A C 1
ATOM 3271 O O . GLN A 1 430 ? -25.010 -28.896 16.739 1.00 65.56 430 GLN A O 1
ATOM 3276 N N . GLU A 1 431 ? -25.284 -27.038 17.989 1.00 72.88 431 GLU A N 1
ATOM 3277 C CA . GLU A 1 431 ? -25.385 -26.064 16.913 1.00 72.88 431 GLU A CA 1
ATOM 3278 C C . GLU A 1 431 ? -24.144 -26.235 16.039 1.00 72.88 431 GLU A C 1
ATOM 3280 O O . GLU A 1 431 ? -23.007 -26.093 16.501 1.00 72.88 431 GLU A O 1
ATOM 3285 N N . SER A 1 432 ? -24.366 -26.681 14.803 1.00 70.12 432 SER A N 1
ATOM 3286 C CA . SER A 1 432 ? -23.316 -26.981 13.844 1.00 70.12 432 SER A CA 1
ATOM 3287 C C . SER A 1 432 ? -22.537 -25.701 13.579 1.00 70.12 432 SER A C 1
ATOM 3289 O O . SER A 1 432 ? -22.963 -24.869 12.781 1.00 70.12 432 SER A O 1
ATOM 3291 N N . GLN A 1 433 ? -21.424 -25.526 14.290 1.00 72.12 433 GLN A N 1
ATOM 3292 C CA . GLN A 1 433 ? -20.543 -24.387 14.103 1.00 72.12 433 GLN A CA 1
ATOM 3293 C C . GLN A 1 433 ? -20.014 -24.447 12.675 1.00 72.12 433 GLN A C 1
ATOM 3295 O O . GLN A 1 433 ? -19.216 -25.324 12.333 1.00 72.12 433 GLN A O 1
ATOM 3300 N N . GLU A 1 434 ? -20.495 -23.535 11.832 1.00 74.31 434 GLU A N 1
ATOM 3301 C CA . GLU A 1 434 ? -19.915 -23.337 10.514 1.00 74.31 434 GLU A CA 1
ATOM 3302 C C . GLU A 1 434 ? -18.410 -23.062 10.667 1.00 74.31 434 GLU A C 1
ATOM 3304 O O . GLU A 1 434 ? -17.989 -22.406 11.630 1.00 74.31 434 GLU A O 1
ATOM 3309 N N . PRO A 1 435 ? -17.571 -23.587 9.759 1.00 81.38 435 PRO A N 1
ATOM 3310 C CA . PRO A 1 435 ? -16.131 -23.399 9.838 1.00 81.38 435 PRO A CA 1
ATOM 3311 C C . PRO A 1 435 ? -15.798 -21.903 9.789 1.00 81.38 435 PRO A C 1
ATOM 3313 O O . PRO A 1 435 ? -15.945 -21.243 8.762 1.00 81.38 435 PRO A O 1
ATOM 3316 N N . HIS A 1 436 ? -15.347 -21.363 10.922 1.00 89.31 436 HIS A N 1
ATOM 3317 C CA . HIS A 1 436 ? -14.986 -19.958 11.054 1.00 89.31 436 HIS A CA 1
ATOM 3318 C C . HIS A 1 436 ? -13.709 -19.666 10.252 1.00 89.31 436 HIS A C 1
ATOM 3320 O O . HIS A 1 436 ? -12.626 -20.122 10.618 1.00 89.31 436 HIS A O 1
ATOM 3326 N N . MET A 1 437 ? -13.825 -18.864 9.191 1.00 93.38 437 MET A N 1
ATOM 3327 C CA . MET A 1 437 ? -12.697 -18.447 8.351 1.00 93.38 437 MET A CA 1
ATOM 3328 C C . MET A 1 437 ? -11.658 -17.652 9.160 1.00 93.38 437 MET A C 1
ATOM 3330 O O . MET A 1 437 ? -12.002 -16.703 9.869 1.00 93.38 437 MET A O 1
ATOM 3334 N N . GLY A 1 438 ? -10.383 -18.034 9.069 1.00 94.31 438 GLY A N 1
ATOM 3335 C CA . GLY A 1 438 ? -9.271 -17.300 9.676 1.00 94.31 438 GLY A CA 1
ATOM 3336 C C . GLY A 1 438 ? -8.782 -16.113 8.826 1.00 94.31 438 GLY A C 1
ATOM 3337 O O . GLY A 1 438 ? -9.126 -15.996 7.648 1.00 94.31 438 GLY A O 1
ATOM 3338 N N . PRO A 1 439 ? -7.947 -15.208 9.379 1.00 90.69 439 PRO A N 1
ATOM 3339 C CA . PRO A 1 439 ? -7.296 -14.154 8.595 1.00 90.69 439 PRO A CA 1
ATOM 3340 C C . PRO A 1 439 ? -6.391 -14.688 7.474 1.00 90.69 439 PRO A C 1
ATOM 3342 O O . PRO A 1 439 ? -6.302 -14.073 6.414 1.00 90.69 439 PRO A O 1
ATOM 3345 N N . ASP A 1 440 ? -5.716 -15.814 7.695 1.00 93.75 440 ASP A N 1
ATOM 3346 C CA . ASP A 1 440 ? -4.907 -16.515 6.698 1.00 93.75 440 ASP A CA 1
ATOM 3347 C C . ASP A 1 440 ? -5.762 -17.075 5.561 1.00 93.75 440 ASP A C 1
ATOM 3349 O O . ASP A 1 440 ? -5.450 -16.824 4.394 1.00 93.75 440 ASP A O 1
ATOM 3353 N N . ASP A 1 441 ? -6.882 -17.722 5.891 1.00 93.94 441 ASP A N 1
ATOM 3354 C CA . ASP A 1 441 ? -7.862 -18.182 4.902 1.00 93.94 441 ASP A CA 1
ATOM 3355 C C . ASP A 1 441 ? -8.422 -17.010 4.083 1.00 93.94 441 ASP A C 1
ATOM 3357 O O . ASP A 1 441 ? -8.566 -17.108 2.865 1.00 93.94 441 ASP A O 1
ATOM 3361 N N . ALA A 1 442 ? -8.688 -15.866 4.724 1.00 91.56 442 ALA A N 1
ATOM 3362 C CA . ALA A 1 442 ? -9.173 -14.663 4.052 1.00 91.56 442 ALA A CA 1
ATOM 3363 C C . ALA A 1 442 ? -8.138 -14.087 3.069 1.00 91.56 442 ALA A C 1
ATOM 3365 O O . ALA A 1 442 ? -8.477 -13.740 1.935 1.00 91.56 442 ALA A O 1
ATOM 3366 N N . VAL A 1 443 ? -6.862 -14.003 3.469 1.00 88.38 443 VAL A N 1
ATOM 3367 C CA . VAL A 1 443 ? -5.766 -13.573 2.580 1.00 88.38 443 VAL A CA 1
ATOM 3368 C C . VAL A 1 443 ? -5.625 -14.532 1.399 1.00 88.38 443 VAL A C 1
ATOM 3370 O O . VAL A 1 443 ? -5.468 -14.091 0.256 1.00 88.38 443 VAL A O 1
ATOM 3373 N N . GLU A 1 444 ? -5.710 -15.835 1.657 1.00 93.62 444 GLU A N 1
ATOM 3374 C CA . GLU A 1 444 ? -5.644 -16.863 0.625 1.00 93.62 444 GLU A CA 1
ATOM 3375 C C . GLU A 1 444 ? -6.834 -16.780 -0.342 1.00 93.62 444 GLU A C 1
ATOM 3377 O O . GLU A 1 444 ? -6.647 -16.841 -1.559 1.00 93.62 444 GLU A O 1
ATOM 3382 N N . ALA A 1 445 ? -8.043 -16.537 0.162 1.00 92.06 445 ALA A N 1
ATOM 3383 C CA . ALA A 1 445 ? -9.231 -16.329 -0.657 1.00 92.06 445 ALA A CA 1
ATOM 3384 C C . ALA A 1 445 ? -9.082 -15.112 -1.586 1.00 92.06 445 ALA A C 1
ATOM 3386 O O . ALA A 1 445 ? -9.397 -15.203 -2.777 1.00 92.06 445 ALA A O 1
ATOM 3387 N N . VAL A 1 446 ? -8.537 -13.989 -1.092 1.00 89.31 446 VAL A N 1
ATOM 3388 C CA . VAL A 1 446 ? -8.228 -12.822 -1.942 1.00 89.31 446 VAL A CA 1
ATOM 3389 C C . VAL A 1 446 ? -7.186 -13.182 -2.998 1.00 89.31 446 VAL A C 1
ATOM 3391 O O . VAL A 1 446 ? -7.372 -12.852 -4.170 1.00 89.31 446 VAL A O 1
ATOM 3394 N N . ARG A 1 447 ? -6.119 -13.896 -2.618 1.00 90.62 447 ARG A N 1
ATOM 3395 C CA . ARG A 1 447 ? -5.081 -14.356 -3.552 1.00 90.62 447 ARG A CA 1
ATOM 3396 C C . ARG A 1 447 ? -5.676 -15.178 -4.696 1.00 90.62 447 ARG A C 1
ATOM 3398 O O . ARG A 1 447 ? -5.378 -14.908 -5.859 1.00 90.62 447 ARG A O 1
ATOM 3405 N N . GLN A 1 448 ? -6.534 -16.148 -4.382 1.00 91.31 448 GLN A N 1
ATOM 3406 C CA . GLN A 1 448 ? -7.164 -16.999 -5.393 1.00 91.31 448 GLN A CA 1
ATOM 3407 C C . GLN A 1 448 ? -8.118 -16.211 -6.290 1.00 91.31 448 GLN A C 1
ATOM 3409 O O . GLN A 1 448 ? -8.026 -16.299 -7.514 1.00 91.31 448 GLN A O 1
ATOM 3414 N N . ARG A 1 449 ? -8.989 -15.385 -5.698 1.00 90.12 449 ARG A N 1
ATOM 3415 C CA . ARG A 1 449 ? -9.985 -14.596 -6.436 1.00 90.12 449 ARG A CA 1
ATOM 3416 C C . ARG A 1 449 ? -9.350 -13.567 -7.371 1.00 90.12 449 ARG A C 1
ATOM 3418 O O . ARG A 1 449 ? -9.875 -13.303 -8.448 1.00 90.12 449 ARG A O 1
ATOM 3425 N N . CYS A 1 450 ? -8.245 -12.955 -6.958 1.00 86.00 450 CYS A N 1
ATOM 3426 C CA . CYS A 1 450 ? -7.632 -11.845 -7.685 1.00 86.00 450 CYS A CA 1
ATOM 3427 C C . CYS A 1 450 ? -6.534 -12.285 -8.658 1.00 86.00 450 CYS A C 1
ATOM 3429 O O . CYS A 1 450 ? -5.984 -11.448 -9.377 1.00 86.00 450 CYS A O 1
ATOM 3431 N N . ARG A 1 451 ? -6.216 -13.582 -8.726 1.00 86.31 451 ARG A N 1
ATOM 3432 C CA . ARG A 1 451 ? -5.166 -14.107 -9.599 1.00 86.31 451 ARG A CA 1
ATOM 3433 C C . ARG A 1 451 ? -5.417 -13.717 -11.060 1.00 86.31 451 ARG A C 1
ATOM 3435 O O . ARG A 1 451 ? -6.361 -14.177 -11.692 1.00 86.31 451 ARG A O 1
ATOM 3442 N N . GLY A 1 452 ? -4.543 -12.875 -11.617 1.00 80.38 452 GLY A N 1
ATOM 3443 C CA . GLY A 1 452 ? -4.634 -12.449 -13.017 1.00 80.38 452 GLY A CA 1
ATOM 3444 C C . GLY A 1 452 ? -5.717 -11.400 -13.314 1.00 80.38 452 GLY A C 1
ATOM 3445 O O . GLY A 1 452 ? -6.017 -11.165 -14.488 1.00 80.38 452 GLY A O 1
ATOM 3446 N N . VAL A 1 453 ? -6.280 -10.741 -12.298 1.00 84.06 453 VAL A N 1
ATOM 3447 C CA . VAL A 1 453 ? -7.337 -9.728 -12.454 1.00 84.06 453 VAL A CA 1
ATOM 3448 C C . VAL A 1 453 ? -6.875 -8.380 -11.888 1.00 84.06 453 VAL A C 1
ATOM 3450 O O . VAL A 1 453 ? -6.230 -8.319 -10.844 1.00 84.06 453 VAL A O 1
ATOM 3453 N N . HIS A 1 454 ? -7.194 -7.280 -12.577 1.00 84.50 454 HIS A N 1
ATOM 3454 C CA . HIS A 1 454 ? -7.021 -5.936 -12.018 1.00 84.50 454 HIS A CA 1
ATOM 3455 C C . HIS A 1 454 ? -8.197 -5.615 -11.095 1.00 84.50 454 HIS A C 1
ATOM 3457 O O . HIS A 1 454 ? -9.347 -5.718 -11.508 1.00 84.50 454 HIS A O 1
ATOM 3463 N N . GLN A 1 455 ? -7.911 -5.205 -9.861 1.00 84.44 455 GLN A N 1
ATOM 3464 C CA . GLN A 1 455 ? -8.949 -4.948 -8.855 1.00 84.44 455 GLN A CA 1
ATOM 3465 C C . GLN A 1 455 ? -9.499 -3.513 -8.878 1.00 84.44 455 GLN A C 1
ATOM 3467 O O . GLN A 1 455 ? -10.538 -3.227 -8.286 1.00 84.44 455 GLN A O 1
ATOM 3472 N N . PHE A 1 456 ? -8.790 -2.593 -9.532 1.00 82.38 456 PHE A N 1
ATOM 3473 C CA . PHE A 1 456 ? -9.162 -1.186 -9.617 1.00 82.38 456 PHE A CA 1
ATOM 3474 C C . PHE A 1 456 ? -9.614 -0.869 -11.037 1.00 82.38 456 PHE A C 1
ATOM 3476 O O . PHE A 1 456 ? -8.882 -1.138 -11.986 1.00 82.38 456 PHE A O 1
ATOM 3483 N N . ALA A 1 457 ? -10.772 -0.227 -11.188 1.00 79.69 457 ALA A N 1
ATOM 3484 C CA . ALA A 1 457 ? -11.224 0.247 -12.497 1.00 79.69 457 ALA A CA 1
ATOM 3485 C C . ALA A 1 457 ? -10.198 1.211 -13.124 1.00 79.69 457 ALA A C 1
ATOM 3487 O O . ALA A 1 457 ? -9.870 1.106 -14.304 1.00 79.69 457 ALA A O 1
ATOM 3488 N N . SER A 1 458 ? -9.591 2.082 -12.308 1.00 76.50 458 SER A N 1
ATOM 3489 C CA . SER A 1 458 ? -8.568 3.030 -12.764 1.00 76.50 458 SER A CA 1
ATOM 3490 C C . SER A 1 458 ? -7.284 2.363 -13.269 1.00 76.50 458 SER A C 1
ATOM 3492 O O . SER A 1 458 ? -6.597 2.963 -14.097 1.00 76.50 458 SER A O 1
ATOM 3494 N N . ALA A 1 459 ? -6.985 1.121 -12.864 1.00 73.19 459 ALA A N 1
ATOM 3495 C CA . ALA A 1 459 ? -5.848 0.356 -13.384 1.00 73.19 459 ALA A CA 1
ATOM 3496 C C . ALA A 1 459 ? -5.974 0.050 -14.884 1.00 73.19 459 ALA A C 1
ATOM 3498 O O . ALA A 1 459 ? -4.971 -0.147 -15.560 1.00 73.19 459 ALA A O 1
ATOM 3499 N N . GLN A 1 460 ? -7.195 0.047 -15.430 1.00 70.06 460 GLN A N 1
ATOM 3500 C CA . GLN A 1 460 ? -7.409 -0.113 -16.872 1.00 70.06 460 GLN A CA 1
ATOM 3501 C C . GLN A 1 460 ? -7.056 1.157 -17.655 1.00 70.06 460 GLN A C 1
ATOM 3503 O O . GLN A 1 460 ? -6.718 1.089 -18.833 1.00 70.06 460 GLN A O 1
ATOM 3508 N N . THR A 1 461 ? -7.145 2.317 -17.003 1.00 72.06 461 THR A N 1
ATOM 3509 C CA . THR A 1 461 ? -6.922 3.628 -17.631 1.00 72.06 461 THR A CA 1
ATOM 3510 C C . THR A 1 461 ? -5.529 4.194 -17.375 1.00 72.06 461 THR A C 1
ATOM 3512 O O . THR A 1 461 ? -5.091 5.083 -18.100 1.00 72.06 461 THR A O 1
ATOM 3515 N N . LYS A 1 462 ? -4.837 3.711 -16.336 1.00 79.69 462 LYS A N 1
ATOM 3516 C CA . LYS A 1 462 ? -3.549 4.246 -15.884 1.00 79.69 462 LYS A CA 1
ATOM 3517 C C . LYS A 1 462 ? -2.531 3.134 -15.821 1.00 79.69 462 LYS A C 1
ATOM 3519 O O . LYS A 1 462 ? -2.592 2.276 -14.949 1.00 79.69 462 LYS A O 1
ATOM 3524 N N . GLY A 1 463 ? -1.582 3.202 -16.743 1.00 82.38 463 GLY A N 1
ATOM 3525 C CA . GLY A 1 463 ? -0.639 2.130 -16.990 1.00 82.38 463 GLY A CA 1
ATOM 3526 C C . GLY A 1 463 ? -1.128 1.136 -18.040 1.00 82.38 463 GLY A C 1
ATOM 3527 O O . GLY A 1 463 ? -2.202 1.267 -18.620 1.00 82.38 463 GLY A O 1
ATOM 3528 N N . ILE A 1 464 ? -0.268 0.171 -18.344 1.00 85.06 464 ILE A N 1
ATOM 3529 C CA . ILE A 1 464 ? -0.530 -0.892 -19.313 1.00 85.06 464 ILE A CA 1
ATOM 3530 C C . ILE A 1 464 ? -0.193 -2.248 -18.687 1.00 85.06 464 ILE A C 1
ATOM 3532 O O . ILE A 1 464 ? 0.769 -2.333 -17.919 1.00 85.06 464 ILE A O 1
ATOM 3536 N N . PRO A 1 465 ? -0.944 -3.311 -19.014 1.00 85.00 465 PRO A N 1
ATOM 3537 C CA . PRO A 1 465 ? -0.719 -4.640 -18.444 1.00 85.00 465 PRO A CA 1
ATOM 3538 C C . PRO A 1 465 ? 0.489 -5.355 -19.062 1.00 85.00 465 PRO A C 1
ATOM 3540 O O . PRO A 1 465 ? 1.042 -6.270 -18.462 1.00 85.00 465 PRO A O 1
ATOM 3543 N N . ILE A 1 466 ? 0.895 -4.954 -20.271 1.00 86.31 466 ILE A N 1
ATOM 3544 C CA . ILE A 1 466 ? 1.981 -5.583 -21.023 1.00 86.31 466 ILE A CA 1
ATOM 3545 C C . ILE A 1 466 ? 3.017 -4.517 -21.360 1.00 86.31 466 ILE A C 1
ATOM 3547 O O . ILE A 1 466 ? 2.748 -3.575 -22.106 1.00 86.31 466 ILE A O 1
ATOM 3551 N N . PHE A 1 467 ? 4.217 -4.677 -20.810 1.00 88.44 467 PHE A N 1
ATOM 3552 C CA . PHE A 1 467 ? 5.365 -3.849 -21.139 1.00 88.44 467 PHE A CA 1
ATOM 3553 C C . PHE A 1 467 ? 6.648 -4.664 -21.050 1.00 88.44 467 PHE A C 1
ATOM 3555 O O . PHE A 1 467 ? 6.984 -5.254 -20.022 1.00 88.44 467 PHE A O 1
ATOM 3562 N N . CYS A 1 468 ? 7.412 -4.655 -22.130 1.00 87.06 468 CYS A N 1
ATOM 3563 C CA . CYS A 1 468 ? 8.712 -5.278 -22.160 1.00 87.06 468 CYS A CA 1
ATOM 3564 C C . CYS A 1 468 ? 9.753 -4.337 -21.545 1.00 87.06 468 CYS A C 1
ATOM 3566 O O . CYS A 1 468 ? 10.212 -3.399 -22.197 1.00 87.06 468 CYS A O 1
ATOM 3568 N N . SER A 1 469 ? 10.223 -4.627 -20.332 1.00 82.50 469 SER A N 1
ATOM 3569 C CA . SER A 1 469 ? 11.296 -3.849 -19.685 1.00 82.50 469 SER A CA 1
ATOM 3570 C C . SER A 1 469 ? 12.641 -3.892 -20.434 1.00 82.50 469 SER A C 1
ATOM 3572 O O . SER A 1 469 ? 13.526 -3.073 -20.179 1.00 82.50 469 SER A O 1
ATOM 3574 N N . LYS A 1 470 ? 12.798 -4.819 -21.392 1.00 80.62 470 LYS A N 1
ATOM 3575 C CA . LYS A 1 470 ? 13.985 -4.957 -22.247 1.00 80.62 470 LYS A CA 1
ATOM 3576 C C . LYS A 1 470 ? 13.927 -4.033 -23.466 1.00 80.62 470 LYS A C 1
ATOM 3578 O O . LYS A 1 470 ? 14.883 -3.298 -23.707 1.00 80.62 470 LYS A O 1
ATOM 3583 N N . CYS A 1 471 ? 12.830 -4.073 -24.232 1.00 83.44 471 CYS A N 1
ATOM 3584 C CA . CYS A 1 471 ? 12.683 -3.363 -25.513 1.00 83.44 471 CYS A CA 1
ATOM 3585 C C . CYS A 1 471 ? 11.703 -2.197 -25.527 1.00 83.44 471 CYS A C 1
ATOM 3587 O O . CYS A 1 471 ? 11.610 -1.507 -26.538 1.00 83.44 471 CYS A O 1
ATOM 3589 N N . HIS A 1 472 ? 11.010 -1.971 -24.414 1.00 86.62 472 HIS A N 1
ATOM 3590 C CA . HIS A 1 472 ? 9.962 -0.971 -24.242 1.00 86.62 472 HIS A CA 1
ATOM 3591 C C . HIS A 1 472 ? 8.759 -1.166 -25.185 1.00 86.62 472 HIS A C 1
ATOM 3593 O O . HIS A 1 472 ? 7.977 -0.243 -25.395 1.00 86.62 472 HIS A O 1
ATOM 3599 N N . SER A 1 473 ? 8.594 -2.364 -25.758 1.00 86.94 473 SER A N 1
ATOM 3600 C CA . SER A 1 473 ? 7.388 -2.729 -26.501 1.00 86.94 473 SER A CA 1
ATOM 3601 C C . SER A 1 473 ? 6.217 -2.929 -25.546 1.00 86.94 473 SER A C 1
ATOM 3603 O O . SER A 1 473 ? 6.382 -3.468 -24.457 1.00 86.94 473 SER A O 1
ATOM 3605 N N . THR A 1 474 ? 5.025 -2.547 -25.985 1.00 90.88 474 THR A N 1
ATOM 3606 C CA . THR A 1 474 ? 3.760 -2.791 -25.282 1.00 90.88 474 THR A CA 1
ATOM 3607 C C . THR A 1 474 ? 3.053 -4.060 -25.772 1.00 90.88 474 THR A C 1
ATOM 3609 O O . THR A 1 474 ? 1.894 -4.279 -25.442 1.00 90.88 474 THR A O 1
ATOM 3612 N N . ALA A 1 475 ? 3.715 -4.866 -26.613 1.00 91.06 475 ALA A N 1
ATOM 3613 C CA . ALA A 1 475 ? 3.119 -6.033 -27.268 1.00 91.06 475 ALA A CA 1
ATOM 3614 C C . ALA A 1 475 ? 3.492 -7.376 -26.620 1.00 91.06 475 ALA A C 1
ATOM 3616 O O . ALA A 1 475 ? 2.876 -8.384 -26.940 1.00 91.06 475 ALA A O 1
ATOM 3617 N N . HIS A 1 476 ? 4.516 -7.405 -25.764 1.00 89.38 476 HIS A N 1
ATOM 3618 C CA . HIS A 1 476 ? 5.011 -8.619 -25.107 1.00 89.38 476 HIS A CA 1
ATOM 3619 C C . HIS A 1 476 ? 5.700 -8.281 -23.779 1.00 89.38 476 HIS A C 1
ATOM 3621 O O . HIS A 1 476 ? 6.092 -7.131 -23.552 1.00 89.38 476 HIS A O 1
ATOM 3627 N N . LEU A 1 477 ? 5.871 -9.276 -22.909 1.00 87.94 477 LEU A N 1
ATOM 3628 C CA . LEU A 1 477 ? 6.616 -9.148 -21.653 1.00 87.94 477 LEU A CA 1
ATOM 3629 C C . LEU A 1 477 ? 8.127 -9.341 -21.858 1.00 87.94 477 LEU A C 1
ATOM 3631 O O . LEU A 1 477 ? 8.604 -9.736 -22.921 1.00 87.94 477 LEU A O 1
ATOM 3635 N N . ALA A 1 478 ? 8.931 -9.026 -20.840 1.00 83.38 478 ALA A N 1
ATOM 3636 C CA . ALA A 1 478 ? 10.390 -9.151 -20.925 1.00 83.38 478 ALA A CA 1
ATOM 3637 C C . ALA A 1 478 ? 10.861 -10.594 -21.184 1.00 83.38 478 ALA A C 1
ATOM 3639 O O . ALA A 1 478 ? 11.821 -10.796 -21.928 1.00 83.38 478 ALA A O 1
ATOM 3640 N N . GLU A 1 479 ? 10.163 -11.573 -20.613 1.00 84.06 479 GLU A N 1
ATOM 3641 C CA . GLU A 1 479 ? 10.424 -13.010 -20.773 1.00 84.06 479 GLU A CA 1
ATOM 3642 C C . GLU A 1 479 ? 10.147 -13.527 -22.194 1.00 84.06 479 GLU A C 1
ATOM 3644 O O . GLU A 1 479 ? 10.828 -14.428 -22.674 1.00 84.06 479 GLU A O 1
ATOM 3649 N N . GLU A 1 480 ? 9.233 -12.882 -22.918 1.00 88.31 480 GLU A N 1
ATOM 3650 C CA . GLU A 1 480 ? 8.875 -13.202 -24.306 1.00 88.31 480 GLU A CA 1
ATOM 3651 C C . GLU A 1 480 ? 9.773 -12.466 -25.324 1.00 88.31 480 GLU A C 1
ATOM 3653 O O . GLU A 1 480 ? 9.670 -12.647 -26.540 1.00 88.31 480 GLU A O 1
ATOM 3658 N N . CYS A 1 481 ? 10.666 -11.590 -24.851 1.00 87.44 481 CYS A N 1
ATOM 3659 C CA . CYS A 1 481 ? 11.391 -10.659 -25.704 1.00 87.44 481 CYS A CA 1
ATOM 3660 C C . CYS A 1 481 ? 12.631 -11.267 -26.371 1.00 87.44 481 CYS A C 1
ATOM 3662 O O . CYS A 1 481 ? 13.737 -11.292 -25.811 1.00 87.44 481 CYS A O 1
ATOM 3664 N N . GLN A 1 482 ? 12.488 -11.609 -27.651 1.00 90.50 482 GLN A N 1
ATOM 3665 C CA . GLN A 1 482 ? 13.589 -12.071 -28.504 1.00 90.50 482 GLN A CA 1
ATOM 3666 C C . GLN A 1 482 ? 14.508 -10.944 -29.006 1.00 90.50 482 GLN A C 1
ATOM 3668 O O . GLN A 1 482 ? 15.564 -11.209 -29.585 1.00 90.50 482 GLN A O 1
ATOM 3673 N N . ALA A 1 483 ? 14.152 -9.673 -28.780 1.00 84.62 483 ALA A N 1
ATOM 3674 C CA . ALA A 1 483 ? 14.956 -8.552 -29.252 1.00 84.62 483 ALA A CA 1
ATOM 3675 C C . ALA A 1 483 ? 16.356 -8.588 -28.622 1.00 84.62 483 ALA A C 1
ATOM 3677 O O . ALA A 1 483 ? 16.517 -8.598 -27.398 1.00 84.62 483 ALA A O 1
ATOM 3678 N N . THR A 1 484 ? 17.393 -8.565 -29.457 1.00 81.50 484 THR A N 1
ATOM 3679 C CA . THR A 1 484 ? 18.765 -8.363 -28.986 1.00 81.50 484 THR A CA 1
ATOM 3680 C C . THR A 1 484 ? 19.028 -6.871 -28.925 1.00 81.50 484 THR A C 1
ATOM 3682 O O . THR A 1 484 ? 19.272 -6.222 -29.940 1.00 81.50 484 THR A O 1
ATOM 3685 N N . ILE A 1 485 ? 18.958 -6.312 -27.722 1.00 76.44 485 ILE A N 1
ATOM 3686 C CA . ILE A 1 485 ? 19.124 -4.878 -27.521 1.00 76.44 485 ILE A CA 1
ATOM 3687 C C . ILE A 1 485 ? 20.545 -4.595 -27.103 1.00 76.44 485 ILE A C 1
ATOM 3689 O O . ILE A 1 485 ? 21.058 -5.199 -26.170 1.00 76.44 485 ILE A O 1
ATOM 3693 N N . ARG A 1 486 ? 21.176 -3.659 -27.807 1.00 76.75 486 ARG A N 1
ATOM 3694 C CA . ARG A 1 486 ? 22.461 -3.083 -27.430 1.00 76.75 486 ARG A CA 1
ATOM 3695 C C . ARG A 1 486 ? 22.319 -1.574 -27.413 1.00 76.75 486 ARG A C 1
ATOM 3697 O O . ARG A 1 486 ? 21.774 -0.976 -28.342 1.00 76.75 486 ARG A O 1
ATOM 3704 N N . CYS A 1 487 ? 22.823 -0.944 -26.362 1.00 71.94 487 CYS A N 1
ATOM 3705 C CA . CYS A 1 487 ? 22.896 0.502 -26.290 1.00 71.94 487 CYS A CA 1
ATOM 3706 C C . CYS A 1 487 ? 23.714 1.027 -27.475 1.00 71.94 487 CYS A C 1
ATOM 3708 O O . CYS A 1 487 ? 24.907 0.757 -27.560 1.00 71.94 487 CYS A O 1
ATOM 3710 N N . LYS A 1 488 ? 23.124 1.842 -28.355 1.00 70.50 488 LYS A N 1
ATOM 3711 C CA . LYS A 1 488 ? 23.855 2.424 -29.499 1.00 70.50 488 LYS A CA 1
ATOM 3712 C C . LYS A 1 488 ? 25.072 3.273 -29.086 1.00 70.50 488 LYS A C 1
ATOM 3714 O O . LYS A 1 488 ? 25.942 3.524 -29.908 1.00 70.50 488 LYS A O 1
ATOM 3719 N N . ARG A 1 489 ? 25.145 3.720 -27.821 1.00 68.44 489 ARG A N 1
ATOM 3720 C CA . ARG A 1 489 ? 26.203 4.611 -27.312 1.00 68.44 489 ARG A CA 1
ATOM 3721 C C . ARG A 1 489 ? 27.342 3.902 -26.574 1.00 68.44 489 ARG A C 1
ATOM 3723 O O . ARG A 1 489 ? 28.472 4.381 -26.606 1.00 68.44 489 ARG A O 1
ATOM 3730 N N . CYS A 1 490 ? 27.066 2.819 -25.853 1.00 71.94 490 CYS A N 1
ATOM 3731 C CA . CYS A 1 490 ? 28.090 2.081 -25.099 1.00 71.94 490 CYS A CA 1
ATOM 3732 C C . CYS A 1 490 ? 28.136 0.588 -25.437 1.00 71.94 490 CYS A C 1
ATOM 3734 O O . CYS A 1 490 ? 28.904 -0.143 -24.824 1.00 71.94 490 CYS A O 1
ATOM 3736 N N . TRP A 1 491 ? 27.299 0.138 -26.374 1.00 68.69 491 TRP A N 1
ATOM 3737 C CA . TRP A 1 491 ? 27.151 -1.250 -26.816 1.00 68.69 491 TRP A CA 1
ATOM 3738 C C . TRP A 1 491 ? 26.745 -2.257 -25.730 1.00 68.69 491 TRP A C 1
ATOM 3740 O O . TRP A 1 491 ? 26.636 -3.448 -26.014 1.00 68.69 491 TRP A O 1
ATOM 3750 N N . SER A 1 492 ? 26.451 -1.793 -24.509 1.00 68.69 492 SER A N 1
ATOM 3751 C CA . SER A 1 492 ? 25.983 -2.645 -23.416 1.00 68.69 492 SER A CA 1
ATOM 3752 C C . SER A 1 492 ? 24.628 -3.275 -23.757 1.00 68.69 492 SER A C 1
ATOM 3754 O O . SER A 1 492 ? 23.734 -2.554 -24.211 1.00 68.69 492 SER A O 1
ATOM 3756 N N . PRO A 1 493 ? 24.437 -4.582 -23.508 1.00 65.56 493 PRO A N 1
ATOM 3757 C CA . PRO A 1 493 ? 23.172 -5.254 -23.782 1.00 65.56 493 PRO A CA 1
ATOM 3758 C C . PRO A 1 493 ? 22.075 -4.977 -22.738 1.00 65.56 493 PRO A C 1
ATOM 3760 O O . PRO A 1 493 ? 20.965 -5.480 -22.863 1.00 65.56 493 PRO A O 1
ATOM 3763 N N . HIS A 1 494 ? 22.372 -4.194 -21.695 1.00 61.88 494 HIS A N 1
ATOM 3764 C CA . HIS A 1 494 ? 21.503 -4.058 -20.518 1.00 61.88 494 HIS A CA 1
ATOM 3765 C C . HIS A 1 494 ? 20.680 -2.758 -20.476 1.00 61.88 494 HIS A C 1
ATOM 3767 O O . HIS A 1 494 ? 19.936 -2.541 -19.524 1.00 61.88 494 HIS A O 1
ATOM 3773 N N . HIS A 1 495 ? 20.812 -1.859 -21.461 1.00 64.94 495 HIS A N 1
ATOM 3774 C CA . HIS A 1 495 ? 19.989 -0.645 -21.521 1.00 64.94 495 HIS A CA 1
ATOM 3775 C C . HIS A 1 495 ? 19.846 -0.059 -22.930 1.00 64.94 495 HIS A C 1
ATOM 3777 O O . HIS A 1 495 ? 20.686 -0.263 -23.806 1.00 64.94 495 HIS A O 1
ATOM 3783 N N . LEU A 1 496 ? 18.805 0.758 -23.115 1.00 67.25 496 LEU A N 1
ATOM 3784 C CA . LEU A 1 496 ? 18.602 1.577 -24.309 1.00 67.25 496 LEU A CA 1
ATOM 3785 C C . LEU A 1 496 ? 19.424 2.872 -24.274 1.00 67.25 496 LEU A C 1
ATOM 3787 O O . LEU A 1 496 ? 19.727 3.421 -23.211 1.00 67.25 496 LEU A O 1
ATOM 3791 N N . ALA A 1 497 ? 19.751 3.392 -25.461 1.00 62.75 497 ALA A N 1
ATOM 3792 C CA . ALA A 1 497 ? 20.563 4.600 -25.628 1.00 62.75 497 ALA A CA 1
ATOM 3793 C C . ALA A 1 497 ? 19.983 5.822 -24.897 1.00 62.75 497 ALA A C 1
ATOM 3795 O O . ALA A 1 497 ? 20.739 6.602 -24.327 1.00 62.75 497 ALA A O 1
ATOM 3796 N N . GLU A 1 498 ? 18.659 5.960 -24.847 1.00 61.25 498 GLU A N 1
ATOM 3797 C CA . GLU A 1 498 ? 17.998 7.053 -24.130 1.00 61.25 498 GLU A CA 1
ATOM 3798 C C . GLU A 1 498 ? 18.321 7.035 -22.636 1.00 61.25 498 GLU A C 1
ATOM 3800 O O . GLU A 1 498 ? 18.683 8.051 -22.041 1.00 61.25 498 GLU A O 1
ATOM 3805 N N . THR A 1 499 ? 18.286 5.859 -22.019 1.00 63.09 499 THR A N 1
ATOM 3806 C CA . THR A 1 499 ? 18.627 5.761 -20.607 1.00 63.09 499 THR A CA 1
ATOM 3807 C C . THR A 1 499 ? 20.124 5.875 -20.370 1.00 63.09 499 THR A C 1
ATOM 3809 O O . THR A 1 499 ? 20.524 6.421 -19.346 1.00 63.09 499 THR A O 1
ATOM 3812 N N . CYS A 1 500 ? 20.952 5.459 -21.337 1.00 64.44 500 CYS A N 1
ATOM 3813 C CA . CYS A 1 500 ? 22.376 5.800 -21.345 1.00 64.44 500 CYS A CA 1
ATOM 3814 C C . CYS A 1 500 ? 22.563 7.322 -21.269 1.00 64.44 500 CYS A C 1
ATOM 3816 O O . CYS A 1 500 ? 23.364 7.805 -20.475 1.00 64.44 500 CYS A O 1
ATOM 3818 N N . MET A 1 501 ? 21.784 8.093 -22.040 1.00 61.62 501 MET A N 1
ATOM 3819 C CA . MET A 1 501 ? 21.835 9.557 -22.021 1.00 61.62 501 MET A CA 1
ATOM 3820 C C . MET A 1 501 ? 21.348 10.149 -20.698 1.00 61.62 501 MET A C 1
ATOM 3822 O O . MET A 1 501 ? 22.020 11.033 -20.183 1.00 61.62 501 MET A O 1
ATOM 3826 N N . ARG A 1 502 ? 20.248 9.668 -20.103 1.00 64.56 502 ARG A N 1
ATOM 3827 C CA . ARG A 1 502 ? 19.762 10.195 -18.808 1.00 64.56 502 ARG A CA 1
ATOM 3828 C C . ARG A 1 502 ? 20.762 9.965 -17.672 1.00 64.56 502 ARG A C 1
ATOM 3830 O O . ARG A 1 502 ? 21.047 10.894 -16.914 1.00 64.56 502 ARG A O 1
ATOM 3837 N N . ILE A 1 503 ? 21.323 8.754 -17.587 1.00 62.19 503 ILE A N 1
ATOM 3838 C CA . ILE A 1 503 ? 22.384 8.410 -16.623 1.00 62.19 503 ILE A CA 1
ATOM 3839 C C . ILE A 1 503 ? 23.584 9.343 -16.832 1.00 62.19 503 ILE A C 1
ATOM 3841 O O . ILE A 1 503 ? 24.101 9.952 -15.894 1.00 62.19 503 ILE A O 1
ATOM 3845 N N . HIS A 1 504 ? 23.963 9.538 -18.092 1.00 65.19 504 HIS A N 1
ATOM 3846 C CA . HIS A 1 504 ? 25.090 10.367 -18.470 1.00 65.19 504 HIS A CA 1
ATOM 3847 C C . HIS A 1 504 ? 24.886 11.864 -18.177 1.00 65.19 504 HIS A C 1
ATOM 3849 O O . HIS A 1 504 ? 25.748 12.475 -17.556 1.00 65.19 504 HIS A O 1
ATOM 3855 N N . VAL A 1 505 ? 23.742 12.456 -18.540 1.00 60.00 505 VAL A N 1
ATOM 3856 C CA . VAL A 1 505 ? 23.423 13.880 -18.312 1.00 60.00 505 VAL A CA 1
ATOM 3857 C C . VAL A 1 505 ? 23.406 14.209 -16.818 1.00 60.00 505 VAL A C 1
ATOM 3859 O O . VAL A 1 505 ? 23.991 15.214 -16.407 1.00 60.00 505 VAL A O 1
ATOM 3862 N N . ARG A 1 506 ? 22.805 13.344 -15.986 1.00 59.84 506 ARG A N 1
ATOM 3863 C CA . ARG A 1 506 ? 22.827 13.507 -14.522 1.00 59.84 506 ARG A CA 1
ATOM 3864 C C . ARG A 1 506 ? 24.246 13.407 -13.956 1.00 59.84 506 ARG A C 1
ATOM 3866 O O . ARG A 1 506 ? 24.582 14.167 -13.049 1.00 59.84 506 ARG A O 1
ATOM 3873 N N . SER A 1 507 ? 25.088 12.521 -14.498 1.00 58.84 507 SER A N 1
ATOM 3874 C CA . SER A 1 507 ? 26.501 12.443 -14.112 1.00 58.84 507 SER A CA 1
ATOM 3875 C C . SER A 1 507 ? 27.278 13.699 -14.525 1.00 58.84 507 SER A C 1
ATOM 3877 O O . SER A 1 507 ? 28.084 14.183 -13.737 1.00 58.84 507 SER A O 1
ATOM 3879 N N . CYS A 1 508 ? 27.028 14.253 -15.716 1.00 59.06 508 CYS A N 1
ATOM 3880 C CA . CYS A 1 508 ? 27.739 15.427 -16.231 1.00 59.06 508 CYS A CA 1
ATOM 3881 C C . CYS A 1 508 ? 27.415 16.716 -15.470 1.00 59.06 508 CYS A C 1
ATOM 3883 O O . CYS A 1 508 ? 28.338 17.459 -15.149 1.00 59.06 508 CYS A O 1
ATOM 3885 N N . ARG A 1 509 ? 26.140 16.960 -15.120 1.00 58.62 509 ARG A N 1
ATOM 3886 C CA . ARG A 1 509 ? 25.734 18.157 -14.351 1.00 58.62 509 ARG A CA 1
ATOM 3887 C C . ARG A 1 509 ? 26.431 18.278 -12.991 1.00 58.62 509 ARG A C 1
ATOM 3889 O O . ARG A 1 509 ? 26.590 19.385 -12.500 1.00 58.62 509 ARG A O 1
ATOM 3896 N N . ARG A 1 510 ? 26.837 17.162 -12.376 1.00 55.12 510 ARG A N 1
ATOM 3897 C CA . ARG A 1 510 ? 27.521 17.160 -11.070 1.00 55.12 510 ARG A CA 1
ATOM 3898 C C . ARG A 1 510 ? 29.045 17.237 -11.158 1.00 55.12 510 ARG A C 1
ATOM 3900 O O . ARG A 1 510 ? 29.655 17.664 -10.189 1.00 55.12 510 ARG A O 1
ATOM 3907 N N . THR A 1 511 ? 29.665 16.801 -12.258 1.00 56.88 511 THR A N 1
ATOM 3908 C CA . THR A 1 511 ? 31.137 16.721 -12.365 1.00 56.88 511 THR A CA 1
ATOM 3909 C C . THR A 1 511 ? 31.772 17.849 -13.178 1.00 56.88 511 THR A C 1
ATOM 3911 O O . THR A 1 511 ? 32.993 17.873 -13.296 1.00 56.88 511 THR A O 1
ATOM 3914 N N . GLY A 1 512 ? 30.981 18.753 -13.766 1.00 55.12 512 GLY A N 1
ATOM 3915 C CA . GLY A 1 512 ? 31.456 19.910 -14.540 1.00 55.12 512 GLY A CA 1
ATOM 3916 C C . GLY A 1 512 ? 32.013 19.555 -15.923 1.00 55.12 512 GLY A C 1
ATOM 3917 O O . GLY A 1 512 ? 31.575 20.118 -16.916 1.00 55.12 512 GLY A O 1
ATOM 3918 N N . ASN A 1 513 ? 32.893 18.553 -16.020 1.00 57.31 513 ASN A N 1
ATOM 3919 C CA . ASN A 1 513 ? 33.513 18.127 -17.276 1.00 57.31 513 ASN A CA 1
ATOM 3920 C C . ASN A 1 513 ? 33.054 16.724 -17.698 1.00 57.31 513 ASN A C 1
ATOM 3922 O O . ASN A 1 513 ? 33.277 15.727 -17.003 1.00 57.31 513 ASN A O 1
ATOM 3926 N N . CYS A 1 514 ? 32.417 16.636 -18.871 1.00 56.22 514 CYS A N 1
ATOM 3927 C CA . CYS A 1 514 ? 32.111 15.366 -19.527 1.00 56.22 514 CYS A CA 1
ATOM 3928 C C . CYS A 1 514 ? 33.334 14.896 -20.334 1.00 56.22 514 CYS A C 1
ATOM 3930 O O . CYS A 1 514 ? 33.633 15.525 -21.346 1.00 56.22 514 CYS A O 1
ATOM 3932 N N . PRO A 1 515 ? 33.983 13.757 -20.020 1.00 54.44 515 PRO A N 1
ATOM 3933 C CA . PRO A 1 515 ? 35.107 13.251 -20.823 1.00 54.44 515 PRO A CA 1
ATOM 3934 C C . PRO A 1 515 ? 34.718 12.812 -22.247 1.00 54.44 515 PRO A C 1
ATOM 3936 O O . PRO A 1 515 ? 35.571 12.380 -23.010 1.00 54.44 515 PRO A O 1
ATOM 3939 N N . ARG A 1 516 ? 33.432 12.899 -22.612 1.00 57.06 516 ARG A N 1
ATOM 3940 C CA . ARG A 1 516 ? 32.925 12.658 -23.969 1.00 57.06 516 ARG A CA 1
ATOM 3941 C C . ARG A 1 516 ? 32.466 13.941 -24.691 1.00 57.06 516 ARG A C 1
ATOM 3943 O O . ARG A 1 516 ? 31.750 13.818 -25.675 1.00 57.06 516 ARG A O 1
ATOM 3950 N N . GLY A 1 517 ? 32.820 15.141 -24.206 1.00 58.22 517 GLY A N 1
ATOM 3951 C CA . GLY A 1 517 ? 32.565 16.410 -24.923 1.00 58.22 517 GLY A CA 1
ATOM 3952 C C . GLY A 1 517 ? 31.094 16.843 -24.981 1.00 58.22 517 GLY A C 1
ATOM 3953 O O . GLY A 1 517 ? 30.629 17.423 -25.947 1.00 58.22 517 GLY A O 1
ATOM 3954 N N . CYS A 1 518 ? 30.317 16.512 -23.958 1.00 62.25 518 CYS A N 1
ATOM 3955 C CA . CYS A 1 518 ? 28.847 16.567 -23.997 1.00 62.25 518 CYS A CA 1
ATOM 3956 C C . CYS A 1 518 ? 28.272 17.978 -23.808 1.00 62.25 518 CYS A C 1
ATOM 3958 O O . CYS A 1 518 ? 27.077 18.173 -23.992 1.00 62.25 518 CYS A O 1
ATOM 3960 N N . TRP A 1 519 ? 29.131 18.915 -23.400 1.00 54.06 519 TRP A N 1
ATOM 3961 C CA . TRP A 1 519 ? 28.837 20.319 -23.107 1.00 54.06 519 TRP A CA 1
ATOM 3962 C C . TRP A 1 519 ? 29.928 21.234 -23.682 1.00 54.06 519 TRP A C 1
ATOM 3964 O O . TRP A 1 519 ? 30.256 22.261 -23.104 1.00 54.06 519 TRP A O 1
ATOM 3974 N N . THR A 1 520 ? 30.553 20.838 -24.791 1.00 46.84 520 THR A N 1
ATOM 3975 C CA . THR A 1 520 ? 31.373 21.761 -25.582 1.00 46.84 520 THR A CA 1
ATOM 3976 C C . THR A 1 520 ? 30.478 22.409 -26.628 1.00 46.84 520 THR A C 1
ATOM 3978 O O . THR A 1 520 ? 30.541 22.013 -27.785 1.00 46.84 520 THR A O 1
ATOM 3981 N N . HIS A 1 521 ? 29.592 23.310 -26.198 1.00 40.03 521 HIS A N 1
ATOM 3982 C CA . HIS A 1 521 ? 28.976 24.350 -27.024 1.00 40.03 521 HIS A CA 1
ATOM 3983 C C . HIS A 1 521 ? 28.430 25.462 -26.138 1.00 40.03 521 HIS A C 1
ATOM 3985 O O . HIS A 1 521 ? 27.701 25.128 -25.174 1.00 40.03 521 HIS A O 1
#

Mean predicted aligned error: 15.97 Å

Foldseek 3Di:
DDDDDDDDDDDDDDDDDDDDDDDDDDDDDDDDDDDDDDDDDDDDDDDDDDDDDDDDDDDDDDDDDDPVNVVVVVVVVVVVVVPDDDDDDDDPDDDDDDDDDDDDDDDDDPPDDPPPPPPDDDDDPVPVPDDPPPPDDPPDDPLDPCVPDFLLRVLLCCLVQQAKEKEKFFFFQPDDDPPPPDVPPLQDGDLAGQKMKIKIFGLVVDDPVCSLVLLVRLLPMAIAIEGALLCPLSFHAQDVVCCVQDNHGLQCVQLQAFYFYFHLLLVLVVVVVSQFAADPCPVVVCVVDPDPDDDPPRRGGQYEHQYEPCPSVQVNCCPVSVNNCVDPSNSSYDYNHLQSLPDDVPDPDGDDLCNLCVVQVADCHSVSRRNSVRSSSSSSSSVSNSVSNVVVVVVVVVVVPPDPPPPDDDDDDDDDDDDDDPDDDDDDPPPPPDPDQGSNNSNVSSSVVRVHHHPDPCSVVGGASAADSQPRDRPHYVVPDPDQDAAPVPRHSSDHVVVVVVSQVVSCVVPVDDPVCPPVD

Secondary structure (DSSP, 8-state):
------------------PPPPPP----------------------------PPPPPPPPP-PPPPHHHHHHHHHHHHHHHHT------------------PPP-----------TTSS-S---GGGTTS----PPPPP------GGGS-HHHHHHHHHHTTPEEEEEEEE---SPPTT-SS--TTS---SS-SEEEEEEE-GGGS-GGGTT-HHHHHHT-EEEEEEETTTTT------GGGTTT-TT-STT--SSS-EEEE-HHHHHHHHHHHH--B-TTHHHHHHHS------STTSB--EEEEESSTHHHHHHHHHTS---TTSGGGTTEEEEEHHHHHPPTT--PPPPHHHHHHTTT---TTTTSHHHHHHHHHHHHHHHHHHHHHHHHHHHHHHT--------------------------------------HHHHHHHHHHHHTT----GGGGTSSBS---TTT--SSS-STT-------TTT--TTS-HHHHHHHHHHHHHHHS--TT-TT--

Organism: NCBI:txid45133

Sequence (521 aa):
MPAQTNKTSDSAPSDSGSAPQPAKTWANVARDANKPSTGSSQRPALTTSVTTQTPAWPALGRGRVTTAGQRARQSVARVSEALGNVNISDSSTQANQWSSTPAQLHSSSNWQPIPADTLTEDLDPSRKKQAKAVTPTPPALPEAHYTSFSHVDRIIWAMLNDALLVSVDMEFFMGRSPYDKQGNLRDRKPTTPPEVGISVSDPLNLPSAERLDLVQRILTSRARHVRVKELCRFTNPQMPYYSDVCPTGCENCFQFGKTEFASLEETKQILRETILVPRESAEEQAEEEGKEKKQEAGRFRPVAVVVHDATNDIKALREELGLDLDKPEFDHVFIVDTQKVAQRQGDKRKIGLKALLADSFISSDHAHNSGNDAFRTLAAGLIQGVQKVKKHEVATSSSGRGSPSTTGSGPTDSGADTENGEGSAEGVDQESQEPHMGPDDAVEAVRQRCRGVHQFASAQTKGIPIFCSKCHSTAHLAEECQATIRCKRCWSPHHLAETCMRIHVRSCRRTGNCPRGCWTH

Radius of gyration: 33.36 Å; Cα contacts (8 Å, |Δi|>4): 568; chains: 1; bounding box: 94×112×114 Å

InterPro domains:
  IPR012337 Ribonuclease H-like superfamily [SSF53098] (301-379)
  IPR036397 Ribonuclease H superfamily [G3DSA:3.30.420.10] (265-389)
  IPR040151 Gfd2/YDR514C-like [PTHR28083] (146-427)
  IPR048519 Gfd2/YDR514C-like, C-terminal domain [PF21762] (188-380)

pLDDT: mean 70.14, std 24.7, range [27.25, 98.62]

Solvent-accessible surface area (backbone atoms only — not comparable to full-atom values): 33409 Å² total; per-residue (Å²): 143,80,91,81,85,86,89,87,80,91,82,87,86,81,89,83,89,82,83,87,80,84,84,78,88,85,80,89,90,86,82,88,84,85,87,86,82,91,77,91,75,91,77,85,86,82,87,78,86,80,84,83,80,82,80,86,80,80,86,80,76,91,76,84,87,53,77,68,62,55,51,57,52,50,54,54,49,52,55,58,65,74,65,53,94,75,86,82,77,88,85,92,81,88,84,90,87,85,82,92,76,87,80,80,85,79,89,75,84,86,77,72,78,82,67,96,77,82,86,79,84,90,76,68,82,89,59,84,77,66,75,82,72,77,71,76,76,76,75,83,75,70,90,71,66,61,86,79,46,51,43,55,54,46,37,34,48,34,64,75,63,65,24,33,36,36,9,50,29,64,38,63,52,73,51,74,44,97,76,57,86,74,79,55,83,63,63,65,67,64,87,54,51,21,29,39,8,33,15,39,36,55,36,82,83,41,60,83,91,43,48,74,37,63,45,61,45,49,55,65,39,42,39,40,28,39,28,22,58,92,34,48,64,56,60,49,63,64,41,86,90,42,47,91,64,34,65,84,37,25,79,84,56,50,50,51,17,47,57,29,36,20,47,66,69,53,48,38,50,54,53,48,58,71,61,63,38,68,40,87,60,61,65,72,55,53,72,74,52,92,63,96,74,88,69,82,79,70,56,46,44,46,27,35,40,29,24,67,65,42,69,62,50,59,47,40,35,31,76,61,52,65,52,50,65,88,39,82,96,28,70,49,46,44,76,27,31,45,37,64,50,67,46,53,90,90,55,84,72,83,62,51,69,63,68,65,30,51,84,56,66,38,81,60,77,34,72,69,12,24,21,43,42,4,37,50,40,36,49,50,42,48,56,50,26,50,57,48,40,57,53,50,55,54,56,58,61,61,69,69,66,64,72,78,82,76,87,69,91,78,91,84,78,90,83,81,90,83,80,91,78,91,72,80,87,70,82,77,77,78,71,80,74,71,85,77,78,44,67,32,55,24,54,50,49,39,30,64,75,23,56,77,33,75,73,47,78,63,55,73,77,52,41,40,79,41,53,10,58,75,79,72,40,67,86,41,41,51,92,73,54,82,74,87,54,52,10,85,80,77,62,43,67,85,48,52,45,69,59,53,46,53,51,46,53,61,43,32,77,74,60,78,67,46,98,80,60,80,76,79,122